Protein 3CKL (pdb70)

Secondary structure (DSSP, 8-state):
--TTPPPEEETTEEE-GGGGSSTHHHHT----TT-EEEEESTTSSHHHHHHHHHHHHTTT-HHHHTSS-HHHHS-BTT-------HHHHHHHSPSSPEEEE---TTTS-HHHHHTT-EEEEEE--HHHHHHHHHHHHHHBTTSPP--SHHHHHHHHHHT-STT--HHHHHHHHHHTTTTS-EEEEEHHHHHH-HHHHHHHHHHHTT----HHHHHHHHHHTSHHHHHT-TTTSSTTSBTTTB-TTT--SS----SSGGGGT--HHHHHHHHHHHHHHHTTSS----S--/-PPP---TTPPPEEETTEEE-GGGSS-HHHHHT----TT-EEEEESTTSSHHHHHHHHHHHHTTT-TTGGGSS-HHHHS-BTT--BTTTB--HHHHHHHSPSSPEEEE---TTTS-HHHHHTT-EEEEEE--HHHHHHHHHHHHHHBTTSPP--SHHHHHHHHHTT-STT--HHHHHHHHHHHTTTS-EEEEEHHHHHH-HHHHHHHHHHHTT----HHHHHHHHHHTSHHHHTT-TTTSSTTSBTTTB-TTT--SS----TTGGGGT--HHHHHHHHHHHHHHHSSS-----S--

CATH classification: 3.40.50.300

Organism: Homo sapiens (NCBI:txid9606)

Radius of gyration: 27.47 Å; Cα contacts (8 Å, |Δi|>4): 963; chains: 2; bounding box: 78×53×56 Å

Nearest PDB structures (foldseek):
  3ckl-assembly2_B  TM=1.003E+00  e=1.929E-60  Homo sapiens
  3ckl-assembly1_A  TM=1.002E+00  e=7.154E-56  Homo sapiens
  2z5f-assembly1_B  TM=9.989E-01  e=1.067E-54  Homo sapiens
  8xjp-assembly1_A  TM=9.940E-01  e=7.725E-43  Bambusicola thoracicus
  2a3r-assembly2_B  TM=9.921E-01  e=4.309E-40  Homo sapiens

Foldseek 3Di:
DQFQDFFDDDPRATALSQLRPPLVCQQPQAAALLAEEEEEAPPFQQLLVLLLVQCLVVQLDVVSSVPFFSCLQENESRADDVPPGSSVSQVVDDPPGYYYYHAAPVSHHCNCVVSLHAYEYEYEDLLVNLVLVLLQLQFFRSFHNCPDSVSNLVCQLQQVGHNGHSLNRVVRVVVCVVPGNYHYYYLQCCVVDVLVVSVVVCVSSPHDHDVVSSVSSNVCSDLVNQCPDRRRQPPVDPCNRGVCVSAGNSHPSFQQVSVVPQDPVNVVVSVVSCCVSPVVPPDDHDSHD/DFDFDDQFQDFFDDDVRATAQSQLRPPLVCQLQQAAALLAEEEEEAPPQQQLLVLLLVQCQVVLLPVVSSVVFFSCLQANESSADGGPADDGSSNSQVVDDPPGYYYYHAAPVSHHVNCVVSLHAYEYEYEDLLVRLVLVLLQLQFFRSFHNCPDSVSNLVCQLQQVGHNGHSLNRLQRVVVCVVPGNYHYYYLQCCVVCVLVVSVVVCVSSVHDHDDVSSVSSNVCSDLVNQCPDPSRQCPVGDSSRGVCVRPTNSHPSFQQPSVVPADPVNVVVSVVSCCVRPVPDPDDHDSHD

B-factor: mean 28.44, std 8.51, range [14.08, 123.85]

InterPro domains:
  IPR000863 Sulfotransferase domain [PF00685] (38-288)
  IPR027417 P-loop containing nucleoside triphosphate hydrolase [G3DSA:3.40.50.300] (1-296)
  IPR027417 P-loop containing nucleoside triphosphate hydrolase [SSF52540] (6-295)

GO terms:
  GO:0008146 sulfotransferase activity (F, IDA)
  GO:0051923 sulfation (P, IDA)
  GO:0042403 thyroid hormone metabolic process (P, IDA)
  GO:0004062 aryl sulfotransferase activity (F, IDA)
  GO:0005737 cytoplasm (C, EXP)
  GO:0004062 aryl sulfotransferase activity (F, EXP)
  GO:0008146 sulfotransferase activity (F, TAS)
  GO:0006576 biogenic amine metabolic process (P, TAS)
  GO:0005829 cytosol (C, TAS)
  GO:0005515 protein binding (F, IPI)
  GO:0009812 flavonoid metabolic process (P, IDA)
  GO:0006805 xenobiotic metabolic process (P, IDA)
  GO:0050427 3'-phosphoadenosine 5'-phosphosulfate metabolic process (P, IDA)
  GO:0006068 ethanol catabolic process (P, IDA)
  GO:0018958 phenol-containing compound metabolic process (P, IDA)
  GO:0030855 epithelial cell differentiation (P, IEP)

Structure (mmCIF, N/CA/C/O backbone):
data_3CKL
#
_entry.id   3CKL
#
_cell.length_a   78.819
_cell.length_b   47.613
_cell.length_c   92.666
_cell.angle_alpha   90.00
_cell.angle_beta   93.95
_cell.angle_gamma   90.00
#
_symmetry.space_group_name_H-M   'P 1 21 1'
#
loop_
_entity.id
_entity.type
_entity.pdbx_description
1 polymer 'Sulfotransferase family cytosolic 1B member 1'
2 non-polymer RESVERATROL
3 non-polymer "ADENOSINE-3'-5'-DIPHOSPHATE"
4 water water
#
loop_
_atom_site.group_PDB
_atom_site.id
_atom_site.type_symbol
_atom_site.label_atom_id
_atom_site.label_alt_id
_atom_site.label_comp_id
_atom_site.label_asym_id
_atom_site.label_entity_id
_atom_site.label_seq_id
_atom_site.pdbx_PDB_ins_code
_atom_site.Cartn_x
_atom_site.Cartn_y
_atom_site.Cartn_z
_atom_site.occupancy
_atom_site.B_iso_or_equiv
_atom_site.auth_seq_id
_atom_site.auth_comp_id
_atom_site.auth_asym_id
_atom_site.auth_atom_id
_atom_site.pdbx_PDB_model_num
ATOM 1 N N . ASP A 1 8 ? -47.865 -7.732 -24.552 1.00 42.62 6 ASP A N 1
ATOM 2 C CA . ASP A 1 8 ? -47.595 -8.022 -25.989 1.00 42.72 6 ASP A CA 1
ATOM 3 C C . ASP A 1 8 ? -46.092 -7.979 -26.295 1.00 42.43 6 ASP A C 1
ATOM 4 O O . ASP A 1 8 ? -45.460 -9.030 -26.422 1.00 42.60 6 ASP A O 1
ATOM 9 N N . ILE A 1 9 ? -45.533 -6.773 -26.435 1.00 41.35 7 ILE A N 1
ATOM 10 C CA . ILE A 1 9 ? -44.083 -6.623 -26.596 1.00 40.05 7 ILE A CA 1
ATOM 11 C C . ILE A 1 9 ? -43.387 -6.179 -25.313 1.00 38.58 7 ILE A C 1
ATOM 12 O O . ILE A 1 9 ? -42.183 -6.427 -25.146 1.00 38.59 7 ILE A O 1
ATOM 17 N N . LEU A 1 10 ? -44.133 -5.541 -24.410 1.00 35.83 8 LEU A N 1
ATOM 18 C CA . LEU A 1 10 ? -43.524 -4.970 -23.220 1.00 34.06 8 LEU A CA 1
ATOM 19 C C . LEU A 1 10 ? -43.020 -6.037 -22.251 1.00 32.83 8 LEU A C 1
ATOM 20 O O . LEU A 1 10 ? -43.670 -7.075 -22.051 1.00 31.53 8 LEU A O 1
ATOM 25 N N . ARG A 1 11 ? -41.842 -5.778 -21.678 1.00 30.70 9 ARG A N 1
ATOM 26 C CA . ARG A 1 11 ? -41.267 -6.597 -20.606 1.00 29.60 9 ARG A CA 1
ATOM 27 C C . ARG A 1 11 ? -41.150 -8.094 -20.969 1.00 29.34 9 ARG A C 1
ATOM 28 O O . ARG A 1 11 ? -41.151 -8.973 -20.102 1.00 29.52 9 ARG A O 1
ATOM 36 N N . LYS A 1 12 ? -40.991 -8.352 -22.265 1.00 28.19 10 LYS A N 1
ATOM 37 C CA . LYS A 1 12 ? -40.822 -9.676 -22.790 1.00 27.60 10 LYS A CA 1
ATOM 38 C C . LYS A 1 12 ? -39.355 -10.071 -22.802 1.00 27.04 10 LYS A C 1
ATOM 39 O O . LYS A 1 12 ? -38.463 -9.223 -22.919 1.00 25.92 10 LYS A O 1
ATOM 45 N N . ASP A 1 13 ? -39.130 -11.373 -22.688 1.00 26.18 11 ASP A N 1
ATOM 46 C CA . ASP A 1 13 ? -37.824 -12.000 -22.800 1.00 26.69 11 ASP A CA 1
ATOM 47 C C . ASP A 1 13 ? -37.149 -11.709 -24.145 1.00 25.92 11 ASP A C 1
ATOM 48 O O . ASP A 1 13 ? -37.828 -11.534 -25.163 1.00 25.81 11 ASP A O 1
ATOM 53 N N . LEU A 1 14 ? -35.817 -11.674 -24.143 1.00 25.36 12 LEU A N 1
ATOM 54 C CA . LEU A 1 14 ? -35.023 -11.453 -25.358 1.00 25.56 12 LEU A CA 1
ATOM 55 C C . LEU A 1 14 ? -35.211 -12.617 -26.329 1.00 26.24 12 LEU A C 1
ATOM 56 O O . LEU A 1 14 ? -35.434 -13.751 -25.901 1.00 26.20 12 LEU A O 1
ATOM 61 N N . LYS A 1 15 ? -35.091 -12.344 -27.630 1.00 26.49 13 LYS A N 1
ATOM 62 C CA . LYS A 1 15 ? -35.207 -13.386 -28.642 1.00 27.38 13 LYS A CA 1
ATOM 63 C C . LYS A 1 15 ? -33.867 -13.444 -29.353 1.00 28.37 13 LYS A C 1
ATOM 64 O O . LYS A 1 15 ? -33.196 -12.413 -29.466 1.00 28.52 13 LYS A O 1
ATOM 70 N N . LEU A 1 16 ? -33.471 -14.623 -29.840 1.00 28.23 14 LEU A N 1
ATOM 71 C CA . LEU A 1 16 ? -32.245 -14.738 -30.638 1.00 28.15 14 LEU A CA 1
ATOM 72 C C . LEU A 1 16 ? -32.447 -14.273 -32.086 1.00 27.33 14 LEU A C 1
ATOM 73 O O . LEU A 1 16 ? -33.487 -14.512 -32.693 1.00 26.52 14 LEU A O 1
ATOM 78 N N . VAL A 1 17 ? -31.453 -13.561 -32.614 1.00 26.26 15 VAL A N 1
ATOM 79 C CA . VAL A 1 17 ? -31.454 -13.149 -34.010 1.00 25.53 15 VAL A CA 1
ATOM 80 C C . VAL A 1 17 ? -30.068 -13.462 -34.464 1.00 25.37 15 VAL A C 1
ATOM 81 O O . VAL A 1 17 ? -29.123 -12.833 -33.982 1.00 23.69 15 VAL A O 1
ATOM 85 N N . HIS A 1 18 ? -29.949 -14.461 -35.350 1.00 25.03 16 HIS A N 1
ATOM 86 C CA . HIS A 1 18 ? -28.655 -14.925 -35.847 1.00 26.20 16 HIS A CA 1
ATOM 87 C C . HIS A 1 18 ? -27.640 -15.061 -34.723 1.00 25.79 16 HIS A C 1
ATOM 88 O O . HIS A 1 18 ? -26.513 -14.603 -34.862 1.00 26.38 16 HIS A O 1
ATOM 95 N N . GLY A 1 19 ? -28.070 -15.679 -33.624 1.00 25.81 17 GLY A N 1
ATOM 96 C CA . GLY A 1 19 ? -27.208 -16.001 -32.486 1.00 26.02 17 GLY A CA 1
ATOM 97 C C . GLY A 1 19 ? -27.102 -14.935 -31.399 1.00 26.38 17 GLY A C 1
ATOM 98 O O . GLY A 1 19 ? -26.525 -15.191 -30.339 1.00 26.21 17 GLY A O 1
ATOM 99 N N . TYR A 1 20 ? -27.650 -13.745 -31.651 1.00 24.98 18 TYR A N 1
ATOM 100 C CA . TYR A 1 20 ? -27.522 -12.642 -30.698 1.00 24.19 18 TYR A CA 1
ATOM 101 C C . TYR A 1 20 ? -28.835 -12.423 -30.004 1.00 23.50 18 TYR A C 1
ATOM 102 O O . TYR A 1 20 ? -29.890 -12.362 -30.665 1.00 23.21 18 TYR A O 1
ATOM 111 N N . PRO A 1 21 ? -28.793 -12.271 -28.668 1.00 22.30 19 PRO A N 1
ATOM 112 C CA . PRO A 1 21 ? -30.001 -11.885 -27.967 1.00 22.17 19 PRO A CA 1
ATOM 113 C C . PRO A 1 21 ? -30.435 -10.496 -28.423 1.00 23.19 19 PRO A C 1
ATOM 114 O O . PRO A 1 21 ? -29.590 -9.630 -28.707 1.00 23.35 19 PRO A O 1
ATOM 118 N N . MET A 1 22 ? -31.742 -10.308 -28.526 1.00 23.21 20 MET A N 1
ATOM 119 C CA . MET A 1 22 ? -32.287 -9.077 -29.035 1.00 23.69 20 MET A CA 1
ATOM 120 C C . MET A 1 22 ? -33.559 -8.707 -28.306 1.00 23.13 20 MET A C 1
ATOM 121 O O . MET A 1 22 ? -34.360 -9.574 -27.971 1.00 24.16 20 MET A O 1
ATOM 126 N N . THR A 1 23 ? -33.730 -7.411 -28.043 1.00 23.40 21 THR A N 1
ATOM 127 C CA . THR A 1 23 ? -34.988 -6.836 -27.585 1.00 22.75 21 THR A CA 1
ATOM 128 C C . THR A 1 23 ? -36.140 -7.476 -28.358 1.00 23.01 21 THR A C 1
ATOM 129 O O . THR A 1 23 ? -36.131 -7.525 -29.585 1.00 21.95 21 THR A O 1
ATOM 133 N N . CYS A 1 24 ? -37.101 -8.010 -27.607 1.00 24.58 22 CYS A N 1
ATOM 134 C CA . CYS A 1 24 ? -38.217 -8.771 -28.173 1.00 23.33 22 CYS A CA 1
ATOM 135 C C . CYS A 1 24 ? -38.875 -8.036 -29.330 1.00 23.25 22 CYS A C 1
ATOM 136 O O . CYS A 1 24 ? -38.961 -8.583 -30.432 1.00 21.84 22 CYS A O 1
ATOM 139 N N . ALA A 1 25 ? -39.297 -6.781 -29.098 1.00 24.07 23 ALA A N 1
ATOM 140 C CA . ALA A 1 25 ? -39.950 -5.966 -30.139 1.00 24.26 23 ALA A CA 1
ATOM 141 C C . ALA A 1 25 ? -39.158 -5.863 -31.444 1.00 25.17 23 ALA A C 1
ATOM 142 O O . ALA A 1 25 ? -39.759 -5.815 -32.539 1.00 25.64 23 ALA A O 1
ATOM 144 N N . PHE A 1 26 ? -37.826 -5.826 -31.355 1.00 24.43 24 PHE A N 1
ATOM 145 C CA . PHE A 1 26 ? -37.012 -5.588 -32.551 1.00 24.54 24 PHE A CA 1
ATOM 146 C C . PHE A 1 26 ? -36.700 -6.860 -33.309 1.00 24.83 24 PHE A C 1
ATOM 147 O O . PHE A 1 26 ? -36.288 -6.797 -34.455 1.00 25.19 24 PHE A O 1
ATOM 155 N N . ALA A 1 27 ? -36.894 -8.014 -32.676 1.00 25.59 25 ALA A N 1
ATOM 156 C CA . ALA A 1 27 ? -36.491 -9.294 -33.263 1.00 26.42 25 ALA A CA 1
ATOM 157 C C . ALA A 1 27 ? -37.426 -9.842 -34.360 1.00 27.80 25 ALA A C 1
ATOM 158 O O . ALA A 1 27 ? -37.113 -10.864 -34.964 1.00 29.58 25 ALA A O 1
ATOM 160 N N . SER A 1 28 ? -38.554 -9.200 -34.628 1.00 27.65 26 SER A N 1
ATOM 161 C CA . SER A 1 28 ? -39.462 -9.742 -35.646 1.00 28.05 26 SER A CA 1
ATOM 162 C C . SER A 1 28 ? -39.285 -9.151 -37.046 1.00 26.47 26 SER A C 1
ATOM 163 O O . SER A 1 28 ? -38.814 -8.044 -37.195 1.00 26.23 26 SER A O 1
ATOM 166 N N . ASN A 1 29 ? -39.619 -9.927 -38.076 1.00 25.89 27 ASN A N 1
ATOM 167 C CA . ASN A 1 29 ? -39.466 -9.469 -39.456 1.00 24.88 27 ASN A CA 1
ATOM 168 C C . ASN A 1 29 ? -38.046 -8.967 -39.712 1.00 23.75 27 ASN A C 1
ATOM 169 O O . ASN A 1 29 ? -37.864 -7.887 -40.256 1.00 24.13 27 ASN A O 1
ATOM 174 N N . TRP A 1 30 ? -37.042 -9.743 -39.298 1.00 22.03 28 TRP A N 1
ATOM 175 C CA . TRP A 1 30 ? -35.667 -9.261 -39.313 1.00 21.44 28 TRP A CA 1
ATOM 176 C C . TRP A 1 30 ? -35.155 -9.077 -40.766 1.00 21.37 28 TRP A C 1
ATOM 177 O O . TRP A 1 30 ? -34.239 -8.296 -41.018 1.00 19.67 28 TRP A O 1
ATOM 188 N N . GLU A 1 31 ? -35.765 -9.809 -41.706 1.00 20.34 29 GLU A N 1
ATOM 189 C CA . GLU A 1 31 ? -35.428 -9.688 -43.130 1.00 20.61 29 GLU A CA 1
ATOM 190 C C . GLU A 1 31 ? -35.528 -8.285 -43.658 1.00 20.12 29 GLU A C 1
ATOM 191 O O . GLU A 1 31 ? -34.823 -7.958 -44.611 1.00 20.84 29 GLU A O 1
ATOM 197 N N . LYS A 1 32 ? -36.395 -7.463 -43.057 1.00 21.24 30 LYS A N 1
ATOM 198 C CA . LYS A 1 32 ? -36.547 -6.060 -43.443 1.00 22.64 30 LYS A CA 1
ATOM 199 C C . LYS A 1 32 ? -35.252 -5.308 -43.181 1.00 22.17 30 LYS A C 1
ATOM 200 O O . LYS A 1 32 ? -34.833 -4.486 -43.993 1.00 22.43 30 LYS A O 1
ATOM 206 N N . ILE A 1 33 ? -34.653 -5.562 -42.015 1.00 22.29 31 ILE A N 1
ATOM 207 C CA . ILE A 1 33 ? -33.345 -4.989 -41.677 1.00 22.01 31 ILE A CA 1
ATOM 208 C C . ILE A 1 33 ? -32.250 -5.495 -42.613 1.00 22.37 31 ILE A C 1
ATOM 209 O O . ILE A 1 33 ? -31.477 -4.699 -43.147 1.00 21.94 31 ILE A O 1
ATOM 214 N N . GLU A 1 34 ? -32.178 -6.815 -42.818 1.00 22.00 32 GLU A N 1
ATOM 215 C CA . GLU A 1 34 ? -31.148 -7.391 -43.686 1.00 23.30 32 GLU A CA 1
ATOM 216 C C . GLU A 1 34 ? -31.147 -6.804 -45.099 1.00 21.95 32 GLU A C 1
ATOM 217 O O . GLU A 1 34 ? -30.083 -6.642 -45.706 1.00 22.02 32 GLU A O 1
ATOM 223 N N . GLN A 1 35 ? -32.330 -6.488 -45.609 1.00 22.03 33 GLN A N 1
ATOM 224 C CA . GLN A 1 35 ? -32.459 -5.981 -46.979 1.00 23.48 33 GLN A CA 1
ATOM 225 C C . GLN A 1 35 ? -32.433 -4.468 -47.062 1.00 23.08 33 GLN A C 1
ATOM 226 O O . GLN A 1 35 ? -32.571 -3.937 -48.155 1.00 23.51 33 GLN A O 1
ATOM 232 N N . PHE A 1 36 ? -32.246 -3.768 -45.933 1.00 22.19 34 PHE A N 1
ATOM 233 C CA . PHE A 1 36 ? -32.207 -2.293 -45.966 1.00 21.99 34 PHE A CA 1
ATOM 234 C C . PHE A 1 36 ? -31.298 -1.729 -47.061 1.00 22.66 34 PHE A C 1
ATOM 235 O O . PHE A 1 36 ? -30.174 -2.215 -47.266 1.00 23.15 34 PHE A O 1
ATOM 243 N N . HIS A 1 37 ? -31.790 -0.708 -47.757 1.00 22.77 35 HIS A N 1
ATOM 244 C CA . HIS A 1 37 ? -30.987 -0.082 -48.805 1.00 24.13 35 HIS A CA 1
ATOM 245 C C . HIS A 1 37 ? -30.374 1.173 -48.279 1.00 23.44 35 HIS A C 1
ATOM 246 O O . HIS A 1 37 ? -31.067 2.144 -48.007 1.00 23.37 35 HIS A O 1
ATOM 253 N N . SER A 1 38 ? -29.060 1.123 -48.091 1.00 22.92 36 SER A N 1
ATOM 254 C CA . SER A 1 38 ? -28.318 2.295 -47.731 1.00 22.77 36 SER A CA 1
ATOM 255 C C . SER A 1 38 ? -28.099 3.166 -48.981 1.00 22.91 36 SER A C 1
ATOM 256 O O . SER A 1 38 ? -28.436 2.744 -50.087 1.00 22.07 36 SER A O 1
ATOM 259 N N . ARG A 1 39 ? -27.529 4.365 -48.772 1.00 21.72 37 ARG A N 1
ATOM 260 C CA . ARG A 1 39 ? -27.056 5.262 -49.837 1.00 22.83 37 ARG A CA 1
ATOM 261 C C . ARG A 1 39 ? -25.585 5.526 -49.530 1.00 22.49 37 ARG A C 1
ATOM 262 O O . ARG A 1 39 ? -25.206 5.476 -48.359 1.00 21.24 37 ARG A O 1
ATOM 270 N N . PRO A 1 40 ? -24.739 5.733 -50.568 1.00 23.07 38 PRO A N 1
ATOM 271 C CA . PRO A 1 40 ? -23.326 5.966 -50.364 1.00 22.84 38 PRO A CA 1
ATOM 272 C C . PRO A 1 40 ? -22.964 7.074 -49.355 1.00 22.60 38 PRO A C 1
ATOM 273 O O . PRO A 1 40 ? -21.977 6.931 -48.637 1.00 23.37 38 PRO A O 1
ATOM 277 N N . ASP A 1 41 ? -23.730 8.159 -49.299 1.00 22.46 39 ASP A N 1
ATOM 278 C CA . ASP A 1 41 ? -23.426 9.236 -48.337 1.00 22.78 39 ASP A CA 1
ATOM 279 C C . ASP A 1 41 ? -24.094 9.109 -46.949 1.00 21.98 39 ASP A C 1
ATOM 280 O O . ASP A 1 41 ? -24.027 10.047 -46.137 1.00 22.20 39 ASP A O 1
ATOM 285 N N . ASP A 1 42 ? -24.738 7.963 -46.681 1.00 21.00 40 ASP A N 1
ATOM 286 C CA . ASP A 1 42 ? -25.240 7.645 -45.341 1.00 20.82 40 ASP A CA 1
ATOM 287 C C . ASP A 1 42 ? -24.071 7.633 -44.374 1.00 20.97 40 ASP A C 1
ATOM 288 O O . ASP A 1 42 ? -23.003 7.079 -44.690 1.00 21.26 40 ASP A O 1
ATOM 293 N N . ILE A 1 43 ? -24.283 8.197 -43.187 1.00 20.95 41 ILE A N 1
ATOM 294 C CA . ILE A 1 43 ? -23.282 8.129 -42.140 1.00 20.92 41 ILE A CA 1
ATOM 295 C C . ILE A 1 43 ? -23.807 7.265 -40.984 1.00 20.85 41 ILE A C 1
ATOM 296 O O . ILE A 1 43 ? -24.785 7.622 -40.310 1.00 19.69 41 ILE A O 1
ATOM 301 N N . VAL A 1 44 ? -23.140 6.132 -40.762 1.00 19.28 42 VAL A N 1
ATOM 302 C CA . VAL A 1 44 ? -23.519 5.230 -39.681 1.00 18.92 42 VAL A CA 1
ATOM 303 C C . VAL A 1 44 ? -22.868 5.642 -38.348 1.00 19.19 42 VAL A C 1
ATOM 304 O O . VAL A 1 44 ? -21.661 5.930 -38.298 1.00 19.40 42 VAL A O 1
ATOM 308 N N . ILE A 1 45 ? -23.671 5.728 -37.290 1.00 19.94 43 ILE A N 1
ATOM 309 C CA . ILE A 1 45 ? -23.145 5.870 -35.912 1.00 19.92 43 ILE A CA 1
ATOM 310 C C . ILE A 1 45 ? -23.440 4.528 -35.276 1.00 20.29 43 ILE A C 1
ATOM 311 O O . ILE A 1 45 ? -24.643 4.171 -35.089 1.00 19.99 43 ILE A O 1
ATOM 316 N N . ALA A 1 46 ? -22.381 3.765 -34.967 1.00 18.87 44 ALA A N 1
ATOM 317 C CA . ALA A 1 46 ? -22.559 2.448 -34.393 1.00 18.77 44 ALA A CA 1
ATOM 318 C C . ALA A 1 46 ? -21.936 2.389 -33.019 1.00 19.17 44 ALA A C 1
ATOM 319 O O . ALA A 1 46 ? -20.793 2.887 -32.795 1.00 18.23 44 ALA A O 1
ATOM 321 N N . THR A 1 47 ? -22.666 1.787 -32.082 1.00 19.36 45 THR A N 1
ATOM 322 C CA . THR A 1 47 ? -22.163 1.666 -30.711 1.00 19.11 45 THR A CA 1
ATOM 323 C C . THR A 1 47 ? -22.785 0.421 -30.073 1.00 18.33 45 THR A C 1
ATOM 324 O O . THR A 1 47 ? -23.916 0.037 -30.387 1.00 18.11 45 THR A O 1
ATOM 328 N N . TYR A 1 48 ? -22.074 -0.172 -29.123 1.00 18.27 46 TYR A N 1
ATOM 329 C CA . TYR A 1 48 ? -22.720 -1.046 -28.173 1.00 18.19 46 TYR A CA 1
ATOM 330 C C . TYR A 1 48 ? -23.746 -0.192 -27.365 1.00 18.36 46 TYR A C 1
ATOM 331 O O . TYR A 1 48 ? -23.515 0.975 -27.141 1.00 18.84 46 TYR A O 1
ATOM 340 N N . PRO A 1 49 ? -24.898 -0.762 -26.962 1.00 18.81 47 PRO A N 1
ATOM 341 C CA . PRO A 1 49 ? -25.807 0.056 -26.152 1.00 19.19 47 PRO A CA 1
ATOM 342 C C . PRO A 1 49 ? -25.152 0.875 -25.044 1.00 18.43 47 PRO A C 1
ATOM 343 O O . PRO A 1 49 ? -24.227 0.395 -24.364 1.00 18.49 47 PRO A O 1
ATOM 347 N N . LYS A 1 50 ? -25.637 2.111 -24.907 1.00 17.55 48 LYS A N 1
ATOM 348 C CA . LYS A 1 50 ? -25.335 3.030 -23.804 1.00 17.80 48 LYS A CA 1
ATOM 349 C C . LYS A 1 50 ? -23.905 3.545 -23.850 1.00 18.58 48 LYS A C 1
ATOM 350 O O . LYS A 1 50 ? -23.328 3.889 -22.809 1.00 19.56 48 LYS A O 1
ATOM 356 N N . SER A 1 51 ? -23.371 3.680 -25.068 1.00 17.77 49 SER A N 1
ATOM 357 C CA . SER A 1 51 ? -22.002 4.110 -25.263 1.00 18.96 49 SER A CA 1
ATOM 358 C C . SER A 1 51 ? -21.865 5.554 -25.736 1.00 19.71 49 SER A C 1
ATOM 359 O O . SER A 1 51 ? -20.758 6.042 -25.903 1.00 20.10 49 SER A O 1
ATOM 362 N N . GLY A 1 52 ? -22.997 6.225 -25.959 1.00 20.79 50 GLY A N 1
ATOM 363 C CA . GLY A 1 52 ? -23.015 7.659 -26.278 1.00 20.36 50 GLY A CA 1
ATOM 364 C C . GLY A 1 52 ? -23.566 7.947 -27.664 1.00 20.66 50 GLY A C 1
ATOM 365 O O . GLY A 1 52 ? -23.238 8.948 -28.287 1.00 19.25 50 GLY A O 1
ATOM 366 N N . THR A 1 53 ? -24.440 7.062 -28.130 1.00 20.73 51 THR A N 1
ATOM 367 C CA . THR A 1 53 ? -25.043 7.177 -29.442 1.00 21.02 51 THR A CA 1
ATOM 368 C C . THR A 1 53 ? -25.792 8.509 -29.627 1.00 20.30 51 THR A C 1
ATOM 369 O O . THR A 1 53 ? -25.585 9.191 -30.623 1.00 19.86 51 THR A O 1
ATOM 373 N N . THR A 1 54 ? -26.672 8.834 -28.680 1.00 20.07 52 THR A N 1
ATOM 374 C CA . THR A 1 54 ? -27.490 10.055 -28.738 1.00 20.47 52 THR A CA 1
ATOM 375 C C . THR A 1 54 ? -26.586 11.304 -28.711 1.00 20.18 52 THR A C 1
ATOM 376 O O . THR A 1 54 ? -26.763 12.237 -29.487 1.00 19.84 52 THR A O 1
ATOM 380 N N . TRP A 1 55 ? -25.589 11.272 -27.838 1.00 19.77 53 TRP A N 1
ATOM 381 C CA . TRP A 1 55 ? -24.578 12.304 -27.748 1.00 19.51 53 TRP A CA 1
ATOM 382 C C . TRP A 1 55 ? -23.917 12.581 -29.099 1.00 20.47 53 TRP A C 1
ATOM 383 O O . TRP A 1 55 ? -23.912 13.715 -29.579 1.00 20.43 53 TRP A O 1
ATOM 394 N N . VAL A 1 56 ? -23.366 11.548 -29.725 1.00 20.45 54 VAL A N 1
ATOM 395 C CA . VAL A 1 56 ? -22.641 11.738 -30.968 1.00 21.38 54 VAL A CA 1
ATOM 396 C C . VAL A 1 56 ? -23.582 11.960 -32.160 1.00 20.20 54 VAL A C 1
ATOM 397 O O . VAL A 1 56 ? -23.199 12.599 -33.118 1.00 20.01 54 VAL A O 1
ATOM 401 N N . SER A 1 57 ? -24.815 11.453 -32.073 1.00 19.67 55 SER A N 1
ATOM 402 C CA . SER A 1 57 ? -25.838 11.736 -33.073 1.00 19.43 55 SER A CA 1
ATOM 403 C C . SER A 1 57 ? -26.033 13.238 -33.202 1.00 20.27 55 SER A C 1
ATOM 404 O O . SER A 1 57 ? -26.092 13.744 -34.323 1.00 20.07 55 SER A O 1
ATOM 407 N N . GLU A 1 58 ? -26.120 13.939 -32.058 1.00 19.86 56 GLU A N 1
ATOM 408 C CA . GLU A 1 58 ? -26.445 15.381 -32.053 1.00 20.05 56 GLU A CA 1
ATOM 409 C C . GLU A 1 58 ? -25.241 16.207 -32.506 1.00 19.99 56 GLU A C 1
ATOM 410 O O . GLU A 1 58 ? -25.402 17.234 -33.231 1.00 20.13 56 GLU A O 1
ATOM 416 N N . ILE A 1 59 ? -24.044 15.748 -32.103 1.00 18.48 57 ILE A N 1
ATOM 417 C CA . ILE A 1 59 ? -22.786 16.288 -32.617 1.00 19.00 57 ILE A CA 1
ATOM 418 C C . ILE A 1 59 ? -22.730 16.270 -34.155 1.00 19.49 57 ILE A C 1
ATOM 419 O O . ILE A 1 59 ? -22.409 17.292 -34.795 1.00 18.64 57 ILE A O 1
ATOM 424 N N . ILE A 1 60 ? -23.029 15.104 -34.744 1.00 19.46 58 ILE A N 1
ATOM 425 C CA . ILE A 1 60 ? -22.905 14.942 -36.195 1.00 19.10 58 ILE A CA 1
ATOM 426 C C . ILE A 1 60 ? -23.970 15.754 -36.904 1.00 19.56 58 ILE A C 1
ATOM 427 O O . ILE A 1 60 ? -23.737 16.282 -37.985 1.00 19.42 58 ILE A O 1
ATOM 432 N N . ASP A 1 61 ? -25.153 15.829 -36.306 1.00 19.78 59 ASP A N 1
ATOM 433 C CA . ASP A 1 61 ? -26.239 16.605 -36.906 1.00 20.21 59 ASP A CA 1
ATOM 434 C C . ASP A 1 61 ? -25.814 18.070 -36.955 1.00 21.29 59 ASP A C 1
ATOM 435 O O . ASP A 1 61 ? -26.057 18.766 -37.966 1.00 21.23 59 ASP A O 1
ATOM 440 N N . MET A 1 62 ? -25.143 18.526 -35.892 1.00 21.88 60 MET A N 1
ATOM 441 C CA . MET A 1 62 ? -24.707 19.928 -35.815 1.00 23.70 60 MET A CA 1
ATOM 442 C C . MET A 1 62 ? -23.682 20.147 -36.902 1.00 23.95 60 MET A C 1
ATOM 443 O O . MET A 1 62 ? -23.727 21.151 -37.602 1.00 24.73 60 MET A O 1
ATOM 448 N N . ILE A 1 63 ? -22.779 19.180 -37.049 1.00 24.79 61 ILE A N 1
ATOM 449 C CA . ILE A 1 63 ? -21.692 19.252 -38.032 1.00 24.54 61 ILE A CA 1
ATOM 450 C C . ILE A 1 63 ? -22.266 19.372 -39.432 1.00 25.66 61 ILE A C 1
ATOM 451 O O . ILE A 1 63 ? -22.035 20.371 -40.114 1.00 25.69 61 ILE A O 1
ATOM 456 N N . LEU A 1 64 ? -23.057 18.382 -39.837 1.00 26.09 62 LEU A N 1
ATOM 457 C CA . LEU A 1 64 ? -23.730 18.412 -41.140 1.00 26.42 62 LEU A CA 1
ATOM 458 C C . LEU A 1 64 ? -24.605 19.661 -41.398 1.00 26.99 62 LEU A C 1
ATOM 459 O O . LEU A 1 64 ? -24.848 20.014 -42.545 1.00 27.60 62 LEU A O 1
ATOM 464 N N . ASN A 1 65 ? -25.088 20.319 -40.350 1.00 27.38 63 ASN A N 1
ATOM 465 C CA . ASN A 1 65 ? -25.868 21.551 -40.503 1.00 27.58 63 ASN A CA 1
ATOM 466 C C . ASN A 1 65 ? -25.041 22.782 -40.143 1.00 27.78 63 ASN A C 1
ATOM 467 O O . ASN A 1 65 ? -25.577 23.819 -39.739 1.00 27.13 63 ASN A O 1
ATOM 472 N N . ASP A 1 66 ? -23.724 22.646 -40.284 1.00 28.42 64 ASP A N 1
ATOM 473 C CA . ASP A 1 66 ? -22.770 23.755 -40.109 1.00 30.35 64 ASP A CA 1
ATOM 474 C C . ASP A 1 66 ? -22.958 24.519 -38.814 1.00 30.60 64 ASP A C 1
ATOM 475 O O . ASP A 1 66 ? -22.751 25.724 -38.767 1.00 31.72 64 ASP A O 1
ATOM 480 N N . GLY A 1 67 ? -23.326 23.801 -37.757 1.00 30.60 65 GLY A N 1
ATOM 481 C CA . GLY A 1 67 ? -23.530 24.396 -36.445 1.00 31.00 65 GLY A CA 1
ATOM 482 C C . GLY A 1 67 ? -24.789 25.227 -36.295 1.00 30.93 65 GLY A C 1
ATOM 483 O O . GLY A 1 67 ? -24.911 25.969 -35.334 1.00 31.86 65 GLY A O 1
ATOM 484 N N . ASP A 1 68 ? -25.723 25.116 -37.237 1.00 30.70 66 ASP A N 1
ATOM 485 C CA . ASP A 1 68 ? -26.976 25.889 -37.185 1.00 30.53 66 ASP A CA 1
ATOM 486 C C . ASP A 1 68 ? -27.955 25.242 -36.200 1.00 30.16 66 ASP A C 1
ATOM 487 O O . ASP A 1 68 ? -28.499 24.172 -36.480 1.00 30.06 66 ASP A O 1
ATOM 492 N N . ILE A 1 69 ? -28.180 25.892 -35.057 1.00 30.10 67 ILE A N 1
ATOM 493 C CA . ILE A 1 69 ? -28.990 25.295 -33.972 1.00 30.57 67 ILE A CA 1
ATOM 494 C C . ILE A 1 69 ? -30.455 25.178 -34.387 1.00 30.01 67 ILE A C 1
ATOM 495 O O . ILE A 1 69 ? -31.111 24.185 -34.083 1.00 29.62 67 ILE A O 1
ATOM 500 N N . GLU A 1 70 ? -30.957 26.180 -35.107 1.00 29.60 68 GLU A N 1
ATOM 501 C CA . GLU A 1 70 ? -32.341 26.177 -35.539 1.00 29.22 68 GLU A CA 1
ATOM 502 C C . GLU A 1 70 ? -32.618 24.975 -36.442 1.00 28.53 68 GLU A C 1
ATOM 503 O O . GLU A 1 70 ? -33.672 24.340 -36.320 1.00 28.21 68 GLU A O 1
ATOM 509 N N . LYS A 1 71 ? -31.667 24.661 -37.331 1.00 27.98 69 LYS A N 1
ATOM 510 C CA . LYS A 1 71 ? -31.734 23.440 -38.151 1.00 28.07 69 LYS A CA 1
ATOM 511 C C . LYS A 1 71 ? -31.819 22.194 -37.293 1.00 27.41 69 LYS A C 1
ATOM 512 O O . LYS A 1 71 ? -32.603 21.296 -37.575 1.00 27.70 69 LYS A O 1
ATOM 518 N N . CYS A 1 72 ? -30.999 22.147 -36.247 1.00 26.70 70 CYS A N 1
ATOM 519 C CA . CYS A 1 72 ? -30.925 20.975 -35.374 1.00 25.95 70 CYS A CA 1
ATOM 520 C C . CYS A 1 72 ? -32.193 20.790 -34.541 1.00 25.75 70 CYS A C 1
ATOM 521 O O . CYS A 1 72 ? -32.452 19.691 -33.994 1.00 25.65 70 CYS A O 1
ATOM 524 N N . LYS A 1 73 ? -33.002 21.845 -34.503 1.00 24.90 71 LYS A N 1
ATOM 525 C CA . LYS A 1 73 ? -34.304 21.832 -33.856 1.00 25.10 71 LYS A CA 1
ATOM 526 C C . LYS A 1 73 ? -35.501 21.444 -34.749 1.00 25.14 71 LYS A C 1
ATOM 527 O O . LYS A 1 73 ? -36.665 21.557 -34.316 1.00 24.29 71 LYS A O 1
ATOM 531 N N . ARG A 1 74 ? -35.218 20.951 -35.967 1.00 24.02 72 ARG A N 1
ATOM 532 C CA . ARG A 1 74 ? -36.256 20.660 -36.951 1.00 23.55 72 ARG A CA 1
ATOM 533 C C . ARG A 1 74 ? -37.143 19.466 -36.601 1.00 23.77 72 ARG A C 1
ATOM 534 O O . ARG A 1 74 ? -38.210 19.280 -37.184 1.00 23.68 72 ARG A O 1
ATOM 542 N N . GLY A 1 75 ? -36.687 18.644 -35.670 1.00 23.81 73 GLY A N 1
ATOM 543 C CA . GLY A 1 75 ? -37.398 17.418 -35.306 1.00 24.06 73 GLY A CA 1
ATOM 544 C C . GLY A 1 75 ? -36.792 16.795 -34.058 1.00 23.05 73 GLY A C 1
ATOM 545 O O . GLY A 1 75 ? -35.676 17.130 -33.673 1.00 21.98 73 GLY A O 1
ATOM 546 N N . PHE A 1 76 ? -37.537 15.894 -33.431 1.00 23.32 74 PHE A N 1
ATOM 547 C CA . PHE A 1 76 ? -37.027 15.065 -32.316 1.00 23.63 74 PHE A CA 1
ATOM 548 C C . PHE A 1 76 ? -35.958 14.088 -32.811 1.00 23.90 74 PHE A C 1
ATOM 549 O O . PHE A 1 76 ? -35.963 13.747 -33.981 1.00 23.21 74 PHE A O 1
ATOM 557 N N . ILE A 1 77 ? -35.055 13.658 -31.921 1.00 24.00 75 ILE A N 1
ATOM 558 C CA . ILE A 1 77 ? -33.883 12.849 -32.305 1.00 24.65 75 ILE A CA 1
ATOM 559 C C . ILE A 1 77 ? -34.221 11.559 -33.076 1.00 24.72 75 ILE A C 1
ATOM 560 O O . ILE A 1 77 ? -33.437 11.112 -33.928 1.00 23.14 75 ILE A O 1
ATOM 565 N N . THR A 1 78 ? -35.397 10.984 -32.783 1.00 25.80 76 THR A N 1
ATOM 566 C CA . THR A 1 78 ? -35.830 9.739 -33.415 1.00 26.13 76 THR A CA 1
ATOM 567 C C . THR A 1 78 ? -36.206 9.944 -34.886 1.00 25.76 76 THR A C 1
ATOM 568 O O . THR A 1 78 ? -36.178 8.999 -35.667 1.00 25.01 76 THR A O 1
ATOM 572 N N . GLU A 1 79 ? -36.600 11.168 -35.254 1.00 25.06 77 GLU A N 1
ATOM 573 C CA . GLU A 1 79 ? -36.790 11.502 -36.673 1.00 24.57 77 GLU A CA 1
ATOM 574 C C . GLU A 1 79 ? -35.462 11.946 -37.372 1.00 23.58 77 GLU A C 1
ATOM 575 O O . GLU A 1 79 ? -35.202 11.587 -38.526 1.00 22.55 77 GLU A O 1
ATOM 581 N N . LYS A 1 80 ? -34.632 12.725 -36.679 1.00 22.37 78 LYS A N 1
ATOM 582 C CA . LYS A 1 80 ? -33.405 13.243 -37.296 1.00 20.51 78 LYS A CA 1
ATOM 583 C C . LYS A 1 80 ? -32.389 12.150 -37.499 1.00 21.08 78 LYS A C 1
ATOM 584 O O . LYS A 1 80 ? -31.745 12.088 -38.542 1.00 20.52 78 LYS A O 1
ATOM 590 N N . VAL A 1 81 ? -32.225 11.306 -36.480 1.00 19.67 79 VAL A N 1
ATOM 591 C CA . VAL A 1 81 ? -31.247 10.211 -36.516 1.00 19.94 79 VAL A CA 1
ATOM 592 C C . VAL A 1 81 ? -31.940 8.927 -36.028 1.00 20.76 79 VAL A C 1
ATOM 593 O O . VAL A 1 81 ? -31.776 8.531 -34.868 1.00 20.29 79 VAL A O 1
ATOM 597 N N . PRO A 1 82 ? -32.710 8.281 -36.920 1.00 20.22 80 PRO A N 1
ATOM 598 C CA . PRO A 1 82 ? -33.440 7.059 -36.553 1.00 20.30 80 PRO A CA 1
ATOM 599 C C . PRO A 1 82 ? -32.520 5.915 -36.188 1.00 19.83 80 PRO A C 1
ATOM 600 O O . PRO A 1 82 ? -31.397 5.803 -36.741 1.00 18.87 80 PRO A O 1
ATOM 604 N N . MET A 1 83 ? -33.018 5.027 -35.318 1.00 19.93 81 MET A N 1
ATOM 605 C CA . MET A 1 83 ? -32.338 3.776 -35.057 1.00 21.67 81 MET A CA 1
ATOM 606 C C . MET A 1 83 ? -32.750 2.717 -36.076 1.00 20.36 81 MET A C 1
ATOM 607 O O . MET A 1 83 ? -33.921 2.292 -36.103 1.00 18.89 81 MET A O 1
ATOM 612 N N . LEU A 1 84 ? -31.761 2.240 -36.835 1.00 19.93 82 LEU A N 1
ATOM 613 C CA . LEU A 1 84 ? -31.979 1.309 -37.953 1.00 20.26 82 LEU A CA 1
ATOM 614 C C . LEU A 1 84 ? -32.895 0.143 -37.575 1.00 20.09 82 LEU A C 1
ATOM 615 O O . LEU A 1 84 ? -33.874 -0.147 -38.284 1.00 20.61 82 LEU A O 1
ATOM 620 N N . GLU A 1 85 ? -32.599 -0.519 -36.448 1.00 20.00 83 GLU A N 1
ATOM 621 C CA . GLU A 1 85 ? -33.278 -1.771 -36.112 1.00 19.80 83 GLU A CA 1
ATOM 622 C C . GLU A 1 85 ? -34.595 -1.613 -35.307 1.00 21.02 83 GLU A C 1
ATOM 623 O O . GLU A 1 85 ? -35.260 -2.587 -34.980 1.00 21.43 83 GLU A O 1
ATOM 629 N N . MET A 1 86 ? -34.954 -0.383 -34.984 1.00 21.80 84 MET A N 1
ATOM 630 C CA . MET A 1 86 ? -36.126 -0.110 -34.170 1.00 23.63 84 MET A CA 1
ATOM 631 C C . MET A 1 86 ? -37.423 -0.390 -34.928 1.00 24.10 84 MET A C 1
ATOM 632 O O . MET A 1 86 ? -37.589 0.036 -36.066 1.00 23.66 84 MET A O 1
ATOM 637 N N A THR A 1 87 ? -38.316 -1.126 -34.276 0.50 24.86 85 THR A N 1
ATOM 638 N N B THR A 1 87 ? -38.312 -1.142 -34.284 0.50 24.97 85 THR A N 1
ATOM 639 C CA A THR A 1 87 ? -39.686 -1.349 -34.735 0.50 25.89 85 THR A CA 1
ATOM 640 C CA B THR A 1 87 ? -39.686 -1.357 -34.739 0.50 26.13 85 THR A CA 1
ATOM 641 C C A THR A 1 87 ? -40.560 -1.409 -33.502 0.50 26.74 85 THR A C 1
ATOM 642 C C B THR A 1 87 ? -40.554 -1.394 -33.497 0.50 26.86 85 THR A C 1
ATOM 643 O O A THR A 1 87 ? -40.133 -1.929 -32.464 0.50 26.84 85 THR A O 1
ATOM 644 O O B THR A 1 87 ? -40.116 -1.886 -32.449 0.50 26.95 85 THR A O 1
ATOM 651 N N . LEU A 1 88 ? -41.773 -0.866 -33.612 1.00 27.65 86 LEU A N 1
ATOM 652 C CA . LEU A 1 88 ? -42.778 -0.973 -32.551 1.00 29.08 86 LEU A CA 1
ATOM 653 C C . LEU A 1 88 ? -44.156 -1.274 -33.147 1.00 29.72 86 LEU A C 1
ATOM 654 O O . LEU A 1 88 ? -44.455 -2.441 -33.395 1.00 31.15 86 LEU A O 1
ATOM 659 N N . GLY A 1 90 ? -47.857 -0.827 -34.166 1.00 61.85 88 GLY A N 1
ATOM 660 C CA . GLY A 1 90 ? -48.005 0.619 -34.025 1.00 62.03 88 GLY A CA 1
ATOM 661 C C . GLY A 1 90 ? -46.899 1.276 -33.216 1.00 61.97 88 GLY A C 1
ATOM 662 O O . GLY A 1 90 ? -47.162 1.957 -32.217 1.00 61.96 88 GLY A O 1
ATOM 663 N N . ARG A 1 92 ? -45.120 4.337 -32.889 1.00 39.12 90 ARG A N 1
ATOM 664 C CA . ARG A 1 92 ? -43.939 4.916 -33.514 1.00 38.72 90 ARG A CA 1
ATOM 665 C C . ARG A 1 92 ? -43.703 4.269 -34.880 1.00 38.17 90 ARG A C 1
ATOM 666 O O . ARG A 1 92 ? -43.808 3.043 -35.003 1.00 39.12 90 ARG A O 1
ATOM 668 N N . THR A 1 93 ? -43.423 5.092 -35.898 1.00 36.54 91 THR A N 1
ATOM 669 C CA . THR A 1 93 ? -42.962 4.632 -37.233 1.00 34.70 91 THR A CA 1
ATOM 670 C C . THR A 1 93 ? -41.649 3.869 -36.993 1.00 32.18 91 THR A C 1
ATOM 671 O O . THR A 1 93 ? -40.889 4.245 -36.114 1.00 33.44 91 THR A O 1
ATOM 675 N N . SER A 1 94 ? -41.379 2.800 -37.740 1.00 28.81 92 SER A N 1
ATOM 676 C CA . SER A 1 94 ? -40.111 2.074 -37.550 1.00 25.28 92 SER A CA 1
ATOM 677 C C . SER A 1 94 ? -38.920 2.939 -37.977 1.00 22.92 92 SER A C 1
ATOM 678 O O . SER A 1 94 ? -39.095 3.922 -38.706 1.00 21.54 92 SER A O 1
ATOM 681 N N . GLY A 1 95 ? -37.718 2.551 -37.539 1.00 20.98 93 GLY A N 1
ATOM 682 C CA . GLY A 1 95 ? -36.488 3.259 -37.886 1.00 19.87 93 GLY A CA 1
ATOM 683 C C . GLY A 1 95 ? -36.287 3.276 -39.386 1.00 19.86 93 GLY A C 1
ATOM 684 O O . GLY A 1 95 ? -35.911 4.310 -39.961 1.00 19.15 93 GLY A O 1
ATOM 685 N N . ILE A 1 96 ? -36.561 2.142 -40.026 1.00 18.91 94 ILE A N 1
ATOM 686 C CA . ILE A 1 96 ? -36.387 2.023 -41.473 1.00 20.73 94 ILE A CA 1
ATOM 687 C C . ILE A 1 96 ? -37.381 2.904 -42.217 1.00 20.99 94 ILE A C 1
ATOM 688 O O . ILE A 1 96 ? -37.006 3.617 -43.138 1.00 22.00 94 ILE A O 1
ATOM 693 N N . GLU A 1 97 ? -38.635 2.916 -41.786 1.00 22.65 95 GLU A N 1
ATOM 694 C CA . GLU A 1 97 ? -39.619 3.787 -42.439 1.00 24.20 95 GLU A CA 1
ATOM 695 C C . GLU A 1 97 ? -39.231 5.263 -42.337 1.00 23.30 95 GLU A C 1
ATOM 696 O O . GLU A 1 97 ? -39.404 6.024 -43.294 1.00 23.39 95 GLU A O 1
ATOM 702 N N . GLN A 1 98 ? -38.704 5.668 -41.185 1.00 22.45 96 GLN A N 1
ATOM 703 C CA . GLN A 1 98 ? -38.256 7.034 -41.011 1.00 21.88 96 GLN A CA 1
ATOM 704 C C . GLN A 1 98 ? -37.024 7.327 -41.865 1.00 22.02 96 GLN A C 1
ATOM 705 O O . GLN A 1 98 ? -36.947 8.395 -42.478 1.00 22.13 96 GLN A O 1
ATOM 711 N N . LEU A 1 99 ? -36.060 6.404 -41.884 1.00 20.59 97 LEU A N 1
ATOM 712 C CA . LEU A 1 99 ? -34.897 6.567 -42.745 1.00 21.90 97 LEU A CA 1
ATOM 713 C C . LEU A 1 99 ? -35.280 6.741 -44.228 1.00 23.23 97 LEU A C 1
ATOM 714 O O . LEU A 1 99 ? -34.693 7.540 -44.936 1.00 22.64 97 LEU A O 1
ATOM 719 N N . GLU A 1 100 ? -36.270 5.985 -44.688 1.00 25.13 98 GLU A N 1
ATOM 720 C CA . GLU A 1 100 ? -36.739 6.125 -46.067 1.00 27.42 98 GLU A CA 1
ATOM 721 C C . GLU A 1 100 ? -37.311 7.517 -46.366 1.00 27.25 98 GLU A C 1
ATOM 722 O O . GLU A 1 100 ? -37.369 7.913 -47.521 1.00 28.05 98 GLU A O 1
ATOM 728 N N . LYS A 1 101 ? -37.695 8.258 -45.328 1.00 27.07 99 LYS A N 1
ATOM 729 C CA . LYS A 1 101 ? -38.285 9.603 -45.457 1.00 27.79 99 LYS A CA 1
ATOM 730 C C . LYS A 1 101 ? -37.248 10.725 -45.343 1.00 26.86 99 LYS A C 1
ATOM 731 O O . LYS A 1 101 ? -37.549 11.889 -45.608 1.00 26.72 99 LYS A O 1
ATOM 737 N N . ASN A 1 102 ? -36.028 10.375 -44.945 1.00 26.09 100 ASN A N 1
ATOM 738 C CA . ASN A 1 102 ? -35.004 11.365 -44.636 1.00 25.08 100 ASN A CA 1
ATOM 739 C C . ASN A 1 102 ? -34.172 11.780 -45.852 1.00 24.66 100 ASN A C 1
ATOM 740 O O . ASN A 1 102 ? -33.860 10.949 -46.706 1.00 25.58 100 ASN A O 1
ATOM 745 N N . PRO A 1 103 ? -33.823 13.075 -45.949 1.00 24.79 101 PRO A N 1
ATOM 746 C CA . PRO A 1 103 ? -32.917 13.508 -47.007 1.00 24.16 101 PRO A CA 1
ATOM 747 C C . PRO A 1 103 ? -31.464 13.082 -46.729 1.00 23.98 101 PRO A C 1
ATOM 748 O O . PRO A 1 103 ? -31.069 12.880 -45.561 1.00 22.85 101 PRO A O 1
ATOM 752 N N . SER A 1 104 ? -30.706 12.916 -47.808 1.00 23.56 102 SER A N 1
ATOM 753 C CA . SER A 1 104 ? -29.256 12.700 -47.771 1.00 23.53 102 SER A CA 1
ATOM 754 C C . SER A 1 104 ? -28.481 14.004 -47.511 1.00 23.32 102 SER A C 1
ATOM 755 O O . SER A 1 104 ? -28.895 15.075 -48.005 1.00 22.23 102 SER A O 1
ATOM 758 N N . PRO A 1 105 ? -27.351 13.926 -46.760 1.00 22.52 103 PRO A N 1
ATOM 759 C CA . PRO A 1 105 ? -26.764 12.708 -46.188 1.00 22.21 103 PRO A CA 1
ATOM 760 C C . PRO A 1 105 ? -27.563 12.287 -44.959 1.00 21.22 103 PRO A C 1
ATOM 761 O O . PRO A 1 105 ? -27.902 13.125 -44.115 1.00 20.91 103 PRO A O 1
ATOM 765 N N . ARG A 1 106 ? -27.928 11.016 -44.889 1.00 20.69 104 ARG A N 1
ATOM 766 C CA . ARG A 1 106 ? -28.709 10.530 -43.746 1.00 20.87 104 ARG A CA 1
ATOM 767 C C . ARG A 1 106 ? -27.756 10.107 -42.645 1.00 20.80 104 ARG A C 1
ATOM 768 O O . ARG A 1 106 ? -26.720 9.504 -42.939 1.00 21.09 104 ARG A O 1
ATOM 776 N N . ILE A 1 107 ? -28.120 10.372 -41.387 1.00 20.19 105 ILE A N 1
ATOM 777 C CA . ILE A 1 107 ? -27.377 9.810 -40.265 1.00 20.39 105 ILE A CA 1
ATOM 778 C C . ILE A 1 107 ? -28.184 8.598 -39.797 1.00 20.71 105 ILE A C 1
ATOM 779 O O . ILE A 1 107 ? -29.385 8.701 -39.641 1.00 21.31 105 ILE A O 1
ATOM 784 N N . VAL A 1 108 ? -27.516 7.461 -39.613 1.00 20.47 106 VAL A N 1
ATOM 785 C CA . VAL A 1 108 ? -28.172 6.209 -39.174 1.00 19.53 106 VAL A CA 1
ATOM 786 C C . VAL A 1 108 ? -27.505 5.754 -37.888 1.00 19.14 106 VAL A C 1
ATOM 787 O O . VAL A 1 108 ? -26.269 5.570 -37.830 1.00 18.90 106 VAL A O 1
ATOM 791 N N . LYS A 1 109 ? -28.318 5.569 -36.863 1.00 18.34 107 LYS A N 1
ATOM 792 C CA . LYS A 1 109 ? -27.842 5.023 -35.612 1.00 19.34 107 LYS A CA 1
ATOM 793 C C . LYS A 1 109 ? -28.109 3.525 -35.594 1.00 19.82 107 LYS A C 1
ATOM 794 O O . LYS A 1 109 ? -29.147 3.068 -36.072 1.00 19.51 107 LYS A O 1
ATOM 800 N N . THR A 1 110 ? -27.191 2.763 -34.998 1.00 20.08 108 THR A N 1
ATOM 801 C CA . THR A 1 110 ? -27.409 1.326 -34.802 1.00 19.36 108 THR A CA 1
ATOM 802 C C . THR A 1 110 ? -26.575 0.811 -33.655 1.00 19.89 108 THR A C 1
ATOM 803 O O . THR A 1 110 ? -25.519 1.384 -33.361 1.00 20.42 108 THR A O 1
ATOM 807 N N . HIS A 1 111 ? -27.051 -0.272 -33.021 1.00 18.78 109 HIS A N 1
ATOM 808 C CA . HIS A 1 111 ? -26.268 -0.995 -32.000 1.00 18.36 109 HIS A CA 1
ATOM 809 C C . HIS A 1 111 ? -25.793 -2.368 -32.482 1.00 18.31 109 HIS A C 1
ATOM 810 O O . HIS A 1 111 ? -25.205 -3.141 -31.724 1.00 17.21 109 HIS A O 1
ATOM 817 N N . LEU A 1 112 ? -26.046 -2.659 -33.752 1.00 18.38 110 LEU A N 1
ATOM 818 C CA . LEU A 1 112 ? -25.859 -3.984 -34.289 1.00 18.55 110 LEU A CA 1
ATOM 819 C C . LEU A 1 112 ? -24.383 -4.461 -34.299 1.00 18.84 110 LEU A C 1
ATOM 820 O O . LEU A 1 112 ? -23.488 -3.692 -34.596 1.00 18.07 110 LEU A O 1
ATOM 825 N N . PRO A 1 113 ? -24.147 -5.750 -33.983 1.00 19.65 111 PRO A N 1
ATOM 826 C CA . PRO A 1 113 ? -22.813 -6.328 -34.170 1.00 20.51 111 PRO A CA 1
ATOM 827 C C . PRO A 1 113 ? -22.437 -6.197 -35.652 1.00 20.92 111 PRO A C 1
ATOM 828 O O . PRO A 1 113 ? -23.339 -6.142 -36.503 1.00 19.20 111 PRO A O 1
ATOM 832 N N . THR A 1 114 ? -21.141 -6.163 -35.974 1.00 21.37 112 THR A N 1
ATOM 833 C CA . THR A 1 114 ? -20.740 -5.962 -37.388 1.00 22.55 112 THR A CA 1
ATOM 834 C C . THR A 1 114 ? -21.330 -7.029 -38.289 1.00 23.18 112 THR A C 1
ATOM 835 O O . THR A 1 114 ? -21.614 -6.760 -39.457 1.00 23.54 112 THR A O 1
ATOM 839 N N . ASP A 1 115 ? -21.486 -8.239 -37.752 1.00 24.60 113 ASP A N 1
ATOM 840 C CA . ASP A 1 115 ? -22.034 -9.355 -38.533 1.00 26.00 113 ASP A CA 1
ATOM 841 C C . ASP A 1 115 ? -23.537 -9.239 -38.835 1.00 25.38 113 ASP A C 1
ATOM 842 O O . ASP A 1 115 ? -24.028 -9.894 -39.757 1.00 25.88 113 ASP A O 1
ATOM 847 N N . LEU A 1 116 ? -24.254 -8.387 -38.095 1.00 23.73 114 LEU A N 1
ATOM 848 C CA . LEU A 1 116 ? -25.697 -8.165 -38.322 1.00 22.95 114 LEU A CA 1
ATOM 849 C C . LEU A 1 116 ? -26.032 -6.878 -39.080 1.00 22.42 114 LEU A C 1
ATOM 850 O O . LEU A 1 116 ? -27.195 -6.653 -39.471 1.00 21.50 114 LEU A O 1
ATOM 855 N N . LEU A 1 117 ? -25.029 -6.034 -39.305 1.00 21.11 115 LEU A N 1
ATOM 856 C CA . LEU A 1 117 ? -25.240 -4.824 -40.069 1.00 20.05 115 LEU A CA 1
ATOM 857 C C . LEU A 1 117 ? -25.630 -5.218 -41.507 1.00 19.32 115 LEU A C 1
ATOM 858 O O . LEU A 1 117 ? -25.011 -6.113 -42.077 1.00 19.46 115 LEU A O 1
ATOM 863 N N . PRO A 1 118 ? -26.671 -4.572 -42.066 1.00 19.90 116 PRO A N 1
ATOM 864 C CA . PRO A 1 118 ? -27.063 -4.802 -43.465 1.00 20.73 116 PRO A CA 1
ATOM 865 C C . PRO A 1 118 ? -25.852 -4.671 -44.401 1.00 21.38 116 PRO A C 1
ATOM 866 O O . PRO A 1 118 ? -25.059 -3.713 -44.316 1.00 21.65 116 PRO A O 1
ATOM 870 N N . LYS A 1 119 ? -25.721 -5.638 -45.290 1.00 21.55 117 LYS A N 1
ATOM 871 C CA . LYS A 1 119 ? -24.559 -5.732 -46.144 1.00 21.86 117 LYS A CA 1
ATOM 872 C C . LYS A 1 119 ? -24.415 -4.555 -47.109 1.00 20.69 117 LYS A C 1
ATOM 873 O O . LYS A 1 119 ? -23.312 -4.238 -47.532 1.00 21.04 117 LYS A O 1
ATOM 879 N N A SER A 1 120 ? -25.538 -3.933 -47.452 0.50 20.17 118 SER A N 1
ATOM 880 N N B SER A 1 120 ? -25.529 -3.903 -47.436 0.50 20.06 118 SER A N 1
ATOM 881 C CA A SER A 1 120 ? -25.541 -2.751 -48.292 0.50 19.19 118 SER A CA 1
ATOM 882 C CA B SER A 1 120 ? -25.525 -2.743 -48.322 0.50 18.89 118 SER A CA 1
ATOM 883 C C A SER A 1 120 ? -24.550 -1.697 -47.791 0.50 18.97 118 SER A C 1
ATOM 884 C C B SER A 1 120 ? -24.705 -1.558 -47.785 0.50 18.90 118 SER A C 1
ATOM 885 O O A SER A 1 120 ? -23.841 -1.094 -48.598 0.50 18.62 118 SER A O 1
ATOM 886 O O B SER A 1 120 ? -24.303 -0.697 -48.560 0.50 18.60 118 SER A O 1
ATOM 891 N N . PHE A 1 121 ? -24.489 -1.492 -46.470 1.00 18.49 119 PHE A N 1
ATOM 892 C CA . PHE A 1 121 ? -23.615 -0.459 -45.894 1.00 18.71 119 PHE A CA 1
ATOM 893 C C . PHE A 1 121 ? -22.152 -0.670 -46.269 1.00 19.70 119 PHE A C 1
ATOM 894 O O . PHE A 1 121 ? -21.419 0.312 -46.498 1.00 19.53 119 PHE A O 1
ATOM 902 N N . TRP A 1 122 ? -21.724 -1.930 -46.298 1.00 20.21 120 TRP A N 1
ATOM 903 C CA . TRP A 1 122 ? -20.354 -2.255 -46.714 1.00 22.05 120 TRP A CA 1
ATOM 904 C C . TRP A 1 122 ? -20.246 -2.058 -48.225 1.00 23.03 120 TRP A C 1
ATOM 905 O O . TRP A 1 122 ? -19.284 -1.462 -48.706 1.00 23.86 120 TRP A O 1
ATOM 916 N N . GLU A 1 123 ? -21.238 -2.546 -48.968 1.00 23.46 121 GLU A N 1
ATOM 917 C CA . GLU A 1 123 ? -21.222 -2.471 -50.434 1.00 23.81 121 GLU A CA 1
ATOM 918 C C . GLU A 1 123 ? -21.208 -1.035 -50.945 1.00 23.37 121 GLU A C 1
ATOM 919 O O . GLU A 1 123 ? -20.589 -0.743 -51.973 1.00 23.10 121 GLU A O 1
ATOM 925 N N . ASN A 1 124 ? -21.911 -0.144 -50.242 1.00 23.80 122 ASN A N 1
ATOM 926 C CA . ASN A 1 124 ? -21.935 1.269 -50.608 1.00 23.31 122 ASN A CA 1
ATOM 927 C C . ASN A 1 124 ? -20.736 2.071 -50.075 1.00 22.78 122 ASN A C 1
ATOM 928 O O . ASN A 1 124 ? -20.650 3.283 -50.315 1.00 22.13 122 ASN A O 1
ATOM 933 N N . ASN A 1 125 ? -19.838 1.411 -49.340 1.00 21.99 123 ASN A N 1
ATOM 934 C CA . ASN A 1 125 ? -18.658 2.089 -48.744 1.00 22.39 123 ASN A CA 1
ATOM 935 C C . ASN A 1 125 ? -19.046 3.233 -47.781 1.00 21.97 123 ASN A C 1
ATOM 936 O O . ASN A 1 125 ? -18.336 4.223 -47.680 1.00 21.93 123 ASN A O 1
ATOM 941 N N . CYS A 1 126 ? -20.198 3.136 -47.113 1.00 21.19 124 CYS A N 1
ATOM 942 C CA . CYS A 1 126 ? -20.609 4.224 -46.202 1.00 20.33 124 CYS A CA 1
ATOM 943 C C . CYS A 1 126 ? -19.569 4.454 -45.102 1.00 19.89 124 CYS A C 1
ATOM 944 O O . CYS A 1 126 ? -18.981 3.486 -44.554 1.00 18.74 124 CYS A O 1
ATOM 947 N N . LYS A 1 127 ? -19.395 5.725 -44.759 1.00 18.76 125 LYS A N 1
ATOM 948 C CA . LYS A 1 127 ? -18.550 6.116 -43.635 1.00 18.95 125 LYS A CA 1
ATOM 949 C C . LYS A 1 127 ? -19.256 5.743 -42.352 1.00 18.95 125 LYS A C 1
ATOM 950 O O . LYS A 1 127 ? -20.498 5.808 -42.270 1.00 17.91 125 LYS A O 1
ATOM 956 N N . MET A 1 128 ? -18.463 5.352 -41.352 1.00 18.70 126 MET A N 1
ATOM 957 C CA . MET A 1 128 ? -19.020 4.939 -40.078 1.00 19.17 126 MET A CA 1
ATOM 958 C C . MET A 1 128 ? -18.195 5.470 -38.929 1.00 18.61 126 MET A C 1
ATOM 959 O O . MET A 1 128 ? -16.964 5.560 -39.010 1.00 19.53 126 MET A O 1
ATOM 964 N N . ILE A 1 129 ? -18.899 5.834 -37.867 1.00 17.85 127 ILE A N 1
ATOM 965 C CA . ILE A 1 129 ? -18.273 6.238 -36.619 1.00 17.71 127 ILE A CA 1
ATOM 966 C C . ILE A 1 129 ? -18.694 5.209 -35.593 1.00 18.18 127 ILE A C 1
ATOM 967 O O . ILE A 1 129 ? -19.901 5.050 -35.296 1.00 18.62 127 ILE A O 1
ATOM 972 N N . TYR A 1 130 ? -17.707 4.439 -35.137 1.00 18.22 128 TYR A N 1
ATOM 973 C CA . TYR A 1 130 ? -17.919 3.508 -34.068 1.00 18.21 128 TYR A CA 1
ATOM 974 C C . TYR A 1 130 ? -17.443 4.137 -32.759 1.00 18.89 128 TYR A C 1
ATOM 975 O O . TYR A 1 130 ? -16.248 4.422 -32.590 1.00 18.90 128 TYR A O 1
ATOM 984 N N . LEU A 1 131 ? -18.379 4.370 -31.849 1.00 18.28 129 LEU A N 1
ATOM 985 C CA . LEU A 1 131 ? -18.054 4.914 -30.522 1.00 19.26 129 LEU A CA 1
ATOM 986 C C . LEU A 1 131 ? -18.081 3.821 -29.451 1.00 19.74 129 LEU A C 1
ATOM 987 O O . LEU A 1 131 ? -19.025 3.029 -29.361 1.00 19.05 129 LEU A O 1
ATOM 992 N N . ALA A 1 132 ? -17.038 3.760 -28.641 1.00 18.65 130 ALA A N 1
ATOM 993 C CA . ALA A 1 132 ? -16.967 2.739 -27.601 1.00 18.19 130 ALA A CA 1
ATOM 994 C C . ALA A 1 132 ? -16.793 3.408 -26.252 1.00 17.32 130 ALA A C 1
ATOM 995 O O . ALA A 1 132 ? -16.232 4.485 -26.174 1.00 17.17 130 ALA A O 1
ATOM 997 N N . ARG A 1 133 ? -17.258 2.745 -25.196 1.00 16.81 131 ARG A N 1
ATOM 998 C CA . ARG A 1 133 ? -17.261 3.303 -23.847 1.00 16.61 131 ARG A CA 1
ATOM 999 C C . ARG A 1 133 ? -16.790 2.191 -22.904 1.00 17.22 131 ARG A C 1
ATOM 1000 O O . ARG A 1 133 ? -16.987 1.012 -23.187 1.00 16.80 131 ARG A O 1
ATOM 1008 N N . ASN A 1 134 ? -16.151 2.543 -21.789 1.00 18.23 132 ASN A N 1
ATOM 1009 C CA . ASN A 1 134 ? -15.590 1.480 -20.952 1.00 18.30 132 ASN A CA 1
ATOM 1010 C C . ASN A 1 134 ? -16.709 0.581 -20.431 1.00 18.16 132 ASN A C 1
ATOM 1011 O O . ASN A 1 134 ? -17.797 1.056 -20.102 1.00 17.82 132 ASN A O 1
ATOM 1016 N N . ALA A 1 135 ? -16.422 -0.717 -20.340 1.00 17.62 133 ALA A N 1
ATOM 1017 C CA . ALA A 1 135 ? -17.446 -1.726 -20.04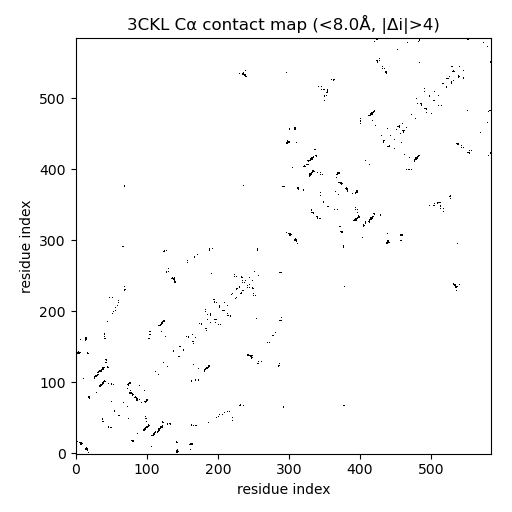6 1.00 17.64 133 ALA A CA 1
ATOM 1018 C C . ALA A 1 135 ? -18.104 -1.610 -18.672 1.00 17.97 133 ALA A C 1
ATOM 1019 O O . ALA A 1 135 ? -19.221 -2.102 -18.474 1.00 18.68 133 ALA A O 1
ATOM 1021 N N . LYS A 1 136 ? -17.418 -0.983 -17.722 1.00 17.54 134 LYS A N 1
ATOM 1022 C CA . LYS A 1 136 ? -17.982 -0.790 -16.375 1.00 17.24 134 LYS A CA 1
ATOM 1023 C C . LYS A 1 136 ? -19.089 0.260 -16.359 1.00 17.43 134 LYS A C 1
ATOM 1024 O O . LYS A 1 136 ? -20.197 -0.004 -15.867 1.00 17.90 134 LYS A O 1
ATOM 1030 N N . ASP A 1 137 ? -18.803 1.440 -16.884 1.00 17.11 135 ASP A N 1
ATOM 1031 C CA . ASP A 1 137 ? -19.861 2.455 -17.046 1.00 18.75 135 ASP A CA 1
ATOM 1032 C C . ASP A 1 137 ? -21.009 2.014 -17.974 1.00 19.12 135 ASP A C 1
ATOM 1033 O O . ASP A 1 137 ? -22.167 2.355 -17.734 1.00 19.72 135 ASP A O 1
ATOM 1038 N N . VAL A 1 138 ? -20.680 1.302 -19.051 1.00 19.32 136 VAL A N 1
ATOM 1039 C CA . VAL A 1 138 ? -21.702 0.698 -19.909 1.00 19.23 136 VAL A CA 1
ATOM 1040 C C . VAL A 1 138 ? -22.633 -0.241 -19.130 1.00 19.55 136 VAL A C 1
ATOM 1041 O O . VAL A 1 138 ? -23.847 -0.111 -19.262 1.00 19.15 136 VAL A O 1
ATOM 1045 N N . SER A 1 139 ? -22.080 -1.192 -18.346 1.00 19.77 137 SER A N 1
ATOM 1046 C CA . SER A 1 139 ? -22.914 -2.095 -17.517 1.00 19.39 137 SER A CA 1
ATOM 1047 C C . SER A 1 139 ? -23.895 -1.319 -16.657 1.00 19.32 137 SER A C 1
ATOM 1048 O O . SER A 1 139 ? -25.083 -1.668 -16.607 1.00 18.01 137 SER A O 1
ATOM 1051 N N . VAL A 1 140 ? -23.411 -0.255 -16.006 1.00 18.95 138 VAL A N 1
ATOM 1052 C CA . VAL A 1 140 ? -24.259 0.532 -15.074 1.00 18.99 138 VAL A CA 1
ATOM 1053 C C . VAL A 1 140 ? -25.303 1.365 -15.830 1.00 18.72 138 VAL A C 1
ATOM 1054 O O . VAL A 1 140 ? -26.463 1.488 -15.428 1.00 18.40 138 VAL A O 1
ATOM 1058 N N . SER A 1 141 ? -24.884 1.935 -16.944 1.00 18.78 139 SER A N 1
ATOM 1059 C CA . SER A 1 141 ? -25.808 2.703 -17.778 1.00 18.65 139 SER A CA 1
ATOM 1060 C C . SER A 1 141 ? -26.932 1.815 -18.325 1.00 17.90 139 SER A C 1
ATOM 1061 O O . SER A 1 141 ? -28.100 2.217 -18.338 1.00 16.52 139 SER A O 1
ATOM 1064 N N . TYR A 1 142 ? -26.563 0.600 -18.729 1.00 17.59 140 TYR A N 1
ATOM 1065 C CA . TYR A 1 142 ? -27.474 -0.350 -19.372 1.00 18.26 140 TYR A CA 1
ATOM 1066 C C . TYR A 1 142 ? -28.438 -0.959 -18.346 1.00 18.66 140 TYR A C 1
ATOM 1067 O O . TYR A 1 142 ? -29.639 -1.018 -18.589 1.00 17.89 140 TYR A O 1
ATOM 1076 N N . TYR A 1 143 ? -27.920 -1.366 -17.182 1.00 18.92 141 TYR A N 1
ATOM 1077 C CA . TYR A 1 143 ? -28.782 -1.721 -16.044 1.00 19.75 141 TYR A CA 1
ATOM 1078 C C . TYR A 1 143 ? -29.880 -0.666 -15.804 1.00 19.13 141 TYR A C 1
ATOM 1079 O O . TYR A 1 143 ? -31.071 -0.990 -15.775 1.00 19.15 141 TYR A O 1
ATOM 1088 N N . HIS A 1 144 ? -29.498 0.593 -15.616 1.00 19.53 142 HIS A N 1
ATOM 1089 C CA . HIS A 1 144 ? -30.488 1.651 -15.309 1.00 19.54 142 HIS A CA 1
ATOM 1090 C C . HIS A 1 144 ? -31.455 1.873 -16.498 1.00 19.57 142 HIS A C 1
ATOM 1091 O O . HIS A 1 144 ? -32.634 2.224 -16.334 1.00 20.73 142 HIS A O 1
ATOM 1098 N N . PHE A 1 145 ? -30.946 1.670 -17.696 1.00 19.07 143 PHE A N 1
ATOM 1099 C CA . PHE A 1 145 ? -31.746 1.821 -18.906 1.00 19.86 143 PHE A CA 1
ATOM 1100 C C . PHE A 1 145 ? -32.872 0.806 -18.933 1.00 19.39 143 PHE A C 1
ATOM 1101 O O . PHE A 1 145 ? -33.994 1.123 -19.268 1.00 19.28 143 PHE A O 1
ATOM 1109 N N . ASP A 1 146 ? -32.558 -0.430 -18.584 1.00 20.90 144 ASP A N 1
ATOM 1110 C CA . ASP A 1 146 ? -33.563 -1.494 -18.505 1.00 21.84 144 ASP A CA 1
ATOM 1111 C C . ASP A 1 146 ? -34.659 -1.261 -17.447 1.00 22.45 144 ASP A C 1
ATOM 1112 O O . ASP A 1 146 ? -35.752 -1.827 -17.572 1.00 22.89 144 ASP A O 1
ATOM 1117 N N . LEU A 1 147 ? -34.355 -0.493 -16.390 1.00 22.35 145 LEU A N 1
ATOM 1118 C CA . LEU A 1 147 ? -35.352 -0.093 -15.363 1.00 22.83 145 LEU A CA 1
ATOM 1119 C C . LEU A 1 147 ? -36.416 0.805 -15.984 1.00 22.49 145 LEU A C 1
ATOM 1120 O O . LEU A 1 147 ? -37.602 0.725 -15.640 1.00 22.34 145 LEU A O 1
ATOM 1125 N N . MET A 1 148 ? -35.994 1.645 -16.926 1.00 21.75 146 MET A N 1
ATOM 1126 C CA . MET A 1 148 ? -36.882 2.650 -17.493 1.00 21.58 146 MET A CA 1
ATOM 1127 C C . MET A 1 148 ? -37.504 2.262 -18.837 1.00 21.54 146 MET A C 1
ATOM 1128 O O . MET A 1 148 ? -38.600 2.732 -19.152 1.00 21.51 146 MET A O 1
ATOM 1133 N N . ASN A 1 149 ? -36.811 1.393 -19.597 1.00 20.39 147 ASN A N 1
ATOM 1134 C CA . ASN A 1 149 ? -37.189 1.062 -20.965 1.00 20.57 147 ASN A CA 1
ATOM 1135 C C . ASN A 1 149 ? -37.965 -0.235 -20.911 1.00 20.53 147 ASN A C 1
ATOM 1136 O O . ASN A 1 149 ? -37.406 -1.322 -20.658 1.00 19.83 147 ASN A O 1
ATOM 1141 N N . ASN A 1 150 ? -39.275 -0.082 -21.069 1.00 20.69 148 ASN A N 1
ATOM 1142 C CA . ASN A 1 150 ? -40.244 -1.166 -20.854 1.00 20.65 148 ASN A CA 1
ATOM 1143 C C . ASN A 1 150 ? -40.275 -2.197 -21.975 1.00 21.54 148 ASN A C 1
ATOM 1144 O O . ASN A 1 150 ? -41.001 -3.197 -21.896 1.00 22.83 148 ASN A O 1
ATOM 1149 N N . LEU A 1 151 ? -39.519 -1.952 -23.038 1.00 21.66 149 LEU A N 1
ATOM 1150 C CA . LEU A 1 151 ? -39.326 -2.936 -24.080 1.00 22.47 149 LEU A CA 1
ATOM 1151 C C . LEU A 1 151 ? -38.338 -4.012 -23.653 1.00 22.63 149 LEU A C 1
ATOM 1152 O O . LEU A 1 151 ? -38.232 -5.050 -24.303 1.00 24.54 149 LEU A O 1
ATOM 1157 N N . GLN A 1 152 ? -37.591 -3.755 -22.583 1.00 22.48 150 GLN A N 1
ATOM 1158 C CA . GLN A 1 152 ? -36.519 -4.641 -22.160 1.00 22.51 150 GLN A CA 1
ATOM 1159 C C . GLN A 1 152 ? -36.995 -5.628 -21.122 1.00 23.03 150 GLN A C 1
ATOM 1160 O O . GLN A 1 152 ? -37.964 -5.348 -20.416 1.00 21.74 150 GLN A O 1
ATOM 1166 N N . PRO A 1 153 ? -36.280 -6.764 -20.972 1.00 23.28 151 PRO A N 1
ATOM 1167 C CA . PRO A 1 153 ? -36.623 -7.580 -19.793 1.00 24.02 151 PRO A CA 1
ATOM 1168 C C . PRO A 1 153 ? -36.327 -6.792 -18.514 1.00 25.00 151 PRO A C 1
ATOM 1169 O O . PRO A 1 153 ? -35.415 -5.936 -18.509 1.00 23.32 151 PRO A O 1
ATOM 1173 N N . PHE A 1 154 ? -37.105 -7.068 -17.457 1.00 25.84 152 PHE A N 1
ATOM 1174 C CA . PHE A 1 154 ? -36.818 -6.569 -16.109 1.00 27.65 152 PHE A CA 1
ATOM 1175 C C . PHE A 1 154 ? -35.398 -7.043 -15.780 1.00 27.73 152 PHE A C 1
ATOM 1176 O O . PHE A 1 154 ? -35.097 -8.232 -15.912 1.00 28.55 152 PHE A O 1
ATOM 1184 N N . PRO A 1 155 ? -34.505 -6.113 -15.414 1.00 28.07 153 PRO A N 1
ATOM 1185 C CA . PRO A 1 155 ? -33.098 -6.489 -15.208 1.00 28.67 153 PRO A CA 1
ATOM 1186 C C . PRO A 1 155 ? -32.828 -7.293 -13.934 1.00 29.87 153 PRO A C 1
ATOM 1187 O O . PRO A 1 155 ? -31.794 -7.965 -13.857 1.00 31.22 153 PRO A O 1
ATOM 1191 N N . GLY A 1 156 ? -33.728 -7.200 -12.960 1.00 30.14 154 GLY A N 1
ATOM 1192 C CA . GLY A 1 156 ? -33.499 -7.787 -11.643 1.00 30.96 154 GLY A CA 1
ATOM 1193 C C . GLY A 1 156 ? -32.682 -6.853 -10.764 1.00 30.07 154 GLY A C 1
ATOM 1194 O O . GLY A 1 156 ? -32.707 -5.642 -10.928 1.00 30.57 154 GLY A O 1
ATOM 1195 N N . THR A 1 157 ? -31.977 -7.415 -9.800 1.00 29.94 155 THR A N 1
ATOM 1196 C CA . THR A 1 157 ? -31.139 -6.601 -8.920 1.00 29.28 155 THR A CA 1
ATOM 1197 C C . THR A 1 157 ? -29.856 -6.308 -9.689 1.00 27.78 155 THR A C 1
ATOM 1198 O O . THR A 1 157 ? -29.552 -6.977 -10.664 1.00 27.41 155 THR A O 1
ATOM 1202 N N . TRP A 1 158 ? -29.105 -5.317 -9.239 1.00 27.27 156 TRP A N 1
ATOM 1203 C CA . TRP A 1 158 ? -27.850 -4.963 -9.869 1.00 25.91 156 TRP A CA 1
ATOM 1204 C C . TRP A 1 158 ? -26.906 -6.158 -9.921 1.00 26.18 156 TRP A C 1
ATOM 1205 O O . TRP A 1 158 ? -26.262 -6.380 -10.943 1.00 24.30 156 TRP A O 1
ATOM 1216 N N . GLU A 1 159 ? -26.831 -6.940 -8.833 1.00 25.30 157 GLU A N 1
ATOM 1217 C CA . GLU A 1 159 ? -25.918 -8.085 -8.818 1.00 26.46 157 GLU A CA 1
ATOM 1218 C C . GLU A 1 159 ? -26.293 -9.177 -9.847 1.00 26.70 157 GLU A C 1
ATOM 1219 O O . GLU A 1 159 ? -25.411 -9.748 -10.476 1.00 28.09 157 GLU A O 1
ATOM 1221 N N . GLU A 1 160 ? -27.583 -9.449 -10.035 1.00 25.67 158 GLU A N 1
ATOM 1222 C CA . GLU A 1 160 ? -28.000 -10.427 -11.033 1.00 26.55 158 GLU A CA 1
ATOM 1223 C C . GLU A 1 160 ? -27.707 -9.880 -12.444 1.00 24.88 158 GLU A C 1
ATOM 1224 O O . GLU A 1 160 ? -27.229 -10.607 -13.302 1.00 24.86 158 GLU A O 1
ATOM 1230 N N . TYR A 1 161 ? -28.006 -8.600 -12.652 1.00 23.79 159 TYR A N 1
ATOM 1231 C CA . TYR A 1 161 ? -27.785 -7.969 -13.946 1.00 23.26 159 TYR A CA 1
ATOM 1232 C C . TYR A 1 161 ? -26.306 -8.005 -14.371 1.00 23.35 159 TYR A C 1
ATOM 1233 O O . TYR A 1 161 ? -25.991 -8.428 -15.493 1.00 21.76 159 TYR A O 1
ATOM 1242 N N . LEU A 1 162 ? -25.403 -7.556 -13.489 1.00 23.01 160 LEU A N 1
ATOM 1243 C CA . LEU A 1 162 ? -23.957 -7.613 -13.814 1.00 23.68 160 LEU A CA 1
ATOM 1244 C C . LEU A 1 162 ? -23.519 -8.990 -14.320 1.00 24.03 160 LEU A C 1
ATOM 1245 O O . LEU A 1 162 ? -22.797 -9.086 -15.311 1.00 23.65 160 LEU A O 1
ATOM 1250 N N . GLU A 1 163 ? -23.978 -10.065 -13.677 1.00 24.76 161 GLU A N 1
ATOM 1251 C CA . GLU A 1 163 ? -23.620 -11.414 -14.147 1.00 24.26 161 GLU A CA 1
ATOM 1252 C C . GLU A 1 163 ? -24.112 -11.671 -15.585 1.00 23.01 161 GLU A C 1
ATOM 1253 O O . GLU A 1 163 ? -23.411 -12.284 -16.375 1.00 22.93 161 GLU A O 1
ATOM 1259 N N . LYS A 1 164 ? -25.319 -11.221 -15.906 1.00 22.03 162 LYS A N 1
ATOM 1260 C CA . LYS A 1 164 ? -25.851 -11.354 -17.250 1.00 22.06 162 LYS A CA 1
ATOM 1261 C C . LYS A 1 164 ? -25.065 -10.498 -18.235 1.00 21.13 162 LYS A C 1
ATOM 1262 O O . LYS A 1 164 ? -24.753 -10.932 -19.328 1.00 21.59 162 LYS A O 1
ATOM 1266 N N . PHE A 1 165 ? -24.720 -9.287 -17.827 1.00 21.64 163 PHE A N 1
ATOM 1267 C CA . PHE A 1 165 ? -23.901 -8.434 -18.676 1.00 21.92 163 PHE A CA 1
ATOM 1268 C C . PHE A 1 165 ? -22.559 -9.110 -18.997 1.00 23.00 163 PHE A C 1
ATOM 1269 O O . PHE A 1 165 ? -22.105 -9.118 -20.154 1.00 23.08 163 PHE A O 1
ATOM 1277 N N . LEU A 1 166 ? -21.921 -9.679 -17.972 1.00 23.11 164 LEU A N 1
ATOM 1278 C CA . LEU A 1 166 ? -20.605 -10.308 -18.144 1.00 24.18 164 LEU A CA 1
ATOM 1279 C C . LEU A 1 166 ? -20.580 -11.574 -19.034 1.00 23.90 164 LEU A C 1
ATOM 1280 O O . LEU A 1 166 ? -19.574 -11.866 -19.690 1.00 23.40 164 LEU A O 1
ATOM 1285 N N . THR A 1 167 ? -21.694 -12.288 -19.083 1.00 23.95 165 THR A N 1
ATOM 1286 C CA . THR A 1 167 ? -21.830 -13.462 -19.947 1.00 25.18 165 THR A CA 1
ATOM 1287 C C . THR A 1 167 ? -22.424 -13.144 -21.321 1.00 24.92 165 THR A C 1
ATOM 1288 O O . THR A 1 167 ? -22.597 -14.038 -22.147 1.00 25.72 165 THR A O 1
ATOM 1292 N N . GLY A 1 168 ? -22.762 -11.879 -21.566 1.00 23.90 166 GLY A N 1
ATOM 1293 C CA . GLY A 1 168 ? -23.352 -11.489 -22.839 1.00 22.92 166 GLY A CA 1
ATOM 1294 C C . GLY A 1 168 ? -24.811 -11.843 -23.044 1.00 22.47 166 GLY A C 1
ATOM 1295 O O . GLY A 1 168 ? -25.250 -11.922 -24.176 1.00 22.31 166 GLY A O 1
ATOM 1296 N N . LYS A 1 169 ? -25.550 -12.060 -21.954 1.00 22.66 167 LYS A N 1
ATOM 1297 C CA . LYS A 1 169 ? -26.973 -12.459 -21.994 1.00 23.06 167 LYS A CA 1
ATOM 1298 C C . LYS A 1 169 ? -27.845 -11.221 -21.815 1.00 21.97 167 LYS A C 1
ATOM 1299 O O . LYS A 1 169 ? -28.692 -11.178 -20.907 1.00 21.55 167 LYS A O 1
ATOM 1303 N N . VAL A 1 170 ? -27.578 -10.209 -22.652 1.00 20.69 168 VAL A N 1
ATOM 1304 C CA . VAL A 1 170 ? -28.320 -8.945 -22.682 1.00 19.66 168 VAL A CA 1
ATOM 1305 C C . VAL A 1 170 ? -28.556 -8.635 -24.179 1.00 19.15 168 VAL A C 1
ATOM 1306 O O . VAL A 1 170 ? -27.901 -9.232 -25.018 1.00 19.27 168 VAL A O 1
ATOM 1310 N N . ALA A 1 171 ? -29.484 -7.737 -24.513 1.00 19.19 169 ALA A N 1
ATOM 1311 C CA . ALA A 1 171 ? -29.697 -7.345 -25.913 1.00 18.84 169 ALA A CA 1
ATOM 1312 C C . ALA A 1 171 ? -28.418 -6.889 -26.607 1.00 19.04 169 ALA A C 1
ATOM 1313 O O . ALA A 1 171 ? -27.703 -6.013 -26.073 1.00 19.16 169 ALA A O 1
ATOM 1315 N N . TYR A 1 172 ? -28.182 -7.440 -27.807 1.00 18.60 170 TYR A N 1
ATOM 1316 C CA . TYR A 1 172 ? -27.001 -7.153 -28.683 1.00 19.39 170 TYR A CA 1
ATOM 1317 C C . TYR A 1 172 ? -25.765 -7.935 -28.274 1.00 19.49 170 TYR A C 1
ATOM 1318 O O . TYR A 1 172 ? -24.707 -7.812 -28.890 1.00 20.56 170 TYR A O 1
ATOM 1327 N N . GLY A 1 173 ? -25.908 -8.729 -27.220 1.00 19.80 171 GLY A N 1
ATOM 1328 C CA . GLY A 1 173 ? -24.890 -9.699 -26.852 1.00 19.91 171 GLY A CA 1
ATOM 1329 C C . GLY A 1 173 ? -23.745 -9.119 -26.041 1.00 19.32 171 GLY A C 1
ATOM 1330 O O . GLY A 1 173 ? -23.892 -8.093 -25.357 1.00 19.74 171 GLY A O 1
ATOM 1331 N N . SER A 1 174 ? -22.591 -9.786 -26.127 1.00 18.35 172 SER A N 1
ATOM 1332 C CA . SER A 1 174 ? -21.420 -9.414 -25.356 1.00 17.86 172 SER A CA 1
ATOM 1333 C C . SER A 1 174 ? -20.807 -8.119 -25.790 1.00 17.41 172 SER A C 1
ATOM 1334 O O . SER A 1 174 ? -20.474 -7.965 -26.983 1.00 17.20 172 SER A O 1
ATOM 1337 N N . TRP A 1 175 ? -20.619 -7.205 -24.825 1.00 15.88 173 TRP A N 1
ATOM 1338 C CA . TRP A 1 175 ? -19.798 -5.987 -25.031 1.00 16.69 173 TRP A CA 1
ATOM 1339 C C . TRP A 1 175 ? -18.407 -6.323 -25.599 1.00 17.52 173 TRP A C 1
ATOM 1340 O O . TRP A 1 175 ? -17.915 -5.668 -26.547 1.00 17.34 173 TRP A O 1
ATOM 1351 N N . PHE A 1 176 ? -17.792 -7.376 -25.042 1.00 18.18 174 PHE A N 1
ATOM 1352 C CA . PHE A 1 176 ? -16.452 -7.809 -25.466 1.00 19.01 174 PHE A CA 1
ATOM 1353 C C . PHE A 1 176 ? -16.357 -8.090 -26.971 1.00 19.38 174 PHE A C 1
ATOM 1354 O O . PHE A 1 176 ? -15.503 -7.539 -27.677 1.00 19.63 174 PHE A O 1
ATOM 1362 N N . THR A 1 177 ? -17.236 -8.967 -27.432 1.00 19.49 175 THR A N 1
ATOM 1363 C CA . THR A 1 177 ? -17.322 -9.393 -28.820 1.00 20.32 175 THR A CA 1
ATOM 1364 C C . THR A 1 177 ? -17.676 -8.199 -29.739 1.00 19.62 175 THR A C 1
ATOM 1365 O O . THR A 1 177 ? -17.102 -8.046 -30.839 1.00 20.21 175 THR A O 1
ATOM 1369 N N . HIS A 1 178 ? -18.616 -7.352 -29.290 1.00 17.80 176 HIS A N 1
ATOM 1370 C CA . HIS A 1 178 ? -19.108 -6.199 -30.087 1.00 17.33 176 HIS A CA 1
ATOM 1371 C C . HIS A 1 178 ? -17.913 -5.297 -30.376 1.00 16.60 176 HIS A C 1
ATOM 1372 O O . HIS A 1 178 ? -17.580 -5.038 -31.530 1.00 15.91 176 HIS A O 1
ATOM 1379 N N . VAL A 1 179 ? -17.230 -4.881 -29.313 1.00 17.74 177 VAL A N 1
ATOM 1380 C CA . VAL A 1 179 ? -16.091 -3.983 -29.399 1.00 18.61 177 VAL A CA 1
ATOM 1381 C C . VAL A 1 179 ? -14.961 -4.599 -30.224 1.00 19.35 177 VAL A C 1
ATOM 1382 O O . VAL A 1 179 ? -14.474 -3.962 -31.146 1.00 19.56 177 VAL A O 1
ATOM 1386 N N . LYS A 1 180 ? -14.559 -5.841 -29.910 1.00 20.27 178 LYS A N 1
ATOM 1387 C CA . LYS A 1 180 ? -13.463 -6.499 -30.638 1.00 21.51 178 LYS A CA 1
ATOM 1388 C C . LYS A 1 180 ? -13.763 -6.718 -32.135 1.00 21.75 178 LYS A C 1
ATOM 1389 O O . LYS A 1 180 ? -12.898 -6.495 -32.986 1.00 21.35 178 LYS A O 1
ATOM 1395 N N . ASN A 1 181 ? -14.991 -7.144 -32.466 1.00 22.80 179 ASN A N 1
ATOM 1396 C CA . ASN A 1 181 ? -15.345 -7.343 -33.893 1.00 22.30 179 ASN A CA 1
ATOM 1397 C C . ASN A 1 181 ? -15.411 -6.088 -34.706 1.00 21.76 179 ASN A C 1
ATOM 1398 O O . ASN A 1 181 ? -14.959 -6.066 -35.860 1.00 21.43 179 ASN A O 1
ATOM 1403 N N . TRP A 1 182 ? -15.983 -5.034 -34.132 1.00 21.83 180 TRP A N 1
ATOM 1404 C CA . TRP A 1 182 ? -15.919 -3.741 -34.778 1.00 22.14 180 TRP A CA 1
ATOM 1405 C C . TRP A 1 182 ? -14.466 -3.250 -34.981 1.00 24.34 180 TRP A C 1
ATOM 1406 O O . TRP A 1 182 ? -14.127 -2.725 -36.048 1.00 25.15 180 TRP A O 1
ATOM 1417 N N . TRP A 1 183 ? -13.628 -3.411 -33.969 1.00 25.47 181 TRP A N 1
ATOM 1418 C CA . TRP A 1 183 ? -12.210 -3.035 -34.070 1.00 27.82 181 TRP A CA 1
ATOM 1419 C C . TRP A 1 183 ? -11.482 -3.740 -35.230 1.00 28.47 181 TRP A C 1
ATOM 1420 O O . TRP A 1 183 ? -10.709 -3.099 -35.932 1.00 29.03 181 TRP A O 1
ATOM 1431 N N . LYS A 1 184 ? -11.744 -5.027 -35.444 1.00 29.91 182 LYS A N 1
ATOM 1432 C CA . LYS A 1 184 ? -11.216 -5.777 -36.600 1.00 32.03 182 LYS A CA 1
ATOM 1433 C C . LYS A 1 184 ? -11.603 -5.201 -37.987 1.00 32.56 182 LYS A C 1
ATOM 1434 O O . LYS A 1 184 ? -10.908 -5.435 -38.976 1.00 32.86 182 LYS A O 1
ATOM 1440 N N . LYS A 1 185 ? -12.701 -4.459 -38.044 1.00 33.20 183 LYS A N 1
ATOM 1441 C CA . LYS A 1 185 ? -13.231 -3.932 -39.303 1.00 34.57 183 LYS A CA 1
ATOM 1442 C C . LYS A 1 185 ? -12.583 -2.600 -39.701 1.00 35.26 183 LYS A C 1
ATOM 1443 O O . LYS A 1 185 ? -12.754 -2.135 -40.828 1.00 34.64 183 LYS A O 1
ATOM 1449 N N . LYS A 1 186 ? -11.835 -2.011 -38.765 1.00 37.01 184 LYS A N 1
ATOM 1450 C CA . LYS A 1 186 ? -11.079 -0.745 -38.951 1.00 37.66 184 LYS A CA 1
ATOM 1451 C C . LYS A 1 186 ? -10.145 -0.692 -40.172 1.00 37.61 184 LYS A C 1
ATOM 1452 O O . LYS A 1 186 ? -10.184 0.283 -40.940 1.00 37.08 184 LYS A O 1
ATOM 1456 N N . GLU A 1 187 ? -9.305 -1.714 -40.339 1.00 37.61 185 GLU A N 1
ATOM 1457 C CA . GLU A 1 187 ? -8.306 -1.712 -41.422 1.00 37.68 185 GLU A CA 1
ATOM 1458 C C . GLU A 1 187 ? -8.927 -1.802 -42.807 1.00 37.26 185 GLU A C 1
ATOM 1459 O O . GLU A 1 187 ? -8.372 -1.308 -43.781 1.00 38.20 185 GLU A O 1
ATOM 1461 N N . GLU A 1 188 ? -10.094 -2.414 -42.877 1.00 36.87 186 GLU A N 1
ATOM 1462 C CA . GLU A 1 188 ? -10.699 -2.777 -44.143 1.00 36.26 186 GLU A CA 1
ATOM 1463 C C . GLU A 1 188 ? -11.807 -1.830 -44.650 1.00 35.01 186 GLU A C 1
ATOM 1464 O O . GLU A 1 188 ? -12.247 -1.967 -45.801 1.00 34.23 186 GLU A O 1
ATOM 1470 N N . HIS A 1 189 ? -12.254 -0.875 -43.815 1.00 32.96 187 HIS A N 1
ATOM 1471 C CA . HIS A 1 189 ? -13.416 -0.036 -44.140 1.00 31.18 187 HIS A CA 1
ATOM 1472 C C . HIS A 1 189 ? -13.264 1.397 -43.599 1.00 29.33 187 HIS A C 1
ATOM 1473 O O . HIS A 1 189 ? -12.477 1.614 -42.666 1.00 29.37 187 HIS A O 1
ATOM 1480 N N . PRO A 1 190 ? -13.986 2.390 -44.186 1.00 27.16 188 PRO A N 1
ATOM 1481 C CA . PRO A 1 190 ? -13.838 3.759 -43.647 1.00 25.94 188 PRO A CA 1
ATOM 1482 C C . PRO A 1 190 ? -14.597 3.947 -42.328 1.00 24.80 188 PRO A C 1
ATOM 1483 O O . PRO A 1 190 ? -15.771 4.352 -42.320 1.00 25.06 188 PRO A O 1
ATOM 1487 N N . ILE A 1 191 ? -13.924 3.646 -41.228 1.00 23.04 189 ILE A N 1
ATOM 1488 C CA . ILE A 1 191 ? -14.538 3.700 -39.887 1.00 22.85 189 ILE A CA 1
ATOM 1489 C C . ILE A 1 191 ? -13.707 4.568 -38.963 1.00 22.30 189 ILE A C 1
ATOM 1490 O O . ILE A 1 191 ? -12.514 4.345 -38.820 1.00 22.51 189 ILE A O 1
ATOM 1495 N N . LEU A 1 192 ? -14.339 5.556 -38.337 1.00 22.10 190 LEU A N 1
ATOM 1496 C CA . LEU A 1 192 ? -13.677 6.341 -37.290 1.00 21.67 190 LEU A CA 1
ATOM 1497 C C . LEU A 1 192 ? -13.970 5.714 -35.926 1.00 22.22 190 LEU A C 1
ATOM 1498 O O . LEU A 1 192 ? -15.130 5.524 -35.554 1.00 22.65 190 LEU A O 1
ATOM 1503 N N . PHE A 1 193 ? -12.910 5.381 -35.198 1.00 22.21 191 PHE A N 1
ATOM 1504 C CA . PHE A 1 193 ? -13.046 4.789 -33.875 1.00 23.47 191 PHE A CA 1
ATOM 1505 C C . PHE A 1 193 ? -12.824 5.799 -32.810 1.00 23.04 191 PHE A C 1
ATOM 1506 O O . PHE A 1 193 ? -11.749 6.418 -32.759 1.00 23.43 191 PHE A O 1
ATOM 1514 N N . LEU A 1 194 ? -13.830 5.965 -31.963 1.00 21.58 192 LEU A N 1
ATOM 1515 C CA . LEU A 1 194 ? -13.818 7.022 -30.966 1.00 22.13 192 LEU A CA 1
ATOM 1516 C C . LEU A 1 194 ? -14.170 6.418 -29.605 1.00 22.40 192 LEU A C 1
ATOM 1517 O O . LEU A 1 194 ? -14.820 5.381 -29.525 1.00 21.41 192 LEU A O 1
ATOM 1522 N N . TYR A 1 195 ? -13.794 7.109 -28.541 1.00 22.59 193 TYR A N 1
ATOM 1523 C CA . TYR A 1 195 ? -14.089 6.634 -27.197 1.00 23.59 193 TYR A CA 1
ATOM 1524 C C . TYR A 1 195 ? -14.815 7.677 -26.410 1.00 22.83 193 TYR A C 1
ATOM 1525 O O . TYR A 1 195 ? -14.390 8.845 -26.390 1.00 23.10 193 TYR A O 1
ATOM 1534 N N . TYR A 1 196 ? -15.884 7.247 -25.735 1.00 21.89 194 TYR A N 1
ATOM 1535 C CA . TYR A 1 196 ? -16.712 8.114 -24.929 1.00 21.47 194 TYR A CA 1
ATOM 1536 C C . TYR A 1 196 ? -15.864 8.927 -23.936 1.00 21.09 194 TYR A C 1
ATOM 1537 O O . TYR A 1 196 ? -16.099 10.111 -23.761 1.00 21.37 194 TYR A O 1
ATOM 1546 N N . GLU A 1 197 ? -14.883 8.281 -23.302 1.00 21.54 195 GLU A N 1
ATOM 1547 C CA . GLU A 1 197 ? -14.007 8.931 -22.295 1.00 21.31 195 GLU A CA 1
ATOM 1548 C C . GLU A 1 197 ? -13.190 10.085 -22.921 1.00 22.13 195 GLU A C 1
ATOM 1549 O O . GLU A 1 197 ? -13.052 11.158 -22.337 1.00 22.31 195 GLU A O 1
ATOM 1555 N N . ASP A 1 198 ? -12.686 9.884 -24.130 1.00 22.06 196 ASP A N 1
ATOM 1556 C CA . ASP A 1 198 ? -11.950 10.978 -24.832 1.00 22.67 196 ASP A CA 1
ATOM 1557 C C . ASP A 1 198 ? -12.852 12.182 -25.158 1.00 23.39 196 ASP A C 1
ATOM 1558 O O . ASP A 1 198 ? -12.449 13.366 -25.000 1.00 22.90 196 ASP A O 1
ATOM 1563 N N . MET A 1 199 ? -14.079 11.887 -25.617 1.00 22.92 197 MET A N 1
ATOM 1564 C CA . MET A 1 199 ? -15.091 12.918 -25.855 1.00 22.58 197 MET A CA 1
ATOM 1565 C C . MET A 1 199 ? -15.473 13.674 -24.567 1.00 23.23 197 MET A C 1
ATOM 1566 O O . MET A 1 199 ? -15.643 14.889 -24.588 1.00 22.13 197 MET A O 1
ATOM 1571 N N . LYS A 1 200 ? -15.594 12.973 -23.443 1.00 22.43 198 LYS A N 1
ATOM 1572 C CA . LYS A 1 200 ? -15.875 13.662 -22.186 1.00 24.23 198 LYS A CA 1
ATOM 1573 C C . LYS A 1 200 ? -14.700 14.570 -21.773 1.00 24.94 198 LYS A C 1
ATOM 1574 O O . LYS A 1 200 ? -14.889 15.697 -21.297 1.00 25.20 198 LYS A O 1
ATOM 1580 N N . GLU A 1 201 ? -13.488 14.061 -21.955 1.00 25.82 199 GLU A N 1
ATOM 1581 C CA . GLU A 1 201 ? -12.288 14.768 -21.508 1.00 26.81 199 GLU A CA 1
ATOM 1582 C C . GLU A 1 201 ? -11.898 15.947 -22.407 1.00 26.72 199 GLU A C 1
ATOM 1583 O O . GLU A 1 201 ? -11.548 17.024 -21.911 1.00 26.80 199 GLU A O 1
ATOM 1589 N N . ASN A 1 202 ? -11.927 15.740 -23.719 1.00 26.22 200 ASN A N 1
ATOM 1590 C CA . ASN A 1 202 ? -11.657 16.821 -24.657 1.00 27.14 200 ASN A CA 1
ATOM 1591 C C . ASN A 1 202 ? -12.615 16.829 -25.853 1.00 26.62 200 ASN A C 1
ATOM 1592 O O . ASN A 1 202 ? -12.258 16.338 -26.921 1.00 25.41 200 ASN A O 1
ATOM 1597 N N . PRO A 1 203 ? -13.836 17.372 -25.668 1.00 26.45 201 PRO A N 1
ATOM 1598 C CA . PRO A 1 203 ? -14.790 17.360 -26.763 1.00 26.26 201 PRO A CA 1
ATOM 1599 C C . PRO A 1 203 ? -14.297 18.138 -27.981 1.00 26.13 201 PRO A C 1
ATOM 1600 O O . PRO A 1 203 ? -14.554 17.739 -29.102 1.00 26.40 201 PRO A O 1
ATOM 1604 N N . LYS A 1 204 ? -13.557 19.224 -27.771 1.00 26.42 202 LYS A N 1
ATOM 1605 C CA . LYS A 1 204 ? -13.061 20.007 -28.895 1.00 26.56 202 LYS A CA 1
ATOM 1606 C C . LYS A 1 204 ? -12.226 19.160 -29.854 1.00 25.13 202 LYS A C 1
ATOM 1607 O O . LYS A 1 204 ? -12.447 19.183 -31.059 1.00 25.00 202 LYS A O 1
ATOM 1613 N N . GLU A 1 205 ? -11.253 18.428 -29.326 1.00 24.37 203 GLU A N 1
ATOM 1614 C CA . GLU A 1 205 ? -10.390 17.612 -30.179 1.00 24.75 203 GLU A CA 1
ATOM 1615 C C . GLU A 1 205 ? -11.098 16.418 -30.811 1.00 24.18 203 GLU A C 1
ATOM 1616 O O . GLU A 1 205 ? -10.824 16.051 -31.975 1.00 23.83 203 GLU A O 1
ATOM 1622 N N . GLU A 1 206 ? -11.962 15.781 -30.034 1.00 23.66 204 GLU A N 1
ATOM 1623 C CA . GLU A 1 206 ? -12.765 14.669 -30.577 1.00 24.72 204 GLU A CA 1
ATOM 1624 C C . GLU A 1 206 ? -13.719 15.085 -31.691 1.00 24.12 204 GLU A C 1
ATOM 1625 O O . GLU A 1 206 ? -13.757 14.434 -32.747 1.00 25.18 204 GLU A O 1
ATOM 1631 N N . ILE A 1 207 ? -14.442 16.180 -31.471 1.00 24.48 205 ILE A N 1
ATOM 1632 C CA . ILE A 1 207 ? -15.349 16.785 -32.473 1.00 24.36 205 ILE A CA 1
ATOM 1633 C C . ILE A 1 207 ? -14.555 17.173 -33.744 1.00 24.15 205 ILE A C 1
ATOM 1634 O O . ILE A 1 207 ? -14.995 16.904 -34.870 1.00 21.84 205 ILE A O 1
ATOM 1639 N N . LYS A 1 208 ? -13.357 17.759 -33.550 1.00 24.30 206 LYS A N 1
ATOM 1640 C CA . LYS A 1 208 ? -12.447 18.047 -34.668 1.00 25.75 206 LYS A CA 1
ATOM 1641 C C . LYS A 1 208 ? -12.118 16.810 -35.477 1.00 24.92 206 LYS A C 1
ATOM 1642 O O . LYS A 1 208 ? -12.088 16.882 -36.705 1.00 26.03 206 LYS A O 1
ATOM 1648 N N . LYS A 1 209 ? -11.859 15.687 -34.805 1.00 23.98 207 LYS A N 1
ATOM 1649 C CA . LYS A 1 209 ? -11.622 14.405 -35.493 1.00 24.35 207 LYS A CA 1
ATOM 1650 C C . LYS A 1 209 ? -12.829 14.012 -36.374 1.00 23.00 207 LYS A C 1
ATOM 1651 O O . LYS A 1 209 ? -12.672 13.524 -37.495 1.00 22.89 207 LYS A O 1
ATOM 1657 N N . ILE A 1 210 ? -14.033 14.219 -35.858 1.00 22.40 208 ILE A N 1
ATOM 1658 C CA . ILE A 1 210 ? -15.261 13.912 -36.629 1.00 21.97 208 ILE A CA 1
ATOM 1659 C C . ILE A 1 210 ? -15.381 14.836 -37.832 1.00 22.70 208 ILE A C 1
ATOM 1660 O O . ILE A 1 210 ? -15.727 14.389 -38.920 1.00 23.34 208 ILE A O 1
ATOM 1665 N N . ILE A 1 211 ? -15.086 16.120 -37.643 1.00 23.84 209 ILE A N 1
ATOM 1666 C CA . ILE A 1 211 ? -15.220 17.113 -38.730 1.00 24.21 209 ILE A CA 1
ATOM 1667 C C . ILE A 1 211 ? -14.276 16.760 -39.886 1.00 23.73 209 ILE A C 1
ATOM 1668 O O . ILE A 1 211 ? -14.677 16.788 -41.030 1.00 24.62 209 ILE A O 1
ATOM 1673 N N . ARG A 1 212 ? -13.032 16.423 -39.589 1.00 24.70 210 ARG A N 1
ATOM 1674 C CA . ARG A 1 212 ? -12.095 16.014 -40.641 1.00 26.06 210 ARG A CA 1
ATOM 1675 C C . ARG A 1 212 ? -12.520 14.699 -41.322 1.00 25.26 210 ARG A C 1
ATOM 1676 O O . ARG A 1 212 ? -12.471 14.573 -42.553 1.00 24.92 210 ARG A O 1
ATOM 1684 N N . PHE A 1 213 ? -12.943 13.721 -40.526 1.00 24.55 211 PHE A N 1
ATOM 1685 C CA . PHE A 1 213 ? -13.463 12.460 -41.093 1.00 24.37 211 PHE A CA 1
ATOM 1686 C C . PHE A 1 213 ? -14.618 12.688 -42.078 1.00 24.63 211 PHE A C 1
ATOM 1687 O O . PHE A 1 213 ? -14.714 12.019 -43.104 1.00 25.23 211 PHE A O 1
ATOM 1695 N N . LEU A 1 214 ? -15.497 13.632 -41.772 1.00 25.86 212 LEU A N 1
ATOM 1696 C CA . LEU A 1 214 ? -16.610 13.939 -42.673 1.00 26.58 212 LEU A CA 1
ATOM 1697 C C . LEU A 1 214 ? -16.235 14.965 -43.752 1.00 27.84 212 LEU A C 1
ATOM 1698 O O . LEU A 1 214 ? -17.098 15.359 -44.543 1.00 27.84 212 LEU A O 1
ATOM 1703 N N . GLU A 1 215 ? -14.966 15.388 -43.764 1.00 28.98 213 GLU A N 1
ATOM 1704 C CA . GLU A 1 215 ? -14.413 16.300 -44.786 1.00 30.76 213 GLU A CA 1
ATOM 1705 C C . GLU A 1 215 ? -15.164 17.622 -44.808 1.00 32.01 213 GLU A C 1
ATOM 1706 O O . GLU A 1 215 ? -15.642 18.104 -45.852 1.00 31.40 213 GLU A O 1
ATOM 1712 N N . LYS A 1 216 ? -15.274 18.185 -43.610 1.00 33.21 214 LYS A N 1
ATOM 1713 C CA . LYS A 1 216 ? -15.969 19.431 -43.391 1.00 34.33 214 LYS A CA 1
ATOM 1714 C C . LYS A 1 216 ? -14.981 20.448 -42.853 1.00 34.94 214 LYS A C 1
ATOM 1715 O O . LYS A 1 216 ? -13.881 20.099 -42.424 1.00 34.58 214 LYS A O 1
ATOM 1721 N N . ASN A 1 217 ? -15.390 21.707 -42.879 1.00 36.05 215 ASN A N 1
ATOM 1722 C CA . ASN A 1 217 ? -14.525 22.805 -42.504 1.00 37.39 215 ASN A CA 1
ATOM 1723 C C . ASN A 1 217 ? -15.354 23.775 -41.686 1.00 36.91 215 ASN A C 1
ATOM 1724 O O . ASN A 1 217 ? -16.208 24.478 -42.229 1.00 37.88 215 ASN A O 1
ATOM 1729 N N . LEU A 1 218 ? -15.145 23.780 -40.373 1.00 36.66 216 LEU A N 1
ATOM 1730 C CA . LEU A 1 218 ? -15.922 24.649 -39.483 1.00 36.45 216 LEU A CA 1
ATOM 1731 C C . LEU A 1 218 ? -15.042 25.497 -38.554 1.00 37.32 216 LEU A C 1
ATOM 1732 O O . LEU A 1 218 ? -14.126 24.988 -37.906 1.00 37.46 216 LEU A O 1
ATOM 1737 N N . ASN A 1 219 ? -15.353 26.786 -38.471 1.00 38.13 217 ASN A N 1
ATOM 1738 C CA . ASN A 1 219 ? -14.522 27.705 -37.708 1.00 39.30 217 ASN A CA 1
ATOM 1739 C C . ASN A 1 219 ? -14.646 27.469 -36.204 1.00 39.82 217 ASN A C 1
ATOM 1740 O O . ASN A 1 219 ? -15.471 26.652 -35.759 1.00 39.67 217 ASN A O 1
ATOM 1745 N N . ASP A 1 220 ? -13.823 28.173 -35.428 1.00 39.78 218 ASP A N 1
ATOM 1746 C CA . ASP A 1 220 ? -13.761 27.941 -33.987 1.00 39.84 218 ASP A CA 1
ATOM 1747 C C . ASP A 1 220 ? -14.974 28.483 -33.224 1.00 38.88 218 ASP A C 1
ATOM 1748 O O . ASP A 1 220 ? -15.276 27.972 -32.149 1.00 39.14 218 ASP A O 1
ATOM 1753 N N . GLU A 1 221 ? -15.663 29.493 -33.771 1.00 37.73 219 GLU A N 1
ATOM 1754 C CA . GLU A 1 221 ? -16.931 29.991 -33.173 1.00 36.39 219 GLU A CA 1
ATOM 1755 C C . GLU A 1 221 ? -18.009 28.894 -33.211 1.00 34.30 219 GLU A C 1
ATOM 1756 O O . GLU A 1 221 ? -18.634 28.610 -32.199 1.00 32.18 219 GLU A O 1
ATOM 1762 N N . ILE A 1 222 ? -18.225 28.323 -34.398 1.00 33.23 220 ILE A N 1
ATOM 1763 C CA . ILE A 1 222 ? -19.094 27.159 -34.605 1.00 32.50 220 ILE A CA 1
ATOM 1764 C C . ILE A 1 222 ? -18.692 25.951 -33.713 1.00 32.76 220 ILE A C 1
ATOM 1765 O O . ILE A 1 222 ? -19.553 25.358 -33.049 1.00 32.22 220 ILE A O 1
ATOM 1770 N N . LEU A 1 223 ? -17.397 25.616 -33.689 1.00 32.21 221 LEU A N 1
ATOM 1771 C CA . LEU A 1 223 ? -16.888 24.542 -32.844 1.00 32.35 221 LEU A CA 1
ATOM 1772 C C . LEU A 1 223 ? -17.281 24.725 -31.372 1.00 32.49 221 LEU A C 1
ATOM 1773 O O . LEU A 1 223 ? -17.754 23.789 -30.737 1.00 32.27 221 LEU A O 1
ATOM 1778 N N . ASP A 1 224 ? -17.133 25.940 -30.837 1.00 32.31 222 ASP A N 1
ATOM 1779 C CA . ASP A 1 224 ? -17.542 26.207 -29.453 1.00 31.52 222 ASP A CA 1
ATOM 1780 C C . ASP A 1 224 ? -19.034 26.090 -29.244 1.00 30.60 222 ASP A C 1
ATOM 1781 O O . ASP A 1 224 ? -19.475 25.691 -28.178 1.00 30.17 222 ASP A O 1
ATOM 1786 N N . ARG A 1 225 ? -19.817 26.467 -30.247 1.00 29.64 223 ARG A N 1
ATOM 1787 C CA . ARG A 1 225 ? -21.255 26.385 -30.140 1.00 29.66 223 ARG A CA 1
ATOM 1788 C C . ARG A 1 225 ? -21.710 24.916 -30.144 1.00 28.67 223 ARG A C 1
ATOM 1789 O O . ARG A 1 225 ? -22.608 24.523 -29.369 1.00 28.27 223 ARG A O 1
ATOM 1797 N N . ILE A 1 226 ? -21.096 24.117 -31.010 1.00 27.24 224 ILE A N 1
ATOM 1798 C CA . ILE A 1 226 ? -21.326 22.672 -30.992 1.00 26.77 224 ILE A CA 1
ATOM 1799 C C . ILE A 1 226 ? -20.965 22.054 -29.627 1.00 26.83 224 ILE A C 1
ATOM 1800 O O . ILE A 1 226 ? -21.727 21.264 -29.106 1.00 26.04 224 ILE A O 1
ATOM 1805 N N . ILE A 1 227 ? -19.794 22.397 -29.080 1.00 27.12 225 ILE A N 1
ATOM 1806 C CA . ILE A 1 227 ? -19.372 21.880 -27.783 1.00 26.78 225 ILE A CA 1
ATOM 1807 C C . ILE A 1 227 ? -20.418 22.246 -26.724 1.00 27.47 225 ILE A C 1
ATOM 1808 O O . ILE A 1 227 ? -20.869 21.375 -25.967 1.00 27.28 225 ILE A O 1
ATOM 1813 N N . HIS A 1 228 ? -20.834 23.519 -26.703 1.00 27.38 226 HIS A N 1
ATOM 1814 C CA . HIS A 1 228 ? -21.818 23.980 -25.732 1.00 28.81 226 HIS A CA 1
ATOM 1815 C C . HIS A 1 228 ? -23.171 23.255 -25.885 1.00 28.33 226 HIS A C 1
ATOM 1816 O O . HIS A 1 228 ? -23.763 22.797 -24.899 1.00 27.41 226 HIS A O 1
ATOM 1823 N N . HIS A 1 229 ? -23.648 23.150 -27.123 1.00 27.52 227 HIS A N 1
ATOM 1824 C CA . HIS A 1 229 ? -24.977 22.614 -27.418 1.00 26.97 227 HIS A CA 1
ATOM 1825 C C . HIS A 1 229 ? -25.051 21.106 -27.162 1.00 26.42 227 HIS A C 1
ATOM 1826 O O . HIS A 1 229 ? -26.135 20.573 -26.879 1.00 25.86 227 HIS A O 1
ATOM 1833 N N . THR A 1 230 ? -23.905 20.426 -27.284 1.00 25.57 228 THR A N 1
ATOM 1834 C CA . THR A 1 230 ? -23.838 18.976 -27.061 1.00 25.71 228 THR A CA 1
ATOM 1835 C C . THR A 1 230 ? -23.315 18.538 -25.668 1.00 25.52 228 THR A C 1
ATOM 1836 O O . THR A 1 230 ? -23.155 17.353 -25.402 1.00 26.15 228 THR A O 1
ATOM 1840 N N . SER A 1 231 ? -23.087 19.486 -24.765 1.00 26.07 229 SER A N 1
ATOM 1841 C CA . SER A 1 231 ? -22.655 19.139 -23.394 1.00 25.69 229 SER A CA 1
ATOM 1842 C C . SER A 1 231 ? -23.804 18.445 -22.649 1.00 25.53 229 SER A C 1
ATOM 1843 O O . SER A 1 231 ? -24.973 18.707 -22.933 1.00 25.69 229 SER A O 1
ATOM 1846 N N . PHE A 1 232 ? -23.485 17.583 -21.689 1.00 26.12 230 PHE A N 1
ATOM 1847 C CA . PHE A 1 232 ? -24.533 16.852 -20.967 1.00 25.90 230 PHE A CA 1
ATOM 1848 C C . PHE A 1 232 ? -25.542 17.805 -20.338 1.00 26.80 230 PHE A C 1
ATOM 1849 O O . PHE A 1 232 ? -26.749 17.557 -20.358 1.00 26.06 230 PHE A O 1
ATOM 1857 N N . GLU A 1 233 ? -25.048 18.910 -19.798 1.00 27.55 231 GLU A N 1
ATOM 1858 C CA . GLU A 1 233 ? -25.901 19.850 -19.051 1.00 28.89 231 GLU A CA 1
ATOM 1859 C C . GLU A 1 233 ? -26.992 20.464 -19.921 1.00 28.38 231 GLU A C 1
ATOM 1860 O O . GLU A 1 233 ? -28.120 20.693 -19.468 1.00 29.25 231 GLU A O 1
ATOM 1866 N N . VAL A 1 234 ? -26.670 20.692 -21.185 1.00 27.66 232 VAL A N 1
ATOM 1867 C CA . VAL A 1 234 ? -27.618 21.274 -22.110 1.00 26.56 232 VAL A CA 1
ATOM 1868 C C . VAL A 1 234 ? -28.521 20.206 -22.720 1.00 25.73 232 VAL A C 1
ATOM 1869 O O . VAL A 1 234 ? -29.731 20.362 -22.781 1.00 25.45 232 VAL A O 1
ATOM 1873 N N . MET A 1 235 ? -27.921 19.109 -23.174 1.00 25.68 233 MET A N 1
ATOM 1874 C CA . MET A 1 235 ? -28.697 18.035 -23.773 1.00 24.54 233 MET A CA 1
ATOM 1875 C C . MET A 1 235 ? -29.690 17.417 -22.797 1.00 25.69 233 MET A C 1
ATOM 1876 O O . MET A 1 235 ? -30.797 17.061 -23.196 1.00 24.70 233 MET A O 1
ATOM 1881 N N . LYS A 1 236 ? -29.337 17.319 -21.511 1.00 26.27 234 LYS A N 1
ATOM 1882 C CA . LYS A 1 236 ? -30.255 16.698 -20.578 1.00 28.48 234 LYS A CA 1
ATOM 1883 C C . LYS A 1 236 ? -31.597 17.430 -20.550 1.00 28.61 234 LYS A C 1
ATOM 1884 O O . LYS A 1 236 ? -32.640 16.798 -20.401 1.00 29.27 234 LYS A O 1
ATOM 1890 N N . ASP A 1 237 ? -31.572 18.752 -20.713 1.00 28.55 235 ASP A N 1
ATOM 1891 C CA . ASP A 1 237 ? -32.797 19.556 -20.659 1.00 29.29 235 ASP A CA 1
ATOM 1892 C C . ASP A 1 237 ? -33.392 19.892 -22.045 1.00 28.42 235 ASP A C 1
ATOM 1893 O O . ASP A 1 237 ? -34.376 20.645 -22.163 1.00 28.68 235 ASP A O 1
ATOM 1898 N N . ASN A 1 238 ? -32.803 19.327 -23.095 1.00 27.74 236 ASN A N 1
ATOM 1899 C CA . ASN A 1 238 ? -33.312 19.537 -24.451 1.00 26.32 236 ASN A CA 1
ATOM 1900 C C . ASN A 1 238 ? -34.347 18.441 -24.757 1.00 26.17 236 ASN A C 1
ATOM 1901 O O . ASN A 1 238 ? -34.001 17.256 -24.908 1.00 25.38 236 ASN A O 1
ATOM 1906 N N . PRO A 1 239 ? -35.640 18.814 -24.778 1.00 25.38 237 PRO A N 1
ATOM 1907 C CA . PRO A 1 239 ? -36.655 17.796 -25.015 1.00 24.79 237 PRO A CA 1
ATOM 1908 C C . PRO A 1 239 ? -36.616 17.149 -26.414 1.00 24.30 237 PRO A C 1
ATOM 1909 O O . PRO A 1 239 ? -37.247 16.097 -26.627 1.00 23.96 237 PRO A O 1
ATOM 1913 N N . LEU A 1 240 ? -35.885 17.738 -27.362 1.00 23.48 238 LEU A N 1
ATOM 1914 C CA . LEU A 1 240 ? -35.752 17.097 -28.677 1.00 23.38 238 LEU A CA 1
ATOM 1915 C C . LEU A 1 240 ? -34.795 15.902 -28.705 1.00 23.34 238 LEU A C 1
ATOM 1916 O O . LEU A 1 240 ? -34.839 15.117 -29.643 1.00 24.24 238 LEU A O 1
ATOM 1921 N N . VAL A 1 241 ? -33.916 15.791 -27.711 1.00 22.56 239 VAL A N 1
ATOM 1922 C CA . VAL A 1 241 ? -32.896 14.735 -27.703 1.00 22.29 239 VAL A CA 1
ATOM 1923 C C . VAL A 1 241 ? -32.850 13.879 -26.442 1.00 22.27 239 VAL A C 1
ATOM 1924 O O . VAL A 1 241 ? -32.147 12.855 -26.419 1.00 22.44 239 VAL A O 1
ATOM 1928 N N . ASN A 1 242 ? -33.557 14.281 -25.391 1.00 21.53 240 ASN A N 1
ATOM 1929 C CA . ASN A 1 242 ? -33.454 13.563 -24.110 1.00 22.00 240 ASN A CA 1
ATOM 1930 C C . ASN A 1 242 ? -34.416 12.366 -23.899 1.00 21.87 240 ASN A C 1
ATOM 1931 O O . ASN A 1 242 ? -34.521 11.839 -22.773 1.00 21.78 240 ASN A O 1
ATOM 1936 N N . TYR A 1 243 ? -35.117 11.979 -24.971 1.00 20.92 241 TYR A N 1
ATOM 1937 C CA . TYR A 1 243 ? -36.053 10.833 -24.977 1.00 20.42 241 TYR A CA 1
ATOM 1938 C C . TYR A 1 243 ? -37.312 10.956 -24.087 1.00 20.76 241 TYR A C 1
ATOM 1939 O O . TYR A 1 243 ? -38.026 9.981 -23.908 1.00 20.84 241 TYR A O 1
ATOM 1948 N N . THR A 1 244 ? -37.592 12.145 -23.554 1.00 21.14 242 THR A N 1
ATOM 1949 C CA . THR A 1 244 ? -38.882 12.395 -22.900 1.00 21.29 242 THR A CA 1
ATOM 1950 C C . THR A 1 244 ? -40.053 12.445 -23.894 1.00 21.51 242 THR A C 1
ATOM 1951 O O . THR A 1 244 ? -41.238 12.461 -23.501 1.00 21.68 242 THR A O 1
ATOM 1955 N N . HIS A 1 245 ? -39.741 12.434 -25.190 1.00 21.67 243 HIS A N 1
ATOM 1956 C CA . HIS A 1 245 ? -40.794 12.536 -26.210 1.00 20.53 243 HIS A CA 1
ATOM 1957 C C . HIS A 1 245 ? -41.470 11.201 -26.504 1.00 20.76 243 HIS A C 1
ATOM 1958 O O . HIS A 1 245 ? -42.520 11.152 -27.160 1.00 20.23 243 HIS A O 1
ATOM 1965 N N . LEU A 1 246 ? -40.870 10.119 -26.022 1.00 19.72 244 LEU A N 1
ATOM 1966 C CA . LEU A 1 246 ? -41.437 8.771 -26.198 1.00 20.34 244 LEU A CA 1
ATOM 1967 C C . LEU A 1 246 ? -42.623 8.516 -25.256 1.00 20.71 244 LEU A C 1
ATOM 1968 O O . LEU A 1 246 ? -42.697 9.095 -24.152 1.00 20.54 244 LEU A O 1
ATOM 1973 N N . PRO A 1 247 ? -43.564 7.653 -25.689 1.00 22.06 245 PRO A N 1
ATOM 1974 C CA . PRO A 1 247 ? -44.660 7.340 -24.809 1.00 22.22 245 PRO A CA 1
ATOM 1975 C C . PRO A 1 247 ? -44.157 6.880 -23.443 1.00 23.48 245 PRO A C 1
ATOM 1976 O O . PRO A 1 247 ? -43.159 6.142 -23.357 1.00 23.42 245 PRO A O 1
ATOM 1980 N N . THR A 1 248 ? -44.829 7.369 -22.400 1.00 24.50 246 THR A N 1
ATOM 1981 C CA . THR A 1 248 ? -44.626 6.967 -21.013 1.00 26.05 246 THR A CA 1
ATOM 1982 C C . THR A 1 248 ? -44.595 5.428 -20.919 1.00 26.68 246 THR A C 1
ATOM 1983 O O . THR A 1 248 ? -43.805 4.862 -20.157 1.00 27.98 246 THR A O 1
ATOM 1987 N N . THR A 1 249 ? -45.448 4.768 -21.702 1.00 26.88 247 THR A N 1
ATOM 1988 C CA . THR A 1 249 ? -45.503 3.303 -21.722 1.00 27.41 247 THR A CA 1
ATOM 1989 C C . THR A 1 249 ? -44.228 2.643 -22.225 1.00 26.37 247 THR A C 1
ATOM 1990 O O . THR A 1 249 ? -43.906 1.529 -21.797 1.00 26.25 247 THR A O 1
ATOM 1994 N N . VAL A 1 250 ? -43.510 3.338 -23.116 1.00 25.41 248 VAL A N 1
ATOM 1995 C CA . VAL A 1 250 ? -42.289 2.811 -23.725 1.00 25.17 248 VAL A CA 1
ATOM 1996 C C . VAL A 1 250 ? -41.058 3.071 -22.857 1.00 24.85 248 VAL A C 1
ATOM 1997 O O . VAL A 1 250 ? -40.248 2.159 -22.618 1.00 23.49 248 VAL A O 1
ATOM 2001 N N . MET A 1 251 ? -40.923 4.321 -22.408 1.00 24.39 249 MET A N 1
ATOM 2002 C CA . MET A 1 251 ? -39.875 4.703 -21.491 1.00 24.83 249 MET A CA 1
ATOM 2003 C C . MET A 1 251 ? -40.493 5.510 -20.350 1.00 25.03 249 MET A C 1
ATOM 2004 O O . MET A 1 251 ? -41.017 6.613 -20.540 1.00 25.21 249 MET A O 1
ATOM 2009 N N . ASP A 1 252 ? -40.397 4.960 -19.158 1.00 24.90 250 ASP A N 1
ATOM 2010 C CA . ASP A 1 252 ? -40.851 5.670 -17.973 1.00 25.50 250 ASP A CA 1
ATOM 2011 C C . ASP A 1 252 ? -39.634 6.302 -17.258 1.00 24.92 250 ASP A C 1
ATOM 2012 O O . ASP A 1 252 ? -38.910 5.624 -16.533 1.00 24.44 250 ASP A O 1
ATOM 2017 N N . HIS A 1 253 ? -39.433 7.601 -17.469 1.00 23.88 251 HIS A N 1
ATOM 2018 C CA . HIS A 1 253 ? -38.268 8.318 -16.928 1.00 23.54 251 HIS A CA 1
ATOM 2019 C C . HIS A 1 253 ? -38.278 8.463 -15.391 1.00 24.67 251 HIS A C 1
ATOM 2020 O O . HIS A 1 253 ? -37.254 8.810 -14.798 1.00 23.95 251 HIS A O 1
ATOM 2027 N N . SER A 1 254 ? -39.424 8.188 -14.759 1.00 25.74 252 SER A N 1
ATOM 2028 C CA . SER A 1 254 ? -39.521 8.184 -13.281 1.00 26.75 252 SER A CA 1
ATOM 2029 C C . SER A 1 254 ? -38.725 7.051 -12.643 1.00 27.06 252 SER A C 1
ATOM 2030 O O . SER A 1 254 ? -38.300 7.198 -11.503 1.00 27.91 252 SER A O 1
ATOM 2033 N N . LYS A 1 255 ? -38.539 5.932 -13.364 1.00 26.49 253 LYS A N 1
ATOM 2034 C CA . LYS A 1 255 ? -37.638 4.833 -12.937 1.00 26.21 253 LYS A CA 1
ATOM 2035 C C . LYS A 1 255 ? -36.127 5.136 -13.097 1.00 26.34 253 LYS A C 1
ATOM 2036 O O . LYS A 1 255 ? -35.304 4.657 -12.290 1.00 26.72 253 LYS A O 1
ATOM 2042 N N . SER A 1 256 ? -35.775 5.885 -14.153 1.00 25.44 254 SER A N 1
ATOM 2043 C CA . SER A 1 256 ? -34.391 6.331 -14.457 1.00 25.38 254 SER A CA 1
ATOM 2044 C C . SER A 1 256 ? -34.473 7.304 -15.644 1.00 25.47 254 SER A C 1
ATOM 2045 O O . SER A 1 256 ? -35.152 7.015 -16.624 1.00 25.76 254 SER A O 1
ATOM 2048 N N . PRO A 1 257 ? -33.864 8.495 -15.537 1.00 25.51 255 PRO A N 1
ATOM 2049 C CA . PRO A 1 257 ? -33.930 9.291 -16.757 1.00 25.39 255 PRO A CA 1
ATOM 2050 C C . PRO A 1 257 ? -33.003 8.738 -17.825 1.00 24.29 255 PRO A C 1
ATOM 2051 O O . PRO A 1 257 ? -32.001 8.073 -17.506 1.00 24.83 255 PRO A O 1
ATOM 2055 N N . PHE A 1 258 ? -33.323 9.007 -19.089 1.00 23.63 256 PHE A N 1
ATOM 2056 C CA . PHE A 1 258 ? -32.444 8.579 -20.176 1.00 22.20 256 PHE A CA 1
ATOM 2057 C C . PHE A 1 258 ? -31.112 9.347 -20.080 1.00 22.11 256 PHE A C 1
ATOM 2058 O O . PHE A 1 258 ? -30.044 8.742 -20.087 1.00 21.26 256 PHE A O 1
ATOM 2066 N N . MET A 1 259 ? -31.186 10.676 -19.953 1.00 21.43 257 MET A N 1
ATOM 2067 C CA . MET A 1 259 ? -29.990 11.470 -19.609 1.00 21.89 257 MET A CA 1
ATOM 2068 C C . MET A 1 259 ? -29.719 11.322 -18.108 1.00 21.51 257 MET A C 1
ATOM 2069 O O . MET A 1 259 ? -30.110 12.171 -17.321 1.00 20.87 257 MET A O 1
ATOM 2074 N N . ARG A 1 260 ? -29.044 10.230 -17.729 1.00 21.55 258 ARG A N 1
ATOM 2075 C CA . ARG A 1 260 ? -28.960 9.801 -16.327 1.00 21.93 258 ARG A CA 1
ATOM 2076 C C . ARG A 1 260 ? -27.841 10.542 -15.565 1.00 22.34 258 ARG A C 1
ATOM 2077 O O . ARG A 1 260 ? -28.132 11.369 -14.710 1.00 21.99 258 ARG A O 1
ATOM 2085 N N . LYS A 1 261 ? -26.579 10.284 -15.910 1.00 23.42 259 LYS A N 1
ATOM 2086 C CA . LYS A 1 261 ? -25.443 10.933 -15.228 1.00 24.27 259 LYS A CA 1
ATOM 2087 C C . LYS A 1 261 ? -24.480 11.596 -16.227 1.00 25.13 259 LYS A C 1
ATOM 2088 O O . LYS A 1 261 ? -23.953 12.696 -15.957 1.00 24.90 259 LYS A O 1
ATOM 2094 N N . GLY A 1 262 ? -24.243 10.949 -17.372 1.00 24.23 260 GLY A N 1
ATOM 2095 C CA . GLY A 1 262 ? -23.308 11.507 -18.364 1.00 25.35 260 GLY A CA 1
ATOM 2096 C C . GLY A 1 262 ? -21.862 11.660 -17.902 1.00 25.30 260 GLY A C 1
ATOM 2097 O O . GLY A 1 262 ? -21.138 12.545 -18.368 1.00 26.28 260 GLY A O 1
ATOM 2098 N N . THR A 1 263 ? -21.431 10.771 -17.022 1.00 26.02 261 THR A N 1
ATOM 2099 C CA . THR A 1 263 ? -20.094 10.826 -16.401 1.00 27.43 261 THR A CA 1
ATOM 2100 C C . THR A 1 263 ? -19.253 9.582 -16.730 1.00 25.76 261 THR A C 1
ATOM 2101 O O . THR A 1 263 ? -19.790 8.489 -16.914 1.00 25.90 261 THR A O 1
ATOM 2105 N N . ALA A 1 264 ? -17.936 9.755 -16.808 1.00 24.31 262 ALA A N 1
ATOM 2106 C CA . ALA A 1 264 ? -17.027 8.630 -16.853 1.00 23.70 262 ALA A CA 1
ATOM 2107 C C . ALA A 1 264 ? -16.648 8.371 -15.405 1.00 23.34 262 ALA A C 1
ATOM 2108 O O . ALA A 1 264 ? -16.298 9.298 -14.710 1.00 24.12 262 ALA A O 1
ATOM 2110 N N . GLY A 1 265 ? -16.724 7.136 -14.938 1.00 22.73 263 GLY A N 1
ATOM 2111 C CA . GLY A 1 265 ? -16.397 6.872 -13.530 1.00 22.23 263 GLY A CA 1
ATOM 2112 C C . GLY A 1 265 ? -17.611 6.661 -12.641 1.00 21.98 263 GLY A C 1
ATOM 2113 O O . GLY A 1 265 ? -17.478 6.282 -11.472 1.00 21.96 263 GLY A O 1
ATOM 2114 N N . ASP A 1 266 ? -18.804 6.907 -13.185 1.00 21.89 264 ASP A N 1
ATOM 2115 C CA . ASP A 1 266 ? -20.033 6.747 -12.413 1.00 21.74 264 ASP A CA 1
ATOM 2116 C C . ASP A 1 266 ? -20.184 5.320 -11.900 1.00 21.55 264 ASP A C 1
ATOM 2117 O O . ASP A 1 266 ? -20.821 5.101 -10.843 1.00 22.48 264 ASP A O 1
ATOM 2122 N N . TRP A 1 267 ? -19.601 4.366 -12.636 1.00 21.24 265 TRP A N 1
ATOM 2123 C CA . TRP A 1 267 ? -19.635 2.949 -12.242 1.00 21.00 265 TRP A CA 1
ATOM 2124 C C . TRP A 1 267 ? -19.169 2.708 -10.803 1.00 21.44 265 TRP A C 1
ATOM 2125 O O . TRP A 1 267 ? -19.567 1.727 -10.186 1.00 20.46 265 TRP A O 1
ATOM 2136 N N . LYS A 1 268 ? -18.279 3.567 -10.310 1.00 21.19 266 LYS A N 1
ATOM 2137 C CA . LYS A 1 268 ? -17.682 3.359 -8.981 1.00 21.58 266 LYS A CA 1
ATOM 2138 C C . LYS A 1 268 ? -18.748 3.405 -7.886 1.00 22.45 266 LYS A C 1
ATOM 2139 O O . LYS A 1 268 ? -18.590 2.826 -6.821 1.00 22.28 266 LYS A O 1
ATOM 2145 N N . ASN A 1 269 ? -19.842 4.097 -8.181 1.00 23.28 267 ASN A N 1
ATOM 2146 C CA . ASN A 1 269 ? -20.925 4.284 -7.241 1.00 23.57 267 ASN A CA 1
ATOM 2147 C C . ASN A 1 269 ? -21.784 3.052 -7.052 1.00 23.59 267 ASN A C 1
ATOM 2148 O O . ASN A 1 269 ? -22.619 3.033 -6.150 1.00 23.77 267 ASN A O 1
ATOM 2153 N N . TYR A 1 270 ? -21.592 2.034 -7.890 1.00 23.20 268 TYR A N 1
ATOM 2154 C CA . TYR A 1 270 ? -22.473 0.846 -7.882 1.00 23.24 268 TYR A CA 1
ATOM 2155 C C . TYR A 1 270 ? -21.699 -0.458 -7.755 1.00 22.90 268 TYR A C 1
ATOM 2156 O O . TYR A 1 270 ? -22.178 -1.413 -7.153 1.00 23.08 268 TYR A O 1
ATOM 2165 N N . PHE A 1 271 ? -20.515 -0.518 -8.341 1.00 23.19 269 PHE A N 1
ATOM 2166 C CA . PHE A 1 271 ? -19.690 -1.733 -8.220 1.00 23.91 269 PHE A CA 1
ATOM 2167 C C . PHE A 1 271 ? -19.188 -1.861 -6.784 1.00 24.30 269 PHE A C 1
ATOM 2168 O O . PHE A 1 271 ? -18.577 -0.937 -6.281 1.00 23.56 269 PHE A O 1
ATOM 2176 N N . THR A 1 272 ? -19.427 -3.011 -6.153 1.00 24.64 270 THR A N 1
ATOM 2177 C CA . THR A 1 272 ? -18.720 -3.338 -4.906 1.00 24.47 270 THR A CA 1
ATOM 2178 C C . THR A 1 272 ? -17.292 -3.752 -5.260 1.00 24.07 270 THR A C 1
ATOM 2179 O O . THR A 1 272 ? -17.011 -4.111 -6.397 1.00 23.24 270 THR A O 1
ATOM 2183 N N . VAL A 1 273 ? -16.388 -3.678 -4.287 1.00 23.98 271 VAL A N 1
ATOM 2184 C CA . VAL A 1 273 ? -14.997 -4.086 -4.503 1.00 23.55 271 VAL A CA 1
ATOM 2185 C C . VAL A 1 273 ? -14.890 -5.541 -4.983 1.00 23.51 271 VAL A C 1
ATOM 2186 O O . VAL A 1 273 ? -14.111 -5.848 -5.887 1.00 23.44 271 VAL A O 1
ATOM 2190 N N . ALA A 1 274 ? -15.685 -6.425 -4.391 1.00 23.82 272 ALA A N 1
ATOM 2191 C CA . ALA A 1 274 ? -15.762 -7.823 -4.820 1.00 23.87 272 ALA A CA 1
ATOM 2192 C C . ALA A 1 274 ? -16.243 -7.971 -6.275 1.00 24.12 272 ALA A C 1
ATOM 2193 O O . ALA A 1 274 ? -15.688 -8.757 -7.029 1.00 24.98 272 ALA A O 1
ATOM 2195 N N . GLN A 1 275 ? -17.302 -7.251 -6.642 1.00 24.25 273 GLN A N 1
ATOM 2196 C CA . GLN A 1 275 ? -17.773 -7.225 -8.042 1.00 24.21 273 GLN A CA 1
ATOM 2197 C C . GLN A 1 275 ? -16.682 -6.716 -8.987 1.00 24.68 273 GLN A C 1
ATOM 2198 O O . GLN A 1 275 ? -16.513 -7.237 -10.099 1.00 25.07 273 GLN A O 1
ATOM 2204 N N . ASN A 1 276 ? -15.947 -5.701 -8.524 1.00 24.33 274 ASN A N 1
ATOM 2205 C CA . ASN A 1 276 ? -14.884 -5.082 -9.293 1.00 24.42 274 ASN A CA 1
ATOM 2206 C C . ASN A 1 276 ? -13.749 -6.049 -9.590 1.00 24.91 274 ASN A C 1
ATOM 2207 O O . ASN A 1 276 ? -13.297 -6.152 -10.745 1.00 23.43 274 ASN A O 1
ATOM 2212 N N . GLU A 1 277 ? -13.290 -6.760 -8.555 1.00 25.26 275 GLU A N 1
ATOM 2213 C CA . GLU A 1 277 ? -12.240 -7.752 -8.732 1.00 27.02 275 GLU A CA 1
ATOM 2214 C C . GLU A 1 277 ? -12.641 -8.895 -9.677 1.00 27.29 275 GLU A C 1
ATOM 2215 O O . GLU A 1 277 ? -11.818 -9.371 -10.466 1.00 27.98 275 GLU A O 1
ATOM 2221 N N . LYS A 1 278 ? -13.883 -9.356 -9.583 1.00 27.72 276 LYS A N 1
ATOM 2222 C CA . LYS A 1 278 ? -14.381 -10.396 -10.485 1.00 28.28 276 LYS A CA 1
ATOM 2223 C C . LYS A 1 278 ? -14.487 -9.869 -11.930 1.00 27.69 276 LYS A C 1
ATOM 2224 O O . LYS A 1 278 ? -14.059 -10.529 -12.861 1.00 28.59 276 LYS A O 1
ATOM 2230 N N . PHE A 1 279 ? -15.054 -8.681 -12.100 1.00 26.94 277 PHE A N 1
ATOM 2231 C CA . PHE A 1 279 ? -15.139 -8.037 -13.411 1.00 26.25 277 PHE A CA 1
ATOM 2232 C C . PHE A 1 279 ? -13.757 -7.959 -14.025 1.00 26.03 277 PHE A C 1
ATOM 2233 O O . PHE A 1 279 ? -13.536 -8.464 -15.129 1.00 25.72 277 PHE A O 1
ATOM 2241 N N . ASP A 1 280 ? -12.818 -7.350 -13.298 1.00 25.54 278 ASP A N 1
ATOM 2242 C CA . ASP A 1 280 ? -11.442 -7.183 -13.791 1.00 25.45 278 ASP A CA 1
ATOM 2243 C C . ASP A 1 280 ? -10.808 -8.487 -14.299 1.00 25.34 278 ASP A C 1
ATOM 2244 O O . ASP A 1 280 ? -10.140 -8.486 -15.329 1.00 25.44 278 ASP A O 1
ATOM 2249 N N . ALA A 1 281 ? -11.038 -9.592 -13.594 1.00 25.75 279 ALA A N 1
ATOM 2250 C CA . ALA A 1 281 ? -10.488 -10.889 -14.004 1.00 26.19 279 ALA A CA 1
ATOM 2251 C C . ALA A 1 281 ? -11.059 -11.367 -15.353 1.00 25.99 279 ALA A C 1
ATOM 2252 O O . ALA A 1 281 ? -10.297 -11.809 -16.223 1.00 25.86 279 ALA A O 1
ATOM 2254 N N . ILE A 1 282 ? -12.380 -11.261 -15.518 1.00 26.02 280 ILE A N 1
ATOM 2255 C CA . ILE A 1 282 ? -13.049 -11.575 -16.787 1.00 25.66 280 ILE A CA 1
ATOM 2256 C C . ILE A 1 282 ? -12.586 -10.638 -17.885 1.00 25.62 280 ILE A C 1
ATOM 2257 O O . ILE A 1 282 ? -12.224 -11.087 -18.980 1.00 24.74 280 ILE A O 1
ATOM 2262 N N . TYR A 1 283 ? -12.611 -9.331 -17.596 1.00 25.80 281 TYR A N 1
ATOM 2263 C CA . TYR A 1 283 ? -12.126 -8.328 -18.529 1.00 25.71 281 TYR A CA 1
ATOM 2264 C C . TYR A 1 283 ? -10.715 -8.676 -19.045 1.00 26.16 281 TYR A C 1
ATOM 2265 O O . TYR A 1 283 ? -10.468 -8.690 -20.261 1.00 24.96 281 TYR A O 1
ATOM 2274 N N . GLU A 1 284 ? -9.795 -8.971 -18.128 1.00 26.62 282 GLU A N 1
ATOM 2275 C CA . GLU A 1 284 ? -8.423 -9.324 -18.537 1.00 28.21 282 GLU A CA 1
ATOM 2276 C C . GLU A 1 284 ? -8.364 -10.509 -19.527 1.00 27.82 282 GLU A C 1
ATOM 2277 O O . GLU A 1 284 ? -7.692 -10.437 -20.581 1.00 27.61 282 GLU A O 1
ATOM 2283 N N . THR A 1 285 ? -9.101 -11.565 -19.203 1.00 27.50 283 THR A N 1
ATOM 2284 C CA . THR A 1 285 ? -9.205 -12.746 -20.051 1.00 27.99 283 THR A CA 1
ATOM 2285 C C . THR A 1 285 ? -9.730 -12.427 -21.443 1.00 27.54 283 THR A C 1
ATOM 2286 O O . THR A 1 285 ? -9.225 -12.953 -22.429 1.00 27.46 283 THR A O 1
ATOM 2290 N N . GLU A 1 286 ? -10.739 -11.561 -21.525 1.00 27.81 284 GLU A N 1
ATOM 2291 C CA . GLU A 1 286 ? -11.334 -11.190 -22.806 1.00 27.74 284 GLU A CA 1
ATOM 2292 C C . GLU A 1 286 ? -10.470 -10.252 -23.623 1.00 27.43 284 GLU A C 1
ATOM 2293 O O . GLU A 1 286 ? -10.398 -10.380 -24.846 1.00 26.98 284 GLU A O 1
ATOM 2299 N N . MET A 1 287 ? -9.805 -9.316 -22.948 1.00 28.29 285 MET A N 1
ATOM 2300 C CA . MET A 1 287 ? -9.288 -8.102 -23.589 1.00 28.84 285 MET A CA 1
ATOM 2301 C C . MET A 1 287 ? -7.767 -7.948 -23.631 1.00 30.25 285 MET A C 1
ATOM 2302 O O . MET A 1 287 ? -7.265 -7.048 -24.298 1.00 29.51 285 MET A O 1
ATOM 2307 N N . SER A 1 288 ? -7.029 -8.799 -22.915 1.00 31.87 286 SER A N 1
ATOM 2308 C CA . SER A 1 288 ? -5.575 -8.588 -22.801 1.00 33.75 286 SER A CA 1
ATOM 2309 C C . SER A 1 288 ? -4.861 -8.659 -24.146 1.00 34.17 286 SER A C 1
ATOM 2310 O O . SER A 1 288 ? -3.863 -7.962 -24.358 1.00 35.27 286 SER A O 1
ATOM 2313 N N . LYS A 1 289 ? -5.373 -9.474 -25.062 1.00 34.25 287 LYS A N 1
ATOM 2314 C CA . LYS A 1 289 ? -4.675 -9.649 -26.338 1.00 34.82 287 LYS A CA 1
ATOM 2315 C C . LYS A 1 289 ? -4.951 -8.519 -27.322 1.00 34.69 287 LYS A C 1
ATOM 2316 O O . LYS A 1 289 ? -4.204 -8.334 -28.286 1.00 35.07 287 LYS A O 1
ATOM 2319 N N . THR A 1 290 ? -6.029 -7.778 -27.088 1.00 34.04 288 THR A N 1
ATOM 2320 C CA . THR A 1 290 ? -6.380 -6.691 -27.979 1.00 34.31 288 THR A CA 1
ATOM 2321 C C . THR A 1 290 ? -5.573 -5.457 -27.582 1.00 33.83 288 THR A C 1
ATOM 2322 O O . THR A 1 290 ? -5.201 -5.263 -26.407 1.00 33.75 288 THR A O 1
ATOM 2326 N N . ALA A 1 291 ? -5.345 -4.614 -28.572 1.00 33.33 289 ALA A N 1
ATOM 2327 C CA . ALA A 1 291 ? -4.613 -3.372 -28.381 1.00 33.36 289 ALA A CA 1
ATOM 2328 C C . ALA A 1 291 ? -5.569 -2.193 -28.058 1.00 32.58 289 ALA A C 1
ATOM 2329 O O . ALA A 1 291 ? -5.290 -1.067 -28.408 1.00 32.55 289 ALA A O 1
ATOM 2331 N N . LEU A 1 292 ? -6.711 -2.458 -27.429 1.00 32.26 290 LEU A N 1
ATOM 2332 C CA . LEU A 1 292 ? -7.597 -1.381 -26.966 1.00 32.22 290 LEU A CA 1
ATOM 2333 C C . LEU A 1 292 ? -7.298 -1.200 -25.504 1.00 32.48 290 LEU A C 1
ATOM 2334 O O . LEU A 1 292 ? -7.174 -2.192 -24.773 1.00 33.79 290 LEU A O 1
ATOM 2339 N N . GLN A 1 293 ? -7.134 0.052 -25.090 1.00 32.30 291 GLN A N 1
ATOM 2340 C CA . GLN A 1 293 ? -6.912 0.402 -23.692 1.00 32.51 291 GLN A CA 1
ATOM 2341 C C . GLN A 1 293 ? -7.994 1.415 -23.347 1.00 31.45 291 GLN A C 1
ATOM 2342 O O . GLN A 1 293 ? -7.913 2.590 -23.745 1.00 33.36 291 GLN A O 1
ATOM 2348 N N . PHE A 1 294 ? -9.034 0.948 -22.670 1.00 28.60 292 PHE A N 1
ATOM 2349 C CA . PHE A 1 294 ? -10.126 1.819 -22.270 1.00 25.91 292 PHE A CA 1
ATOM 2350 C C . PHE A 1 294 ? -9.733 2.483 -20.971 1.00 25.45 292 PHE A C 1
ATOM 2351 O O . PHE A 1 294 ? -8.987 1.903 -20.190 1.00 25.32 292 PHE A O 1
ATOM 2359 N N . ARG A 1 295 ? -10.234 3.688 -20.752 1.00 24.64 293 ARG A N 1
ATOM 2360 C CA . ARG A 1 295 ? -10.148 4.316 -19.440 1.00 24.95 293 ARG A CA 1
ATOM 2361 C C . ARG A 1 295 ? -11.480 4.163 -18.691 1.00 25.26 293 ARG A C 1
ATOM 2362 O O . ARG A 1 295 ? -12.540 4.293 -19.279 1.00 24.40 293 ARG A O 1
ATOM 2370 N N . THR A 1 296 ? -11.412 3.916 -17.386 1.00 26.35 294 THR A N 1
ATOM 2371 C CA . THR A 1 296 ? -12.612 3.728 -16.571 1.00 26.60 294 THR A CA 1
ATOM 2372 C C . THR A 1 296 ? -12.872 4.986 -15.753 1.00 27.73 294 THR A C 1
ATOM 2373 O O . THR A 1 296 ? -13.899 5.126 -15.066 1.00 27.63 294 THR A O 1
ATOM 2377 N N . GLU A 1 297 ? -11.924 5.907 -15.841 1.00 28.43 295 GLU A N 1
ATOM 2378 C CA . GLU A 1 297 ? -12.062 7.233 -15.260 1.00 30.86 295 GLU A CA 1
ATOM 2379 C C . GLU A 1 297 ? -11.180 8.224 -16.022 1.00 31.20 295 GLU A C 1
ATOM 2380 O O . GLU A 1 297 ? -10.221 7.826 -16.685 1.00 30.63 295 GLU A O 1
ATOM 2386 N N . ILE A 1 298 ? -11.536 9.504 -15.919 1.00 32.22 296 ILE A N 1
ATOM 2387 C CA . ILE A 1 298 ? -10.763 10.608 -16.489 1.00 33.58 296 ILE A CA 1
ATOM 2388 C C . ILE A 1 298 ? -10.044 11.411 -15.394 1.00 33.64 296 ILE A C 1
ATOM 2389 O O . ILE A 1 298 ? -10.546 11.518 -14.275 1.00 34.26 296 ILE A O 1
ATOM 2394 N N . MET B 1 3 ? -45.616 17.300 -39.650 1.00 28.91 1 MET B N 1
ATOM 2395 C CA . MET B 1 3 ? -44.634 17.923 -40.606 1.00 30.28 1 MET B CA 1
ATOM 2396 C C . MET B 1 3 ? -44.225 19.347 -40.223 1.00 31.02 1 MET B C 1
ATOM 2397 O O . MET B 1 3 ? -43.457 20.002 -40.965 1.00 31.49 1 MET B O 1
ATOM 2402 N N . LEU B 1 4 ? -44.726 19.828 -39.082 1.00 30.93 2 LEU B N 1
ATOM 2403 C CA . LEU B 1 4 ? -44.299 21.119 -38.550 1.00 30.94 2 LEU B CA 1
ATOM 2404 C C . LEU B 1 4 ? -43.044 20.908 -37.701 1.00 31.10 2 LEU B C 1
ATOM 2405 O O . LEU B 1 4 ? -42.838 19.834 -37.161 1.00 30.75 2 LEU B O 1
ATOM 2410 N N . SER B 1 5 ? -42.193 21.916 -37.591 1.00 30.82 3 SER B N 1
ATOM 2411 C CA . SER B 1 5 ? -41.043 21.763 -36.709 1.00 31.78 3 SER B CA 1
ATOM 2412 C C . SER B 1 5 ? -41.540 21.941 -35.265 1.00 31.30 3 SER B C 1
ATOM 2413 O O . SER B 1 5 ? -42.533 22.632 -35.035 1.00 31.49 3 SER B O 1
ATOM 2416 N N . PRO B 1 6 ? -40.913 21.261 -34.302 1.00 31.72 4 PRO B N 1
ATOM 2417 C CA . PRO B 1 6 ? -41.316 21.416 -32.889 1.00 31.78 4 PRO B CA 1
ATOM 2418 C C . PRO B 1 6 ? -41.261 22.877 -32.416 1.00 32.00 4 PRO B C 1
ATOM 2419 O O . PRO B 1 6 ? -40.354 23.607 -32.784 1.00 32.29 4 PRO B O 1
ATOM 2423 N N . LYS B 1 7 ? -42.226 23.303 -31.609 1.00 32.05 5 LYS B N 1
ATOM 2424 C CA . LYS B 1 7 ? -42.219 24.674 -31.123 1.00 32.35 5 LYS B CA 1
ATOM 2425 C C . LYS B 1 7 ? -42.080 24.708 -29.615 1.00 31.95 5 LYS B C 1
ATOM 2426 O O . LYS B 1 7 ? -42.323 23.708 -28.947 1.00 30.66 5 LYS B O 1
ATOM 2432 N N . ASP B 1 8 ? -41.645 25.851 -29.096 1.00 31.91 6 ASP B N 1
ATOM 2433 C CA . ASP B 1 8 ? -41.427 26.019 -27.671 1.00 33.06 6 ASP B CA 1
ATOM 2434 C C . ASP B 1 8 ? -42.758 26.294 -26.953 1.00 32.45 6 ASP B C 1
ATOM 2435 O O . ASP B 1 8 ? -43.203 27.443 -26.815 1.00 32.77 6 ASP B O 1
ATOM 2440 N N . ILE B 1 9 ? -43.391 25.214 -26.509 1.00 32.20 7 ILE B N 1
ATOM 2441 C CA . ILE B 1 9 ? -44.739 25.285 -25.953 1.00 31.60 7 ILE B CA 1
ATOM 2442 C C . ILE B 1 9 ? -44.812 24.749 -24.524 1.00 30.92 7 ILE B C 1
ATOM 2443 O O . ILE B 1 9 ? -45.861 24.802 -23.883 1.00 31.58 7 ILE B O 1
ATOM 2448 N N . LEU B 1 10 ? -43.713 24.211 -24.025 1.00 29.66 8 LEU B N 1
ATOM 2449 C CA . LEU B 1 10 ? -43.760 23.596 -22.714 1.00 28.65 8 LEU B CA 1
ATOM 2450 C C . LEU B 1 10 ? -43.821 24.630 -21.592 1.00 28.55 8 LEU B C 1
ATOM 2451 O O . LEU B 1 10 ? -43.000 25.552 -21.535 1.00 28.71 8 LEU B O 1
ATOM 2456 N N . ARG B 1 11 ? -44.812 24.484 -20.717 1.00 27.53 9 ARG B N 1
ATOM 2457 C CA . ARG B 1 11 ? -44.960 25.342 -19.523 1.00 27.99 9 ARG B CA 1
ATOM 2458 C C . ARG B 1 11 ? -45.057 26.832 -19.805 1.00 27.94 9 ARG B C 1
ATOM 2459 O O . ARG B 1 11 ? -44.580 27.637 -19.007 1.00 28.81 9 ARG B O 1
ATOM 2467 N N . LYS B 1 12 ? -45.679 27.201 -20.922 1.00 28.10 10 LYS B N 1
ATOM 2468 C CA . LYS B 1 12 ? -45.803 28.590 -21.294 1.00 28.02 10 LYS B CA 1
ATOM 2469 C C . LYS B 1 12 ? -47.101 29.135 -20.768 1.00 28.96 10 LYS B C 1
ATOM 2470 O O . LYS B 1 12 ? -48.084 28.402 -20.595 1.00 28.27 10 LYS B O 1
ATOM 2476 N N . ASP B 1 13 ? -47.086 30.439 -20.527 1.00 29.62 11 ASP B N 1
ATOM 2477 C CA . ASP B 1 13 ? -48.289 31.208 -20.280 1.00 30.73 11 ASP B CA 1
ATOM 2478 C C . ASP B 1 13 ? -49.372 30.962 -21.311 1.00 30.37 11 ASP B C 1
ATOM 2479 O O . ASP B 1 13 ? -49.095 30.731 -22.499 1.00 30.26 11 ASP B O 1
ATOM 2484 N N . LEU B 1 14 ? -50.606 31.037 -20.821 1.00 29.96 12 LEU B N 1
ATOM 2485 C CA . LEU B 1 14 ? -51.808 31.082 -21.631 1.00 29.73 12 LEU B CA 1
ATOM 2486 C C . LEU B 1 14 ? -51.795 32.256 -22.585 1.00 30.42 12 LEU B C 1
ATOM 2487 O O . LEU B 1 14 ? -51.317 33.356 -22.252 1.00 30.47 12 LEU B O 1
ATOM 2492 N N . LYS B 1 15 ? -52.316 32.006 -23.779 1.00 30.83 13 LYS B N 1
ATOM 2493 C CA . LYS B 1 15 ? -52.541 33.024 -24.794 1.00 32.61 13 LYS B CA 1
ATOM 2494 C C . LYS B 1 15 ? -54.046 33.179 -24.955 1.00 32.50 13 LYS B C 1
ATOM 2495 O O . LYS B 1 15 ? -54.783 32.192 -24.861 1.00 32.98 13 LYS B O 1
ATOM 2501 N N . LEU B 1 16 ? -54.506 34.402 -25.209 1.00 33.00 14 LEU B N 1
ATOM 2502 C CA . LEU B 1 16 ? -55.941 34.639 -25.446 1.00 33.23 14 LEU B CA 1
ATOM 2503 C C . LEU B 1 16 ? -56.289 34.323 -26.878 1.00 32.88 14 LEU B C 1
ATOM 2504 O O . LEU B 1 16 ? -55.542 34.693 -27.802 1.00 32.58 14 LEU B O 1
ATOM 2509 N N . VAL B 1 17 ? -57.424 33.638 -27.031 1.00 31.59 15 VAL B N 1
ATOM 2510 C CA . VAL B 1 17 ? -58.087 33.438 -28.294 1.00 31.36 15 VAL B CA 1
ATOM 2511 C C . VAL B 1 17 ? -59.475 34.074 -28.167 1.00 31.16 15 VAL B C 1
ATOM 2512 O O . VAL B 1 17 ? -60.271 33.694 -27.319 1.00 30.02 15 VAL B O 1
ATOM 2516 N N . HIS B 1 18 ? -59.734 35.084 -28.988 1.00 31.18 16 HIS B N 1
ATOM 2517 C CA . HIS B 1 18 ? -60.983 35.835 -28.912 1.00 31.35 16 HIS B CA 1
ATOM 2518 C C . HIS B 1 18 ? -61.427 36.053 -27.462 1.00 31.09 16 HIS B C 1
ATOM 2519 O O . HIS B 1 18 ? -62.563 35.762 -27.109 1.00 31.06 16 HIS B O 1
ATOM 2526 N N . GLY B 1 19 ? -60.506 36.520 -26.624 1.00 30.65 17 GLY B N 1
ATOM 2527 C CA . GLY B 1 19 ? -60.809 36.845 -25.238 1.00 30.09 17 GLY B CA 1
ATOM 2528 C C . GLY B 1 19 ? -60.735 35.687 -24.245 1.00 29.69 17 GLY B C 1
ATOM 2529 O O . GLY B 1 19 ? -60.785 35.899 -23.042 1.00 29.39 17 GLY B O 1
ATOM 2530 N N . TYR B 1 20 ? -60.643 34.451 -24.741 1.00 29.19 18 TYR B N 1
ATOM 2531 C CA . TYR B 1 20 ? -60.528 33.287 -23.854 1.00 26.41 18 TYR B CA 1
ATOM 2532 C C . TYR B 1 20 ? -59.094 32.879 -23.666 1.00 25.82 18 TYR B C 1
ATOM 2533 O O . TYR B 1 20 ? -58.399 32.667 -24.666 1.00 24.08 18 TYR B O 1
ATOM 2542 N N . PRO B 1 21 ? -58.649 32.725 -22.388 1.00 24.56 19 PRO B N 1
ATOM 2543 C CA . PRO B 1 21 ? -57.324 32.135 -22.176 1.00 24.66 19 PRO B CA 1
ATOM 2544 C C . PRO B 1 21 ? -57.294 30.721 -22.750 1.00 23.43 19 PRO B C 1
ATOM 2545 O O . PRO B 1 21 ? -58.289 29.987 -22.667 1.00 24.55 19 PRO B O 1
ATOM 2549 N N . MET B 1 22 ? -56.174 30.363 -23.350 1.00 23.53 20 MET B N 1
ATOM 2550 C CA . MET B 1 22 ? -56.023 29.063 -24.024 1.00 23.05 20 MET B CA 1
ATOM 2551 C C . MET B 1 22 ? -54.615 28.526 -23.845 1.00 23.11 20 MET B C 1
ATOM 2552 O O . MET B 1 22 ? -53.655 29.269 -23.807 1.00 21.73 20 MET B O 1
ATOM 2557 N N . THR B 1 23 ? -54.512 27.214 -23.716 1.00 23.94 21 THR B N 1
ATOM 2558 C CA . THR B 1 23 ? -53.221 26.537 -23.670 1.00 25.02 21 THR B CA 1
ATOM 2559 C C . THR B 1 23 ? -52.358 27.047 -24.818 1.00 25.17 21 THR B C 1
ATOM 2560 O O . THR B 1 23 ? -52.832 27.154 -25.951 1.00 25.58 21 THR B O 1
ATOM 2564 N N . CYS B 1 24 ? -51.105 27.359 -24.514 1.00 26.79 22 CYS B N 1
ATOM 2565 C CA . CYS B 1 24 ? -50.209 27.973 -25.484 1.00 26.81 22 CYS B CA 1
ATOM 2566 C C . CYS B 1 24 ? -50.104 27.137 -26.749 1.00 26.29 22 CYS B C 1
ATOM 2567 O O . CYS B 1 24 ? -50.267 27.663 -27.852 1.00 24.44 22 CYS B O 1
ATOM 2570 N N . ALA B 1 25 ? -49.838 25.842 -26.572 1.00 26.18 23 ALA B N 1
ATOM 2571 C CA . ALA B 1 25 ? -49.756 24.897 -27.684 1.00 26.21 23 ALA B CA 1
ATOM 2572 C C . ALA 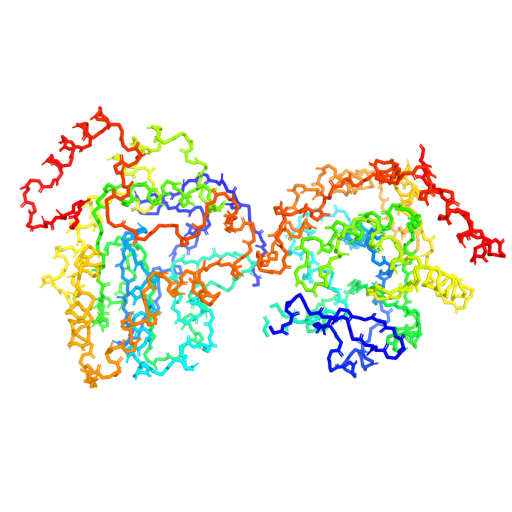B 1 25 ? -50.936 25.047 -28.663 1.00 26.69 23 ALA B C 1
ATOM 2573 O O . ALA B 1 25 ? -50.752 24.915 -29.879 1.00 26.84 23 ALA B O 1
ATOM 2575 N N . PHE B 1 26 ? -52.138 25.304 -28.141 1.00 26.57 24 PHE B N 1
ATOM 2576 C CA . PHE B 1 26 ? -53.356 25.335 -28.985 1.00 27.79 24 PHE B CA 1
ATOM 2577 C C . PHE B 1 26 ? -53.792 26.725 -29.485 1.00 28.92 24 PHE B C 1
ATOM 2578 O O . PHE B 1 26 ? -54.829 26.829 -30.131 1.00 29.68 24 PHE B O 1
ATOM 2586 N N . ALA B 1 27 ? -53.042 27.780 -29.178 1.00 29.71 25 ALA B N 1
ATOM 2587 C CA . ALA B 1 27 ? -53.525 29.119 -29.516 1.00 31.33 25 ALA B CA 1
ATOM 2588 C C . ALA B 1 27 ? -53.044 29.705 -30.860 1.00 32.43 25 ALA B C 1
ATOM 2589 O O . ALA B 1 27 ? -53.560 30.726 -31.288 1.00 33.58 25 ALA B O 1
ATOM 2591 N N . SER B 1 28 ? -52.102 29.047 -31.538 1.00 32.86 26 SER B N 1
ATOM 2592 C CA . SER B 1 28 ? -51.606 29.529 -32.837 1.00 32.98 26 SER B CA 1
ATOM 2593 C C . SER B 1 28 ? -52.482 29.083 -34.017 1.00 31.85 26 SER B C 1
ATOM 2594 O O . SER B 1 28 ? -53.140 28.048 -33.948 1.00 31.32 26 SER B O 1
ATOM 2597 N N . ASN B 1 29 ? -52.475 29.886 -35.087 1.00 31.06 27 ASN B N 1
ATOM 2598 C CA . ASN B 1 29 ? -53.208 29.604 -36.327 1.00 30.16 27 ASN B CA 1
ATOM 2599 C C . ASN B 1 29 ? -54.670 29.240 -36.042 1.00 29.97 27 ASN B C 1
ATOM 2600 O O . ASN B 1 29 ? -55.179 28.189 -36.496 1.00 29.04 27 ASN B O 1
ATOM 2605 N N . TRP B 1 30 ? -55.336 30.110 -35.268 1.00 29.03 28 TRP B N 1
ATOM 2606 C CA . TRP B 1 30 ? -56.736 29.887 -34.909 1.00 28.58 28 TRP B CA 1
ATOM 2607 C C . TRP B 1 30 ? -57.667 29.832 -36.117 1.00 27.94 28 TRP B C 1
ATOM 2608 O O . TRP B 1 30 ? -58.702 29.173 -36.042 1.00 27.74 28 TRP B O 1
ATOM 2619 N N . GLU B 1 31 ? -57.320 30.513 -37.219 1.00 27.29 29 GLU B N 1
ATOM 2620 C CA . GLU B 1 31 ? -58.169 30.466 -38.422 1.00 27.02 29 GLU B CA 1
ATOM 2621 C C . GLU B 1 31 ? -58.433 29.054 -38.895 1.00 26.91 29 GLU B C 1
ATOM 2622 O O . GLU B 1 31 ? -59.534 28.750 -39.353 1.00 27.49 29 GLU B O 1
ATOM 2624 N N . LYS B 1 32 ? -57.430 28.194 -38.796 1.00 26.43 30 LYS B N 1
ATOM 2625 C CA . LYS B 1 32 ? -57.588 26.799 -39.181 1.00 26.77 30 LYS B CA 1
ATOM 2626 C C . LYS B 1 32 ? -58.730 26.128 -38.411 1.00 26.58 30 LYS B C 1
ATOM 2627 O O . LYS B 1 32 ? -59.513 25.385 -38.982 1.00 25.32 30 LYS B O 1
ATOM 2633 N N . ILE B 1 33 ? -58.788 26.371 -37.096 1.00 26.98 31 ILE B N 1
ATOM 2634 C CA . ILE B 1 33 ? -59.875 25.857 -36.266 1.00 27.59 31 ILE B CA 1
ATOM 2635 C C . ILE B 1 33 ? -61.235 26.453 -36.675 1.00 27.93 31 ILE B C 1
ATOM 2636 O O . ILE B 1 33 ? -62.185 25.712 -36.967 1.00 27.55 31 ILE B O 1
ATOM 2641 N N . GLU B 1 34 ? -61.309 27.786 -36.720 1.00 28.64 32 GLU B N 1
ATOM 2642 C CA . GLU B 1 34 ? -62.519 28.498 -37.178 1.00 30.56 32 GL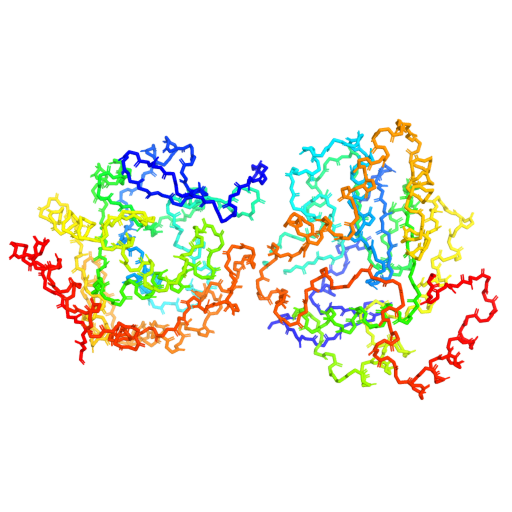U B CA 1
ATOM 2643 C C . GLU B 1 34 ? -63.099 27.963 -38.486 1.00 30.25 32 GLU B C 1
ATOM 2644 O O . GLU B 1 34 ? -64.325 27.895 -38.656 1.00 31.19 32 GLU B O 1
ATOM 2650 N N . GLN B 1 35 ? -62.215 27.608 -39.418 1.00 30.29 33 GLN B N 1
ATOM 2651 C CA . GLN B 1 35 ? -62.626 27.174 -40.752 1.00 30.31 33 GLN B CA 1
ATOM 2652 C C . GLN B 1 35 ? -62.941 25.677 -40.831 1.00 30.45 33 GLN B C 1
ATOM 2653 O O . GLN B 1 35 ? -63.183 25.173 -41.940 1.00 30.43 33 GLN B O 1
ATOM 2659 N N . PHE B 1 36 ? -62.933 24.962 -39.687 1.00 29.24 34 PHE B N 1
ATOM 2660 C CA . PHE B 1 36 ? -63.073 23.499 -39.710 1.00 28.47 34 PHE B CA 1
ATOM 2661 C C . PHE B 1 36 ? -64.322 23.080 -40.469 1.00 28.98 34 PHE B C 1
ATOM 2662 O O . PHE B 1 36 ? -65.398 23.628 -40.241 1.00 28.23 34 PHE B O 1
ATOM 2670 N N . HIS B 1 37 ? -64.159 22.097 -41.351 1.00 29.70 35 HIS B N 1
ATOM 2671 C CA . HIS B 1 37 ? -65.266 21.558 -42.135 1.00 30.66 35 HIS B CA 1
ATOM 2672 C C . HIS B 1 37 ? -65.912 20.411 -41.395 1.00 30.56 35 HIS B C 1
ATOM 2673 O O . HIS B 1 37 ? -65.366 19.306 -41.352 1.00 30.67 35 HIS B O 1
ATOM 2680 N N . SER B 1 38 ? -67.081 20.648 -40.822 1.00 30.56 36 SER B N 1
ATOM 2681 C CA . SER B 1 38 ? -67.797 19.538 -40.166 1.00 30.93 36 SER B CA 1
ATOM 2682 C C . SER B 1 38 ? -68.542 18.717 -41.203 1.00 30.62 36 SER B C 1
ATOM 2683 O O . SER B 1 38 ? -68.594 19.099 -42.365 1.00 31.01 36 SER B O 1
ATOM 2686 N N . ARG B 1 39 ? -69.096 17.578 -40.784 1.00 30.28 37 ARG B N 1
ATOM 2687 C CA . ARG B 1 39 ? -69.960 16.748 -41.632 1.00 29.77 37 ARG B CA 1
ATOM 2688 C C . ARG B 1 39 ? -71.268 16.657 -40.872 1.00 29.41 37 ARG B C 1
ATOM 2689 O O . ARG B 1 39 ? -71.262 16.661 -39.635 1.00 29.20 37 ARG B O 1
ATOM 2697 N N . PRO B 1 40 ? -72.402 16.600 -41.589 1.00 29.27 38 PRO B N 1
ATOM 2698 C CA . PRO B 1 40 ? -73.657 16.658 -40.841 1.00 28.96 38 PRO B CA 1
ATOM 2699 C C . PRO B 1 40 ? -73.850 15.533 -39.804 1.00 28.09 38 PRO B C 1
ATOM 2700 O O . PRO B 1 40 ? -74.606 15.733 -38.860 1.00 28.54 38 PRO B O 1
ATOM 2704 N N . ASP B 1 41 ? -73.162 14.397 -39.958 1.00 27.86 39 ASP B N 1
ATOM 2705 C CA . ASP B 1 41 ? -73.252 13.275 -39.001 1.00 27.89 39 ASP B CA 1
ATOM 2706 C C . ASP B 1 41 ? -72.093 13.172 -37.960 1.00 26.78 39 ASP B C 1
ATOM 2707 O O . ASP B 1 41 ? -71.985 12.195 -37.218 1.00 25.26 39 ASP B O 1
ATOM 2712 N N . ASP B 1 42 ? -71.252 14.195 -37.913 1.00 26.02 40 ASP B N 1
ATOM 2713 C CA . ASP B 1 42 ? -70.357 14.401 -36.761 1.00 25.23 40 ASP B CA 1
ATOM 2714 C C . ASP B 1 42 ? -71.162 14.518 -35.474 1.00 24.90 40 ASP B C 1
ATOM 2715 O O . ASP B 1 42 ? -72.196 15.191 -35.420 1.00 24.14 40 ASP B O 1
ATOM 2720 N N . ILE B 1 43 ? -70.677 13.831 -34.448 1.00 24.79 41 ILE B N 1
ATOM 2721 C CA . ILE B 1 43 ? -71.244 13.907 -33.108 1.00 24.26 41 ILE B CA 1
ATOM 2722 C C . ILE B 1 43 ? -70.232 14.675 -32.251 1.00 23.50 41 ILE B C 1
ATOM 2723 O O . ILE B 1 43 ? -69.080 14.266 -32.129 1.00 22.72 41 ILE B O 1
ATOM 2728 N N . VAL B 1 44 ? -70.652 15.791 -31.679 1.00 22.97 42 VAL B N 1
ATOM 2729 C CA . VAL B 1 44 ? -69.728 16.585 -30.866 1.00 23.19 42 VAL B CA 1
ATOM 2730 C C . VAL B 1 44 ? -69.865 16.266 -29.375 1.00 23.10 42 VAL B C 1
ATOM 2731 O O . VAL B 1 44 ? -70.958 16.351 -28.814 1.00 23.68 42 VAL B O 1
ATOM 2735 N N . ILE B 1 45 ? -68.760 15.886 -28.733 1.00 22.47 43 ILE B N 1
ATOM 2736 C CA . ILE B 1 45 ? -68.727 15.821 -27.263 1.00 22.68 43 ILE B CA 1
ATOM 2737 C C . ILE B 1 45 ? -68.038 17.073 -26.733 1.00 22.30 43 ILE B C 1
ATOM 2738 O O . ILE B 1 45 ? -66.807 17.267 -26.938 1.00 21.79 43 ILE B O 1
ATOM 2743 N N . ALA B 1 46 ? -68.790 17.907 -26.039 1.00 21.03 44 ALA B N 1
ATOM 2744 C CA . ALA B 1 46 ? -68.215 19.149 -25.516 1.00 19.67 44 ALA B CA 1
ATOM 2745 C C . ALA B 1 46 ? -68.274 19.172 -23.987 1.00 20.06 44 ALA B C 1
ATOM 2746 O O . ALA B 1 46 ? -69.265 18.728 -23.388 1.00 18.32 44 ALA B O 1
ATOM 2748 N N . THR B 1 47 ? -67.208 19.689 -23.356 1.00 19.65 45 THR B N 1
ATOM 2749 C CA . THR B 1 47 ? -67.105 19.722 -21.888 1.00 20.28 45 THR B CA 1
ATOM 2750 C C . THR B 1 47 ? -66.178 20.871 -21.497 1.00 19.68 45 THR B C 1
ATOM 2751 O O . THR B 1 47 ? -65.260 21.209 -22.231 1.00 19.90 45 THR B O 1
ATOM 2755 N N . TYR B 1 48 ? -66.385 21.429 -20.322 1.00 18.84 46 TYR B N 1
ATOM 2756 C CA . TYR B 1 48 ? -65.294 22.145 -19.678 1.00 18.65 46 TYR B CA 1
ATOM 2757 C C . TYR B 1 48 ? -64.224 21.093 -19.311 1.00 17.99 46 TYR B C 1
ATOM 2758 O O . TYR B 1 48 ? -64.588 19.973 -18.984 1.00 18.23 46 TYR B O 1
ATOM 2767 N N . PRO B 1 49 ? -62.916 21.435 -19.363 1.00 18.05 47 PRO B N 1
ATOM 2768 C CA . PRO B 1 49 ? -61.912 20.459 -18.922 1.00 18.43 47 PRO B CA 1
ATOM 2769 C C . PRO B 1 49 ? -62.254 19.709 -17.672 1.00 18.97 47 PRO B C 1
ATOM 2770 O O . PRO B 1 49 ? -62.743 20.309 -16.725 1.00 19.29 47 PRO B O 1
ATOM 2774 N N . LYS B 1 50 ? -62.000 18.391 -17.696 1.00 20.07 48 LYS B N 1
ATOM 2775 C CA . LYS B 1 50 ? -61.976 17.544 -16.516 1.00 20.23 48 LYS B CA 1
ATOM 2776 C C . LYS B 1 50 ? -63.362 17.155 -16.030 1.00 20.59 48 LYS B C 1
ATOM 2777 O O . LYS B 1 50 ? -63.546 16.785 -14.859 1.00 20.04 48 LYS B O 1
ATOM 2783 N N . SER B 1 51 ? -64.325 17.233 -16.941 1.00 20.25 49 SER B N 1
ATOM 2784 C CA . SER B 1 51 ? -65.707 17.004 -16.625 1.00 21.12 49 SER B CA 1
ATOM 2785 C C . SER B 1 51 ? -66.189 15.645 -17.082 1.00 22.13 49 SER B C 1
ATOM 2786 O O . SER B 1 51 ? -67.370 15.385 -16.983 1.00 22.51 49 SER B O 1
ATOM 2789 N N . GLY B 1 52 ? -65.260 14.792 -17.548 1.00 22.99 50 GLY B N 1
ATOM 2790 C CA . GLY B 1 52 ? -65.560 13.421 -17.995 1.00 23.12 50 GLY B CA 1
ATOM 2791 C C . GLY B 1 52 ? -65.591 13.181 -19.505 1.00 23.01 50 GLY B C 1
ATOM 2792 O O . GLY B 1 52 ? -66.363 12.340 -19.967 1.00 22.85 50 GLY B O 1
ATOM 2793 N N . THR B 1 53 ? -64.779 13.928 -20.264 1.00 21.89 51 THR B N 1
ATOM 2794 C CA . THR B 1 53 ? -64.735 13.845 -21.722 1.00 21.96 51 THR B CA 1
ATOM 2795 C C . THR B 1 53 ? -64.304 12.439 -22.216 1.00 22.22 51 THR B C 1
ATOM 2796 O O . THR B 1 53 ? -64.930 11.835 -23.117 1.00 21.52 51 THR B O 1
ATOM 2800 N N . THR B 1 54 ? -63.198 11.962 -21.653 1.00 21.64 52 THR B N 1
ATOM 2801 C CA . THR B 1 54 ? -62.676 10.627 -21.983 1.00 22.00 52 THR B CA 1
ATOM 2802 C C . THR B 1 54 ? -63.698 9.556 -21.663 1.00 21.69 52 THR B C 1
ATOM 2803 O O . THR B 1 54 ? -63.955 8.657 -22.471 1.00 21.93 52 THR B O 1
ATOM 2807 N N . TRP B 1 55 ? -64.289 9.651 -20.489 1.00 22.02 53 TRP B N 1
ATOM 2808 C CA . TRP B 1 55 ? -65.340 8.722 -20.081 1.00 22.87 53 TRP B CA 1
ATOM 2809 C C . TRP B 1 55 ? -66.460 8.597 -21.126 1.00 21.70 53 TRP B C 1
ATOM 2810 O O . TRP B 1 55 ? -66.786 7.512 -21.611 1.00 21.60 53 TRP B O 1
ATOM 2821 N N . VAL B 1 56 ? -67.073 9.711 -21.445 1.00 21.07 54 VAL B N 1
ATOM 2822 C CA . VAL B 1 56 ? -68.246 9.682 -22.310 1.00 21.54 54 VAL B CA 1
ATOM 2823 C C . VAL B 1 56 ? -67.837 9.422 -23.781 1.00 21.40 54 VAL B C 1
ATOM 2824 O O . VAL B 1 56 ? -68.605 8.851 -24.542 1.00 21.14 54 VAL B O 1
ATOM 2828 N N . SER B 1 57 ? -66.607 9.792 -24.143 1.00 20.83 55 SER B N 1
ATOM 2829 C CA . SER B 1 57 ? -66.037 9.481 -25.465 1.00 20.89 55 SER B CA 1
ATOM 2830 C C . SER B 1 57 ? -66.012 7.970 -25.705 1.00 21.71 55 SER B C 1
ATOM 2831 O O . SER B 1 57 ? -66.417 7.494 -26.758 1.00 21.02 55 SER B O 1
ATOM 2834 N N . GLU B 1 58 ? -65.487 7.229 -24.731 1.00 21.89 56 GLU B N 1
ATOM 2835 C CA . GLU B 1 58 ? -65.491 5.787 -24.805 1.00 23.49 56 GLU B CA 1
ATOM 2836 C C . GLU B 1 58 ? -66.935 5.225 -24.789 1.00 23.47 56 GLU B C 1
ATOM 2837 O O . GLU B 1 58 ? -67.214 4.259 -25.503 1.00 23.53 56 GLU B O 1
ATOM 2843 N N . ILE B 1 59 ? -67.845 5.851 -24.029 1.00 23.10 57 ILE B N 1
ATOM 2844 C CA . ILE B 1 59 ? -69.262 5.411 -24.029 1.00 23.91 57 ILE B CA 1
ATOM 2845 C C . ILE B 1 59 ? -69.875 5.535 -25.411 1.00 24.31 57 ILE B C 1
ATOM 2846 O O . ILE B 1 59 ? -70.536 4.606 -25.895 1.00 25.23 57 ILE B O 1
ATOM 2851 N N . ILE B 1 60 ? -69.656 6.689 -26.037 1.00 24.12 58 ILE B N 1
ATOM 2852 C CA . ILE B 1 60 ? -70.226 6.986 -27.330 1.00 23.92 58 ILE B CA 1
ATOM 2853 C C . ILE B 1 60 ? -69.583 6.143 -28.427 1.00 23.87 58 ILE B C 1
ATOM 2854 O O . ILE B 1 60 ? -70.273 5.680 -29.344 1.00 23.13 58 ILE B O 1
ATOM 2859 N N . ASP B 1 61 ? -68.276 5.930 -28.325 1.00 23.17 59 ASP B N 1
ATOM 2860 C CA . ASP B 1 61 ? -67.606 5.008 -29.251 1.00 24.23 59 ASP B CA 1
ATOM 2861 C C . ASP B 1 61 ? -68.226 3.609 -29.179 1.00 24.50 59 ASP B C 1
ATOM 2862 O O . ASP B 1 61 ? -68.470 2.978 -30.223 1.00 24.55 59 ASP B O 1
ATOM 2867 N N . MET B 1 62 ? -68.496 3.147 -27.957 1.00 24.66 60 MET B N 1
ATOM 2868 C CA . MET B 1 62 ? -69.147 1.835 -27.727 1.00 26.52 60 MET B CA 1
ATOM 2869 C C . MET B 1 62 ? -70.554 1.736 -28.305 1.00 27.16 60 MET B C 1
ATOM 2870 O O . MET B 1 62 ? -70.887 0.742 -28.963 1.00 27.83 60 MET B O 1
ATOM 2875 N N . ILE B 1 63 ? -71.375 2.763 -28.083 1.00 27.34 61 ILE B N 1
ATOM 2876 C CA . ILE B 1 63 ? -72.702 2.846 -28.706 1.00 27.78 61 ILE B CA 1
ATOM 2877 C C . ILE B 1 63 ? -72.638 2.810 -30.235 1.00 28.72 61 ILE B C 1
ATOM 2878 O O . ILE B 1 63 ? -73.360 2.038 -30.873 1.00 29.21 61 ILE B O 1
ATOM 2883 N N . LEU B 1 64 ? -71.774 3.633 -30.826 1.00 28.84 62 LEU B N 1
ATOM 2884 C CA . LEU B 1 64 ? -71.656 3.682 -32.280 1.00 29.39 62 LEU B CA 1
ATOM 2885 C C . LEU B 1 64 ? -71.105 2.392 -32.897 1.00 30.04 62 LEU B C 1
ATOM 2886 O O . LEU B 1 64 ? -71.306 2.153 -34.089 1.00 30.22 62 LEU B O 1
ATOM 2891 N N . ASN B 1 65 ? -70.418 1.584 -32.090 1.00 30.50 63 ASN B N 1
ATOM 2892 C CA . ASN B 1 65 ? -69.903 0.291 -32.521 1.00 31.62 63 ASN B CA 1
ATOM 2893 C C . ASN B 1 65 ? -70.719 -0.917 -32.009 1.00 32.07 63 ASN B C 1
ATOM 2894 O O . ASN B 1 65 ? -70.251 -2.057 -32.052 1.00 31.77 63 ASN B O 1
ATOM 2899 N N . ASP B 1 66 ? -71.949 -0.645 -31.568 1.00 33.60 64 ASP B N 1
ATOM 2900 C CA . ASP B 1 66 ? -72.898 -1.608 -30.966 1.00 35.26 64 ASP B CA 1
ATOM 2901 C C . ASP B 1 66 ? -72.364 -2.422 -29.790 1.00 35.55 64 ASP B C 1
ATOM 2902 O O . ASP B 1 66 ? -72.755 -3.579 -29.597 1.00 35.62 64 ASP B O 1
ATOM 2907 N N . GLY B 1 67 ? -71.476 -1.830 -29.003 1.00 35.13 65 GLY B N 1
ATOM 2908 C CA . GLY B 1 67 ? -70.882 -2.545 -27.891 1.00 35.50 65 GLY B CA 1
ATOM 2909 C C . GLY B 1 67 ? -69.830 -3.549 -28.335 1.00 35.70 65 GLY B C 1
ATOM 2910 O O . GLY B 1 67 ? -69.423 -4.385 -27.555 1.00 36.02 65 GLY B O 1
ATOM 2911 N N . ASP B 1 68 ? -69.381 -3.457 -29.582 1.00 36.37 66 ASP B N 1
ATOM 2912 C CA . ASP B 1 68 ? -68.283 -4.313 -30.078 1.00 37.05 66 ASP B CA 1
ATOM 2913 C C . ASP B 1 68 ? -66.930 -3.893 -29.480 1.00 37.66 66 ASP B C 1
ATOM 2914 O O . ASP B 1 68 ? -66.269 -2.992 -29.995 1.00 36.79 66 ASP B O 1
ATOM 2919 N N . ILE B 1 69 ? -66.533 -4.557 -28.392 1.00 38.38 67 ILE B N 1
ATOM 2920 C CA . ILE B 1 69 ? -65.277 -4.242 -27.701 1.00 39.68 67 ILE B CA 1
ATOM 2921 C C . ILE B 1 69 ? -64.038 -4.317 -28.600 1.00 39.84 67 ILE B C 1
ATOM 2922 O O . ILE B 1 69 ? -63.134 -3.491 -28.467 1.00 40.34 67 ILE B O 1
ATOM 2927 N N . GLU B 1 70 ? -63.995 -5.283 -29.514 1.00 40.38 68 GLU B N 1
ATOM 2928 C CA . GLU B 1 70 ? -62.845 -5.407 -30.420 1.00 40.67 68 GLU B CA 1
ATOM 2929 C C . GLU B 1 70 ? -62.695 -4.155 -31.280 1.00 40.02 68 GLU B C 1
ATOM 2930 O O . GLU B 1 70 ? -61.584 -3.652 -31.462 1.00 40.29 68 GLU B O 1
ATOM 2936 N N . LYS B 1 71 ? -63.819 -3.651 -31.796 1.00 39.27 69 LYS B N 1
ATOM 2937 C CA . LYS B 1 71 ? -63.820 -2.440 -32.614 1.00 38.13 69 LYS B CA 1
ATOM 2938 C C . LYS B 1 71 ? -63.450 -1.223 -31.773 1.00 36.85 69 LYS B C 1
ATOM 2939 O O . LYS B 1 71 ? -62.842 -0.303 -32.291 1.00 36.55 69 LYS B O 1
ATOM 2945 N N . CYS B 1 72 ? -63.800 -1.224 -30.484 1.00 35.35 70 CYS B N 1
ATOM 2946 C CA . CYS B 1 72 ? -63.372 -0.134 -29.577 1.00 35.20 70 CYS B CA 1
ATOM 2947 C C . CYS B 1 72 ? -61.886 -0.183 -29.183 1.00 34.65 70 CYS B C 1
ATOM 2948 O O . CYS B 1 72 ? -61.350 0.737 -28.539 1.00 34.14 70 CYS B O 1
ATOM 2951 N N . LYS B 1 73 ? -61.224 -1.256 -29.602 1.00 34.18 71 LYS B N 1
ATOM 2952 C CA . LYS B 1 73 ? -59.821 -1.492 -29.307 1.00 33.82 71 LYS B CA 1
ATOM 2953 C C . LYS B 1 73 ? -58.999 -1.290 -30.544 1.00 32.82 71 LYS B C 1
ATOM 2954 O O . LYS B 1 73 ? -57.797 -1.548 -30.530 1.00 32.50 71 LYS B O 1
ATOM 2960 N N . ARG B 1 74 ? -59.659 -0.823 -31.603 1.00 31.99 72 ARG B N 1
ATOM 2961 C CA . ARG B 1 74 ? -59.014 -0.496 -32.880 1.00 31.74 72 ARG B CA 1
ATOM 2962 C C . ARG B 1 74 ? -57.930 0.583 -32.803 1.00 31.06 72 ARG B C 1
ATOM 2963 O O . ARG B 1 74 ? -57.130 0.705 -33.732 1.00 31.46 72 ARG B O 1
ATOM 2971 N N . GLY B 1 75 ? -57.936 1.383 -31.736 1.00 29.95 73 GLY B N 1
ATOM 2972 C CA . GLY B 1 75 ? -56.993 2.501 -31.619 1.00 28.25 73 GLY B CA 1
ATOM 2973 C C . GLY B 1 75 ? -57.020 3.232 -30.288 1.00 26.89 73 GLY B C 1
ATOM 2974 O O . GLY B 1 75 ? -57.941 3.061 -29.520 1.00 27.12 73 GLY B O 1
ATOM 2975 N N . PHE B 1 76 ? -56.008 4.058 -30.030 1.00 26.12 74 PHE B N 1
ATOM 2976 C CA . PHE B 1 76 ? -55.983 4.914 -28.843 1.00 25.64 74 PHE B CA 1
ATOM 2977 C C . PHE B 1 76 ? -57.096 5.953 -28.924 1.00 25.36 74 PHE B C 1
ATOM 2978 O O . PHE B 1 76 ? -57.517 6.330 -30.010 1.00 24.20 74 PHE B O 1
ATOM 2986 N N . ILE B 1 77 ? -57.590 6.389 -27.771 1.00 24.85 75 ILE B N 1
ATOM 2987 C CA . ILE B 1 77 ? -58.712 7.318 -27.729 1.00 24.32 75 ILE B CA 1
ATOM 2988 C C . ILE B 1 77 ? -58.426 8.614 -28.518 1.00 24.69 75 ILE B C 1
ATOM 2989 O O . ILE B 1 77 ? -59.331 9.246 -29.072 1.00 24.71 75 ILE B O 1
ATOM 2994 N N . THR B 1 78 ? -57.164 9.022 -28.546 1.00 25.08 76 THR B N 1
ATOM 2995 C CA . THR B 1 78 ? -56.778 10.211 -29.294 1.00 25.87 76 THR B CA 1
ATOM 2996 C C . THR B 1 78 ? -57.022 10.035 -30.798 1.00 26.10 76 THR B C 1
ATOM 2997 O O . THR B 1 78 ? -57.274 11.013 -31.492 1.00 26.39 76 THR B O 1
ATOM 3001 N N . GLU B 1 79 ? -56.972 8.796 -31.297 1.00 26.32 77 GLU B N 1
ATOM 3002 C CA . GLU B 1 79 ? -57.266 8.556 -32.720 1.00 26.60 77 GLU B CA 1
ATOM 3003 C C . GLU B 1 79 ? -58.732 8.326 -32.972 1.00 25.63 77 GLU B C 1
ATOM 3004 O O . GLU B 1 79 ? -59.263 8.798 -33.967 1.00 24.80 77 GLU B O 1
ATOM 3010 N N . LYS B 1 80 ? -59.385 7.605 -32.060 1.00 24.77 78 LYS B N 1
ATOM 3011 C CA . LYS B 1 80 ? -60.816 7.301 -32.214 1.00 24.68 78 LYS B CA 1
ATOM 3012 C C . LYS B 1 80 ? -61.689 8.567 -32.066 1.00 24.07 78 LYS B C 1
ATOM 3013 O O . LYS B 1 80 ? -62.663 8.745 -32.789 1.00 22.59 78 LYS B O 1
ATOM 3019 N N . VAL B 1 81 ? -61.346 9.417 -31.094 1.00 23.74 79 VAL B N 1
ATOM 3020 C CA . VAL B 1 81 ? -62.151 10.602 -30.779 1.00 23.07 79 VAL B CA 1
ATOM 3021 C C . VAL B 1 81 ? -61.221 11.785 -30.586 1.00 24.35 79 VAL B C 1
ATOM 3022 O O . VAL B 1 81 ? -60.883 12.142 -29.451 1.00 24.13 79 VAL B O 1
ATOM 3026 N N . PRO B 1 82 ? -60.764 12.380 -31.701 1.00 24.07 80 PRO B N 1
ATOM 3027 C CA . PRO B 1 82 ? -59.750 13.422 -31.601 1.00 24.14 80 PRO B CA 1
ATOM 3028 C C . PRO B 1 82 ? -60.273 14.724 -30.976 1.00 24.09 80 PRO B C 1
ATOM 3029 O O . PRO B 1 82 ? -61.433 15.058 -31.136 1.00 23.83 80 PRO B O 1
ATOM 3033 N N . MET B 1 83 ? -59.393 15.451 -30.291 1.00 24.10 81 MET B N 1
ATOM 3034 C CA . MET B 1 83 ? -59.718 16.769 -29.752 1.00 25.55 81 MET B CA 1
ATOM 3035 C C . MET B 1 83 ? -59.536 17.799 -30.870 1.00 24.07 81 MET B C 1
ATOM 3036 O O . MET B 1 83 ? -58.427 17.979 -31.376 1.00 24.36 81 MET B O 1
ATOM 3041 N N . LEU B 1 84 ? -60.632 18.460 -31.237 1.00 22.79 82 LEU B N 1
ATOM 3042 C CA . LEU B 1 84 ? -60.660 19.404 -32.348 1.00 21.16 82 LEU B CA 1
ATOM 3043 C C . LEU B 1 84 ? -59.533 20.428 -32.366 1.00 21.28 82 LEU B C 1
ATOM 3044 O O . LEU B 1 84 ? -58.839 20.612 -33.391 1.00 21.20 82 LEU B O 1
ATOM 3049 N N . GLU B 1 85 ? -59.395 21.126 -31.239 1.00 19.95 83 GLU B N 1
ATOM 3050 C CA . GLU B 1 85 ? -58.448 22.204 -31.109 1.00 20.14 83 GLU B CA 1
ATOM 3051 C C . GLU B 1 85 ? -57.034 21.734 -30.755 1.00 19.83 83 GLU B C 1
ATOM 3052 O O . GLU B 1 85 ? -56.157 22.573 -30.579 1.00 21.45 83 GLU B O 1
ATOM 3058 N N . MET B 1 86 ? -56.796 20.425 -30.645 1.00 20.54 84 MET B N 1
ATOM 3059 C CA . MET B 1 86 ? -55.454 19.961 -30.281 1.00 22.23 84 MET B CA 1
ATOM 3060 C C . MET B 1 86 ? -54.459 20.096 -31.428 1.00 22.97 84 MET B C 1
ATOM 3061 O O . MET B 1 86 ? -54.787 19.768 -32.572 1.00 21.83 84 MET B O 1
ATOM 3066 N N . THR B 1 87 ? -53.267 20.623 -31.100 1.00 24.12 85 THR B N 1
ATOM 3067 C CA . THR B 1 87 ? -52.104 20.577 -31.980 1.00 25.70 85 THR B CA 1
ATOM 3068 C C . THR B 1 87 ? -50.824 20.403 -31.155 1.00 25.87 85 THR B C 1
ATOM 3069 O O . THR B 1 87 ? -50.723 20.924 -30.025 1.00 25.82 85 THR B O 1
ATOM 3073 N N . LEU B 1 88 ? -49.873 19.657 -31.724 1.00 24.94 86 LEU B N 1
ATOM 3074 C CA . LEU B 1 88 ? -48.628 19.343 -31.055 1.00 25.87 86 LEU B CA 1
ATOM 3075 C C . LEU B 1 88 ? -47.539 19.291 -32.143 1.00 25.84 86 LEU B C 1
ATOM 3076 O O . LEU B 1 88 ? -47.078 18.210 -32.524 1.00 26.06 86 LEU B O 1
ATOM 3081 N N . PRO B 1 89 ? -47.106 20.472 -32.634 1.00 25.31 87 PRO B N 1
ATOM 3082 C CA . PRO B 1 89 ? -46.292 20.525 -33.860 1.00 25.51 87 PRO B CA 1
ATOM 3083 C C . PRO B 1 89 ? -45.039 19.648 -33.793 1.00 26.01 87 PRO B C 1
ATOM 3084 O O . PRO B 1 89 ? -44.302 19.660 -32.781 1.00 26.41 87 PRO B O 1
ATOM 3088 N N . GLY B 1 90 ? -44.825 18.854 -34.834 1.00 24.97 88 GLY B N 1
ATOM 3089 C CA . GLY B 1 90 ? -43.679 17.940 -34.873 1.00 25.23 88 GLY B CA 1
ATOM 3090 C C . GLY B 1 90 ? -43.737 16.738 -33.949 1.00 25.28 88 GLY B C 1
ATOM 3091 O O . GLY B 1 90 ? -42.796 15.970 -33.894 1.00 25.57 88 GLY B O 1
ATOM 3092 N N . LEU B 1 91 ? -44.826 16.545 -33.216 1.00 24.85 89 LEU B N 1
ATOM 3093 C CA . LEU B 1 91 ? -44.848 15.417 -32.277 1.00 24.13 89 LEU B CA 1
ATOM 3094 C C . LEU B 1 91 ? -46.008 14.466 -32.501 1.00 24.84 89 LEU B C 1
ATOM 3095 O O . LEU B 1 91 ? -45.841 13.239 -32.481 1.00 24.79 89 LEU B O 1
ATOM 3100 N N . ARG B 1 92 ? -47.201 15.018 -32.657 1.00 25.11 90 ARG B N 1
ATOM 3101 C CA . ARG B 1 92 ? -48.364 14.183 -32.913 1.00 25.33 90 ARG B CA 1
ATOM 3102 C C . ARG B 1 92 ? -49.227 14.856 -33.969 1.00 25.75 90 ARG B C 1
ATOM 3103 O O . ARG B 1 92 ? -49.168 16.084 -34.157 1.00 25.53 90 ARG B O 1
ATOM 3111 N N . THR B 1 93 ? -50.022 14.048 -34.654 1.00 25.11 91 THR B N 1
ATOM 3112 C CA . THR B 1 93 ? -50.998 14.527 -35.629 1.00 25.41 91 THR B CA 1
ATOM 3113 C C . THR B 1 93 ? -52.001 15.429 -34.920 1.00 24.35 91 THR B C 1
ATOM 3114 O O . THR B 1 93 ? -52.478 15.102 -33.825 1.00 24.49 91 THR B O 1
ATOM 3118 N N . SER B 1 94 ? -52.285 16.580 -35.513 1.00 23.24 92 SER B N 1
ATOM 3119 C CA . SER B 1 94 ? -53.232 17.515 -34.911 1.00 22.83 92 SER B CA 1
ATOM 3120 C C . SER B 1 94 ? -54.624 16.843 -34.902 1.00 22.56 92 SER B C 1
ATOM 3121 O O . SER B 1 94 ? -54.833 15.885 -35.626 1.00 22.46 92 SER B O 1
ATOM 3124 N N . GLY B 1 95 ? -55.555 17.329 -34.083 1.00 21.77 93 GLY B N 1
ATOM 3125 C CA . GLY B 1 95 ? -56.882 16.723 -34.012 1.00 21.92 93 GLY B CA 1
ATOM 3126 C C . GLY B 1 95 ? -57.637 16.862 -35.332 1.00 22.76 93 GLY B C 1
ATOM 3127 O O . GLY B 1 95 ? -58.410 15.972 -35.721 1.00 22.39 93 GLY B O 1
ATOM 3128 N N . ILE B 1 96 ? -57.421 17.990 -36.005 1.00 23.30 94 ILE B N 1
ATOM 3129 C CA . ILE B 1 96 ? -58.063 18.272 -37.296 1.00 24.34 94 ILE B CA 1
ATOM 3130 C C . ILE B 1 96 ? -57.521 17.390 -38.421 1.00 24.42 94 ILE B C 1
ATOM 3131 O O . ILE B 1 96 ? -58.297 16.923 -39.255 1.00 23.60 94 ILE B O 1
ATOM 3136 N N . GLU B 1 97 ? -56.204 17.160 -38.444 1.00 24.60 95 GLU B N 1
ATOM 3137 C CA . GLU B 1 97 ? -55.646 16.225 -39.408 1.00 25.38 95 GLU B CA 1
ATOM 3138 C C . GLU B 1 97 ? -56.129 14.822 -39.119 1.00 24.56 95 GLU B C 1
ATOM 3139 O O . GLU B 1 97 ? -56.354 14.041 -40.052 1.00 24.33 95 GLU B O 1
ATOM 3145 N N . GLN B 1 98 ? -56.302 14.484 -37.838 1.00 24.34 96 GLN B N 1
ATOM 3146 C CA . GLN B 1 98 ? -56.810 13.139 -37.490 1.00 24.22 96 GLN B CA 1
ATOM 3147 C C . GLN B 1 98 ? -58.302 12.967 -37.859 1.00 24.17 96 GLN B C 1
ATOM 3148 O O . GLN B 1 98 ? -58.701 11.930 -38.368 1.00 24.08 96 GLN B O 1
ATOM 3154 N N . LEU B 1 99 ? -59.096 14.000 -37.637 1.00 24.07 97 LEU B N 1
ATOM 3155 C CA . LEU B 1 99 ? -60.507 13.985 -38.018 1.00 25.27 97 LEU B CA 1
ATOM 3156 C C . LEU B 1 99 ? -60.697 13.882 -39.526 1.00 26.62 97 LEU B C 1
ATOM 3157 O O . LEU B 1 99 ? -61.656 13.285 -39.978 1.00 26.58 97 LEU B O 1
ATOM 3162 N N . GLU B 1 100 ? -59.812 14.509 -40.296 1.00 28.45 98 GLU B N 1
ATOM 3163 C CA . GLU B 1 100 ? -59.871 14.396 -41.753 1.00 30.87 98 GLU B CA 1
ATOM 3164 C C . GLU B 1 100 ? -59.436 13.005 -42.259 1.00 31.44 98 GLU B C 1
ATOM 3165 O O . GLU B 1 100 ? -59.751 12.652 -43.384 1.00 32.87 98 GLU B O 1
ATOM 3171 N N . LYS B 1 101 ? -58.753 12.212 -41.425 1.00 31.80 99 LYS B N 1
ATOM 3172 C CA . LYS B 1 101 ? -58.516 10.776 -41.707 1.00 32.01 99 LYS B CA 1
ATOM 3173 C C . LYS B 1 101 ? -59.660 9.859 -41.257 1.00 31.42 99 LYS B C 1
ATOM 3174 O O . LYS B 1 101 ? -59.748 8.711 -41.710 1.00 31.64 99 LYS B O 1
ATOM 3180 N N . ASN B 1 102 ? -60.509 10.336 -40.348 1.00 30.48 100 ASN B N 1
ATOM 3181 C CA . ASN B 1 102 ? -61.470 9.449 -39.677 1.00 29.46 100 ASN B CA 1
ATOM 3182 C C . ASN B 1 102 ? -62.739 9.221 -40.473 1.00 29.52 100 ASN B C 1
ATOM 3183 O O . ASN B 1 102 ? -63.229 10.149 -41.128 1.00 28.74 100 ASN B O 1
ATOM 3188 N N . PRO B 1 103 ? -63.251 7.975 -40.444 1.00 29.88 101 PRO B N 1
ATOM 3189 C CA . PRO B 1 103 ? -64.526 7.665 -41.103 1.00 30.57 101 PRO B CA 1
ATOM 3190 C C . PRO B 1 103 ? -65.755 8.213 -40.365 1.00 31.01 101 PRO B C 1
ATOM 3191 O O . PRO B 1 103 ? -65.801 8.186 -39.128 1.00 31.56 101 PRO B O 1
ATOM 3195 N N . SER B 1 104 ? -66.722 8.721 -41.127 1.00 30.99 102 SER B N 1
ATOM 3196 C CA . SER B 1 104 ? -68.063 9.037 -40.620 1.00 31.25 102 SER B CA 1
ATOM 3197 C C . SER B 1 104 ? -68.852 7.805 -40.153 1.00 31.17 102 SER B C 1
ATOM 3198 O O . SER B 1 104 ? -68.717 6.726 -40.722 1.00 32.45 102 SER B O 1
ATOM 3201 N N . PRO B 1 105 ? -69.671 7.954 -39.097 1.00 30.42 103 PRO B N 1
ATOM 3202 C CA . PRO B 1 105 ? -69.836 9.179 -38.305 1.00 29.03 103 PRO B CA 1
ATOM 3203 C C . PRO B 1 105 ? -68.615 9.413 -37.403 1.00 27.27 103 PRO B C 1
ATOM 3204 O O . PRO B 1 105 ? -68.142 8.502 -36.754 1.00 26.90 103 PRO B O 1
ATOM 3208 N N . ARG B 1 106 ? -68.085 10.624 -37.415 1.00 26.70 104 ARG B N 1
ATOM 3209 C CA . ARG B 1 106 ? -66.928 10.970 -36.601 1.00 25.98 104 ARG B CA 1
ATOM 3210 C C . ARG B 1 106 ? -67.383 11.512 -35.240 1.00 25.47 104 ARG B C 1
ATOM 3211 O O . ARG B 1 106 ? -68.278 12.341 -35.165 1.00 26.21 104 ARG B O 1
ATOM 3219 N N . ILE B 1 107 ? -66.744 11.064 -34.175 1.00 24.80 105 ILE B N 1
ATOM 3220 C CA . ILE B 1 107 ? -66.892 11.693 -32.861 1.00 23.53 105 ILE B CA 1
ATOM 3221 C C . ILE B 1 107 ? -65.758 12.710 -32.692 1.00 23.74 105 ILE B C 1
ATOM 3222 O O . ILE B 1 107 ? -64.582 12.402 -32.942 1.00 22.90 105 ILE B O 1
ATOM 3227 N N . VAL B 1 108 ? -66.137 13.925 -32.312 1.00 23.75 106 VAL B N 1
ATOM 3228 C CA . VAL B 1 108 ? -65.215 15.040 -32.096 1.00 24.32 106 VAL B CA 1
ATOM 3229 C C . VAL B 1 108 ? -65.319 15.504 -30.641 1.00 24.30 106 VAL B C 1
ATOM 3230 O O . VAL B 1 108 ? -66.401 15.851 -30.191 1.00 24.98 106 VAL B O 1
ATOM 3234 N N . LYS B 1 109 ? -64.197 15.524 -29.932 1.00 23.81 107 LYS B N 1
ATOM 3235 C CA . LYS B 1 109 ? -64.117 16.048 -28.568 1.00 24.56 107 LYS B CA 1
ATOM 3236 C C . LYS B 1 109 ? -63.653 17.503 -28.640 1.00 23.53 107 LYS B C 1
ATOM 3237 O O . LYS B 1 109 ? -62.828 17.857 -29.482 1.00 23.82 107 LYS B O 1
ATOM 3243 N N . THR B 1 110 ? -64.211 18.347 -27.783 1.00 23.37 108 THR B N 1
ATOM 3244 C CA . THR B 1 110 ? -63.762 19.735 -27.694 1.00 23.06 108 THR B CA 1
ATOM 3245 C C . THR B 1 110 ? -64.040 20.320 -26.317 1.00 22.32 108 THR B C 1
ATOM 3246 O O . THR B 1 110 ? -64.957 19.853 -25.620 1.00 21.66 108 THR B O 1
ATOM 3250 N N . HIS B 1 111 ? -63.246 21.324 -25.917 1.00 21.91 109 HIS B N 1
ATOM 3251 C CA . HIS B 1 111 ? -63.543 22.062 -24.668 1.00 20.94 109 HIS B CA 1
ATOM 3252 C C . HIS B 1 111 ? -63.950 23.495 -24.934 1.00 21.09 109 HIS B C 1
ATOM 3253 O O . HIS B 1 111 ? -64.031 24.311 -24.020 1.00 20.75 109 HIS B O 1
ATOM 3260 N N . LEU B 1 112 ? -64.211 23.807 -26.194 1.00 21.39 110 LEU B N 1
ATOM 3261 C CA . LEU B 1 112 ? -64.390 25.204 -26.578 1.00 21.93 110 LEU B CA 1
ATOM 3262 C C . LEU B 1 112 ? -65.669 25.731 -25.990 1.00 22.99 110 LEU B C 1
ATOM 3263 O O . LEU B 1 112 ? -66.636 24.974 -25.882 1.00 22.18 110 LEU B O 1
ATOM 3268 N N . PRO B 1 113 ? -65.658 27.009 -25.553 1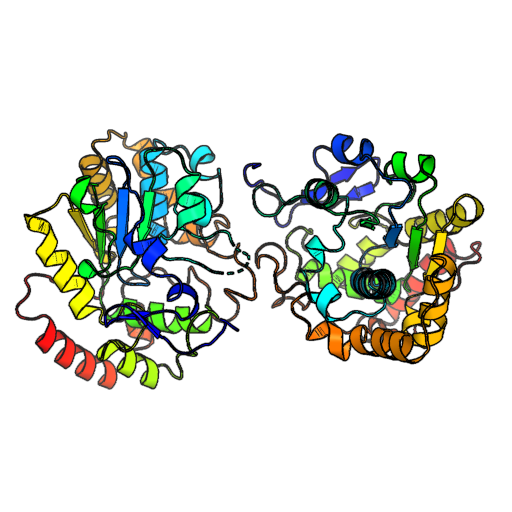.00 23.52 111 PRO B N 1
A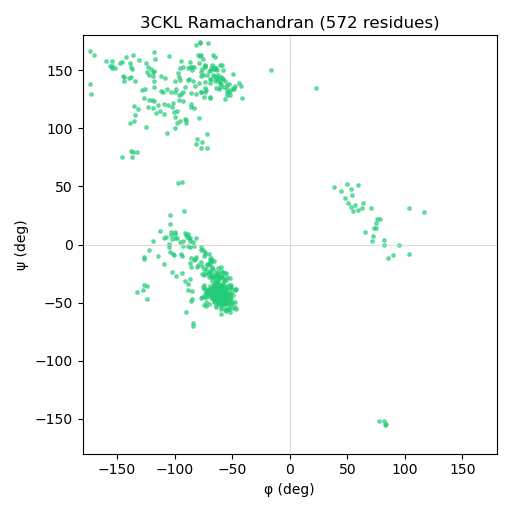TOM 3269 C CA . PRO B 1 113 ? -66.884 27.735 -25.228 1.00 25.10 111 PRO B CA 1
ATOM 3270 C C . PRO B 1 113 ? -67.796 27.845 -26.465 1.00 26.33 111 PRO B C 1
ATOM 3271 O O . PRO B 1 113 ? -67.318 27.807 -27.608 1.00 26.66 111 PRO B O 1
ATOM 3275 N N . THR B 1 114 ? -69.099 27.979 -26.252 1.00 27.78 112 THR B N 1
ATOM 3276 C CA . THR B 1 114 ? -70.032 27.985 -27.394 1.00 29.15 112 THR B CA 1
ATOM 3277 C C . THR B 1 114 ? -69.643 28.961 -28.503 1.00 30.04 112 THR B C 1
ATOM 3278 O O . THR B 1 114 ? -69.833 28.669 -29.689 1.00 30.66 112 THR B O 1
ATOM 3282 N N . ASP B 1 115 ? -69.119 30.129 -28.128 1.00 30.72 113 ASP B N 1
ATOM 3283 C CA . ASP B 1 115 ? -68.797 31.147 -29.128 1.00 31.03 113 ASP B CA 1
ATOM 3284 C C . ASP B 1 115 ? -67.462 30.959 -29.849 1.00 30.32 113 ASP B C 1
ATOM 3285 O O . ASP B 1 115 ? -67.142 31.753 -30.725 1.00 30.62 113 ASP B O 1
ATOM 3290 N N A LEU B 1 116 ? -66.696 29.932 -29.478 0.50 29.73 114 LEU B N 1
ATOM 3291 N N B LEU B 1 116 ? -66.707 29.919 -29.483 0.50 29.81 114 LEU B N 1
ATOM 3292 C CA A LEU B 1 116 ? -65.473 29.592 -30.203 0.50 28.92 114 LEU B CA 1
ATOM 3293 C CA B LEU B 1 116 ? -65.455 29.571 -30.166 0.50 29.03 114 LEU B CA 1
ATOM 3294 C C A LEU B 1 116 ? -65.633 28.399 -31.143 0.50 28.61 114 LEU B C 1
ATOM 3295 C C B LEU B 1 116 ? -65.553 28.311 -31.030 0.50 28.74 114 LEU B C 1
ATOM 3296 O O A LEU B 1 116 ? -64.827 28.223 -32.053 0.50 28.86 114 LEU B O 1
ATOM 3297 O O B LEU B 1 116 ? -64.620 27.995 -31.768 0.50 29.01 114 LEU B O 1
ATOM 3306 N N . LEU B 1 117 ? -66.669 27.586 -30.920 1.00 27.91 115 LEU B N 1
ATOM 3307 C CA . LEU B 1 117 ? -66.882 26.366 -31.696 1.00 27.16 115 LEU B CA 1
ATOM 3308 C C . LEU B 1 117 ? -67.038 26.732 -33.177 1.00 26.98 115 LEU B C 1
ATOM 3309 O O . LEU B 1 117 ? -67.754 27.684 -33.488 1.00 27.38 115 LEU B O 1
ATOM 3314 N N . PRO B 1 118 ? -66.335 26.012 -34.078 1.00 26.65 116 PRO B N 1
ATOM 3315 C CA . PRO B 1 118 ? -66.411 26.307 -35.516 1.00 26.78 116 PRO B CA 1
ATOM 3316 C C . PRO B 1 118 ? -67.852 26.422 -36.000 1.00 27.50 116 PRO B C 1
ATOM 3317 O O . PRO B 1 118 ? -68.685 25.600 -35.645 1.00 26.29 116 PRO B O 1
ATOM 3321 N N . LYS B 1 119 ? -68.134 27.451 -36.806 1.00 28.30 117 LYS B N 1
ATOM 3322 C CA . LYS B 1 119 ? -69.515 27.742 -37.211 1.00 28.87 117 LYS B CA 1
ATOM 3323 C C . LYS B 1 119 ? -70.101 26.602 -38.018 1.00 28.19 117 LYS B C 1
ATOM 3324 O O . LYS B 1 119 ? -71.324 26.391 -38.037 1.00 28.15 117 LYS B O 1
ATOM 3330 N N . SER B 1 120 ? -69.223 25.840 -38.664 1.00 28.01 118 SER B N 1
ATOM 3331 C CA . SER B 1 120 ? -69.650 24.682 -39.458 1.00 27.53 118 SER B CA 1
ATOM 3332 C C . SER B 1 120 ? -70.543 23.709 -38.681 1.00 27.59 118 SER B C 1
ATOM 3333 O O . SER B 1 120 ? -71.523 23.188 -39.236 1.00 27.70 118 SER B O 1
ATOM 3336 N N . PHE B 1 121 ? -70.194 23.443 -37.411 1.00 26.74 119 PHE B N 1
ATOM 3337 C CA . PHE B 1 121 ? -71.008 22.536 -36.569 1.00 25.75 119 PHE B CA 1
ATOM 3338 C C . PHE B 1 121 ? -72.486 22.982 -36.377 1.00 25.79 119 PHE B C 1
ATOM 3339 O O . PHE B 1 121 ? -73.397 22.156 -36.383 1.00 25.10 119 PHE B O 1
ATOM 3347 N N . TRP B 1 122 ? -72.695 24.284 -36.179 1.00 26.30 120 TRP B N 1
ATOM 3348 C CA . TRP B 1 122 ? -74.034 24.866 -36.073 1.00 27.32 120 TRP B CA 1
ATOM 3349 C C . TRP B 1 122 ? -74.766 24.778 -37.420 1.00 28.18 120 TRP B C 1
ATOM 3350 O O . TRP B 1 122 ? -75.942 24.390 -37.491 1.00 28.90 120 TRP B O 1
ATOM 3361 N N . GLU B 1 123 ? -74.049 25.093 -38.494 1.00 28.57 121 GLU B N 1
ATOM 3362 C CA . GLU B 1 123 ? -74.636 25.131 -39.832 1.00 28.96 121 GLU B CA 1
ATOM 3363 C C . GLU B 1 123 ? -75.080 23.771 -40.301 1.00 29.45 121 GLU B C 1
ATOM 3364 O O . GLU B 1 123 ? -76.122 23.662 -40.927 1.00 30.60 121 GLU B O 1
ATOM 3370 N N . ASN B 1 124 ? -74.293 22.733 -39.997 1.00 29.16 122 ASN B N 1
ATOM 3371 C CA . ASN B 1 124 ? -74.654 21.356 -40.317 1.00 29.21 122 ASN B CA 1
ATOM 3372 C C . ASN B 1 124 ? -75.614 20.687 -39.325 1.00 28.38 122 ASN B C 1
ATOM 3373 O O . ASN B 1 124 ? -75.883 19.504 -39.440 1.00 28.32 122 ASN B O 1
ATOM 3378 N N . ASN B 1 125 ? -76.113 21.444 -38.354 1.00 28.87 123 ASN B N 1
ATOM 3379 C CA . ASN B 1 125 ? -77.001 20.930 -37.303 1.00 28.86 123 ASN B CA 1
ATOM 3380 C C . ASN B 1 125 ? -76.512 19.637 -36.630 1.00 28.43 123 ASN B C 1
ATOM 3381 O O . ASN B 1 125 ? -77.297 18.722 -36.338 1.00 27.62 123 ASN B O 1
ATOM 3386 N N . CYS B 1 126 ? -75.198 19.576 -36.396 1.00 27.16 124 CYS B N 1
ATOM 3387 C CA . CYS B 1 126 ? -74.583 18.426 -35.759 1.00 26.29 124 CYS B CA 1
ATOM 3388 C C . CYS B 1 126 ? -75.141 18.191 -34.365 1.00 25.88 124 CYS B C 1
ATOM 3389 O O . CYS B 1 126 ? -75.337 19.153 -33.615 1.00 25.32 124 CYS B O 1
ATOM 3392 N N . LYS B 1 127 ? -75.433 16.926 -34.049 1.00 24.91 125 LYS B N 1
ATOM 3393 C CA . LYS B 1 127 ? -75.823 16.552 -32.681 1.00 25.51 125 LYS B CA 1
ATOM 3394 C C . LYS B 1 127 ? -74.600 16.709 -31.777 1.00 25.15 125 LYS B C 1
ATOM 3395 O O . LYS B 1 127 ? -73.480 16.381 -32.193 1.00 23.68 125 LYS B O 1
ATOM 3401 N N . MET B 1 128 ? -74.833 17.179 -30.550 1.00 25.91 126 MET B N 1
ATOM 3402 C CA . MET B 1 128 ? -73.762 17.401 -29.591 1.00 26.11 126 MET B CA 1
ATOM 3403 C C . MET B 1 128 ? -74.214 16.930 -28.232 1.00 25.28 126 MET B C 1
ATOM 3404 O O . MET B 1 128 ? -75.394 17.027 -27.892 1.00 24.68 126 MET B O 1
ATOM 3409 N N . ILE B 1 129 ? -73.273 16.379 -27.475 1.00 24.31 127 ILE B N 1
ATOM 3410 C CA . ILE B 1 129 ? -73.498 15.977 -26.089 1.00 23.63 127 ILE B CA 1
ATOM 3411 C C . ILE B 1 129 ? -72.601 16.879 -25.239 1.00 23.52 127 ILE B C 1
ATOM 3412 O O . ILE B 1 129 ? -71.363 16.878 -25.409 1.00 22.97 127 ILE B O 1
ATOM 3417 N N . TYR B 1 130 ? -73.216 17.638 -24.336 1.00 23.11 128 TYR B N 1
ATOM 3418 C CA . TYR B 1 130 ? -72.463 18.457 -23.397 1.00 22.99 128 TYR B CA 1
ATOM 3419 C C . TYR B 1 130 ? -72.473 17.866 -21.982 1.00 23.19 128 TYR B C 1
ATOM 3420 O O . TYR B 1 130 ? -73.534 17.687 -21.391 1.00 23.03 128 TYR B O 1
ATOM 3429 N N . LEU B 1 131 ? -71.298 17.558 -21.445 1.00 22.33 129 LEU B N 1
ATOM 3430 C CA . LEU B 1 131 ? -71.225 16.962 -20.124 1.00 23.50 129 LEU B CA 1
ATOM 3431 C C . LEU B 1 131 ? -70.642 17.986 -19.163 1.00 23.18 129 LEU B C 1
ATOM 3432 O O . LEU B 1 131 ? -69.628 18.647 -19.470 1.00 23.50 129 LEU B O 1
ATOM 3437 N N . ALA B 1 132 ? -71.322 18.143 -18.030 1.00 22.49 130 ALA B N 1
ATOM 3438 C CA . ALA B 1 132 ? -70.939 19.109 -17.023 1.00 21.85 130 ALA B CA 1
ATOM 3439 C C . ALA B 1 132 ? -70.657 18.370 -15.724 1.00 21.68 130 ALA B C 1
ATOM 3440 O O . ALA B 1 132 ? -71.220 17.309 -15.481 1.00 22.85 130 ALA B O 1
ATOM 3442 N N . ARG B 1 133 ? -69.776 18.926 -14.905 1.00 21.02 131 ARG B N 1
ATOM 3443 C CA . ARG B 1 133 ? -69.385 18.315 -13.641 1.00 20.18 131 ARG B CA 1
ATOM 3444 C C . ARG B 1 133 ? -69.332 19.436 -12.612 1.00 19.67 131 ARG B C 1
ATOM 3445 O O . ARG B 1 133 ? -69.092 20.608 -12.967 1.00 19.88 131 ARG B O 1
ATOM 3453 N N . ASN B 1 134 ? -69.548 19.099 -11.344 1.00 19.06 132 ASN B N 1
ATOM 3454 C CA . ASN B 1 134 ? -69.630 20.135 -10.311 1.00 19.63 132 ASN B CA 1
ATOM 3455 C C . ASN B 1 134 ? -68.288 20.871 -10.243 1.00 19.38 132 ASN B C 1
ATOM 3456 O O . ASN B 1 134 ? -67.237 20.252 -10.444 1.00 18.26 132 ASN B O 1
ATOM 3461 N N . ALA B 1 135 ? -68.342 22.189 -10.052 1.00 19.64 133 ALA B N 1
ATOM 3462 C CA . ALA B 1 135 ? -67.172 23.053 -10.143 1.00 19.53 133 ALA B CA 1
ATOM 3463 C C . ALA B 1 135 ? -66.076 22.771 -9.134 1.00 19.62 133 ALA B C 1
ATOM 3464 O O . ALA B 1 135 ? -64.936 23.102 -9.393 1.00 19.93 133 ALA B O 1
ATOM 3466 N N . LYS B 1 136 ? -66.426 22.197 -7.983 1.00 19.96 134 LYS B N 1
ATOM 3467 C CA . LYS B 1 136 ? -65.453 21.889 -6.943 1.00 20.37 134 LYS B CA 1
ATOM 3468 C C . LYS B 1 136 ? -64.572 20.714 -7.338 1.00 20.49 134 LYS B C 1
ATOM 3469 O O . LYS B 1 136 ? -63.360 20.787 -7.243 1.00 21.23 134 LYS B O 1
ATOM 3475 N N . ASP B 1 137 ? -65.167 19.628 -7.785 1.00 20.57 135 ASP B N 1
ATOM 3476 C CA . ASP B 1 137 ? -64.352 18.500 -8.292 1.00 20.87 135 ASP B CA 1
ATOM 3477 C C . ASP B 1 137 ? -63.594 18.884 -9.573 1.00 20.48 135 ASP B C 1
ATOM 3478 O O . ASP B 1 137 ? -62.451 18.492 -9.774 1.00 20.76 135 ASP B O 1
ATOM 3483 N N . VAL B 1 138 ? -64.227 19.670 -10.422 1.00 19.95 136 VAL B N 1
ATOM 3484 C CA . VAL B 1 138 ? -63.537 20.166 -11.635 1.00 20.58 136 VAL B CA 1
ATOM 3485 C C . VAL B 1 138 ? -62.259 20.912 -11.231 1.00 19.62 136 VAL B C 1
ATOM 3486 O O . VAL B 1 138 ? -61.190 20.666 -11.789 1.00 18.98 136 VAL B O 1
ATOM 3490 N N . SER B 1 139 ? -62.371 21.836 -10.265 1.00 20.13 137 SER B N 1
ATOM 3491 C CA . SER B 1 139 ? -61.221 22.690 -9.920 1.00 19.48 137 SER B CA 1
ATOM 3492 C C . SER B 1 139 ? -60.080 21.837 -9.367 1.00 19.85 137 SER B C 1
ATOM 3493 O O . SER B 1 139 ? -58.900 22.131 -9.646 1.00 20.10 137 SER B O 1
ATOM 3496 N N . VAL B 1 140 ? -60.417 20.789 -8.602 1.00 19.24 138 VAL B N 1
ATOM 3497 C CA . VAL B 1 140 ? -59.388 19.867 -8.035 1.00 19.97 138 VAL B CA 1
ATOM 3498 C C . VAL B 1 140 ? -58.804 18.948 -9.125 1.00 19.88 138 VAL B C 1
ATOM 3499 O O . VAL B 1 140 ? -57.597 18.714 -9.205 1.00 20.03 138 VAL B O 1
ATOM 3503 N N . SER B 1 141 ? -59.667 18.430 -9.976 1.00 19.86 139 SER B N 1
ATOM 3504 C CA . SER B 1 141 ? -59.209 17.621 -11.109 1.00 20.44 139 SER B CA 1
ATOM 3505 C C . SER B 1 141 ? -58.296 18.424 -12.064 1.00 20.11 139 SER B C 1
ATOM 3506 O O . SER B 1 141 ? -57.266 17.892 -12.547 1.00 21.33 139 SER B O 1
ATOM 3509 N N . TYR B 1 142 ? -58.655 19.680 -12.324 1.00 19.55 140 TYR B N 1
ATOM 3510 C CA . TYR B 1 142 ? -57.908 20.579 -13.232 1.00 19.05 140 TYR B CA 1
ATOM 3511 C C . TYR B 1 142 ? -56.546 20.987 -12.637 1.00 19.03 140 TYR B C 1
ATOM 3512 O O . TYR B 1 142 ? -55.529 21.001 -13.331 1.00 17.33 140 TYR B O 1
ATOM 3521 N N . TYR B 1 143 ? -56.523 21.253 -11.342 1.00 19.69 141 TYR B N 1
ATOM 3522 C CA . TYR B 1 143 ? -55.268 21.521 -10.637 1.00 20.66 141 TYR B CA 1
ATOM 3523 C C . TYR B 1 143 ? -54.289 20.374 -10.845 1.00 20.13 141 TYR B C 1
ATOM 3524 O O . TYR B 1 143 ? -53.181 20.571 -11.330 1.00 21.49 141 TYR B O 1
ATOM 3533 N N . HIS B 1 144 ? -54.693 19.173 -10.478 1.00 21.11 142 HIS B N 1
ATOM 3534 C CA . HIS B 1 144 ? -53.857 18.001 -10.658 1.00 20.71 142 HIS B CA 1
ATOM 3535 C C . HIS B 1 144 ? -53.490 17.740 -12.108 1.00 21.52 142 HIS B C 1
ATOM 3536 O O . HIS B 1 144 ? -52.339 17.384 -12.408 1.00 21.37 142 HIS B O 1
ATOM 3543 N N . PHE B 1 145 ? -54.441 17.926 -13.013 1.00 20.70 143 PHE B N 1
ATOM 3544 C CA . PHE B 1 145 ? -54.118 17.901 -14.442 1.00 21.21 143 PHE B CA 1
ATOM 3545 C C . PHE B 1 145 ? -52.970 18.863 -14.793 1.00 20.78 143 PHE B C 1
ATOM 3546 O O . PHE B 1 145 ? -52.084 18.500 -15.543 1.00 20.73 143 PHE B O 1
ATOM 3554 N N . ASP B 1 146 ? -52.971 20.083 -14.256 1.00 20.68 144 ASP B N 1
ATOM 3555 C CA . ASP B 1 146 ? -51.887 21.025 -14.554 1.00 21.17 144 ASP B CA 1
ATOM 3556 C C . ASP B 1 146 ? -50.537 20.569 -14.004 1.00 20.31 144 ASP B C 1
ATOM 3557 O O . ASP B 1 146 ? -49.507 20.922 -14.548 1.00 20.93 144 ASP B O 1
ATOM 3562 N N . LEU B 1 147 ? -50.549 19.768 -12.953 1.00 20.31 145 LEU B N 1
ATOM 3563 C CA . LEU B 1 147 ? -49.314 19.169 -12.410 1.00 20.35 145 LEU B CA 1
ATOM 3564 C C . LEU B 1 147 ? -48.650 18.226 -13.409 1.00 20.25 145 LEU B C 1
ATOM 3565 O O . LEU B 1 147 ? -47.443 18.253 -13.578 1.00 20.31 145 LEU B O 1
ATOM 3570 N N . MET B 1 148 ? -49.463 17.411 -14.083 1.00 20.90 146 MET B N 1
ATOM 3571 C CA . MET B 1 148 ? -48.951 16.385 -15.011 1.00 20.71 146 MET B CA 1
ATOM 3572 C C . MET B 1 148 ? -48.848 16.810 -16.490 1.00 21.32 146 MET B C 1
ATOM 3573 O O . MET B 1 148 ? -48.034 16.266 -17.257 1.00 21.24 146 MET B O 1
ATOM 3578 N N . ASN B 1 149 ? -49.642 17.795 -16.891 1.00 21.99 147 ASN B N 1
ATOM 3579 C CA . ASN B 1 149 ? -49.698 18.219 -18.289 1.00 23.43 147 ASN B CA 1
ATOM 3580 C C . ASN B 1 149 ? -48.778 19.402 -18.549 1.00 23.61 147 ASN B C 1
ATOM 3581 O O . ASN B 1 149 ? -49.100 20.518 -18.169 1.00 24.48 147 ASN B O 1
ATOM 3586 N N . ASN B 1 150 ? -47.651 19.154 -19.222 1.00 24.21 148 ASN B N 1
ATOM 3587 C CA . ASN B 1 150 ? -46.584 20.172 -19.387 1.00 24.64 148 ASN B CA 1
ATOM 3588 C C . ASN B 1 150 ? -46.859 21.242 -20.431 1.00 24.17 148 ASN B C 1
ATOM 3589 O O . ASN B 1 150 ? -46.073 22.150 -20.590 1.00 24.17 148 ASN B O 1
ATOM 3594 N N . LEU B 1 151 ? -47.992 21.135 -21.119 1.00 23.75 149 LEU B N 1
ATOM 3595 C CA . LEU B 1 151 ? -48.462 22.195 -22.021 1.00 24.14 149 LEU B CA 1
ATOM 3596 C C . LEU B 1 151 ? -49.135 23.342 -21.247 1.00 23.63 149 LEU B C 1
ATOM 3597 O O . LEU B 1 151 ? -49.298 24.455 -21.767 1.00 24.14 149 LEU B O 1
ATOM 3602 N N . GLN B 1 152 ? -49.517 23.056 -20.007 1.00 22.81 150 GLN B N 1
ATOM 3603 C CA . GLN B 1 152 ? -50.173 24.023 -19.145 1.00 23.22 150 GLN B CA 1
ATOM 3604 C C . GLN B 1 152 ? -49.136 24.857 -18.412 1.00 23.63 150 GLN B C 1
ATOM 3605 O O . GLN B 1 152 ? -48.009 24.410 -18.216 1.00 22.96 150 GLN B O 1
ATOM 3611 N N . PRO B 1 153 ? -49.530 26.065 -17.972 1.00 24.70 151 PRO B N 1
ATOM 3612 C CA . PRO B 1 153 ? -48.627 26.790 -17.074 1.00 25.27 151 PRO B CA 1
ATOM 3613 C C . PRO B 1 153 ? -48.557 26.053 -15.725 1.00 25.61 151 PRO B C 1
ATOM 3614 O O . PRO B 1 153 ? -49.497 25.357 -15.353 1.00 24.14 151 PRO B O 1
ATOM 3618 N N . PHE B 1 154 ? -47.427 26.153 -15.030 1.00 27.15 152 PHE B N 1
ATOM 3619 C CA . PHE B 1 154 ? -47.324 25.600 -13.682 1.00 29.47 152 PHE B CA 1
ATOM 3620 C C . PHE B 1 154 ? -48.463 26.204 -12.844 1.00 29.34 152 PHE B C 1
ATOM 3621 O O . PHE B 1 154 ? -48.644 27.423 -12.832 1.00 30.54 152 PHE B O 1
ATOM 3629 N N . PRO B 1 155 ? -49.240 25.360 -12.158 1.00 29.73 153 PRO B N 1
ATOM 3630 C CA . PRO B 1 155 ? -50.411 25.902 -11.445 1.00 30.28 153 PRO B CA 1
ATOM 3631 C C . PRO B 1 155 ? -50.073 26.669 -10.172 1.00 30.87 153 PRO B C 1
ATOM 3632 O O . PRO B 1 155 ? -50.885 27.482 -9.709 1.00 31.99 153 PRO B O 1
ATOM 3636 N N . GLY B 1 156 ? -48.888 26.418 -9.620 1.00 30.96 154 GLY B N 1
ATOM 3637 C CA . GLY B 1 156 ? -48.555 26.878 -8.266 1.00 30.92 154 GLY B CA 1
ATOM 3638 C C . GLY B 1 156 ? -49.097 25.964 -7.171 1.00 29.92 154 GLY B C 1
ATOM 3639 O O . GLY B 1 156 ? -49.266 24.749 -7.368 1.00 30.09 154 GLY B O 1
ATOM 3640 N N . THR B 1 157 ? -49.350 26.559 -6.006 1.00 28.66 155 THR B N 1
ATOM 3641 C CA . THR B 1 157 ? -49.951 25.852 -4.895 1.00 27.58 155 THR B CA 1
ATOM 3642 C C . THR B 1 157 ? -51.444 25.736 -5.189 1.00 27.34 155 THR B C 1
ATOM 3643 O O . THR B 1 157 ? -51.985 26.500 -5.987 1.00 25.65 155 THR B O 1
ATOM 3647 N N . TRP B 1 158 ? -52.106 24.819 -4.492 1.00 27.52 156 TRP B N 1
ATOM 3648 C CA . TRP B 1 158 ? -53.554 24.689 -4.605 1.00 28.33 156 TRP B CA 1
ATOM 3649 C C . TRP B 1 158 ? -54.223 26.029 -4.309 1.00 29.09 156 TRP B C 1
ATOM 3650 O O . TRP B 1 158 ? -55.106 26.454 -5.055 1.00 28.29 156 TRP B O 1
ATOM 3661 N N . GLU B 1 159 ? -53.781 26.709 -3.242 1.00 29.39 157 GLU B N 1
ATOM 3662 C CA . GLU B 1 159 ? -54.364 28.005 -2.873 1.00 30.11 157 GLU B CA 1
ATOM 3663 C C . GLU B 1 159 ? -54.290 29.073 -3.989 1.00 29.47 157 GLU B C 1
ATOM 3664 O O . GLU B 1 159 ? -55.277 29.796 -4.249 1.00 28.61 157 GLU B O 1
ATOM 3670 N N . GLU B 1 160 ? -53.139 29.178 -4.655 1.00 29.05 158 GLU B N 1
ATOM 3671 C CA . GLU B 1 160 ? -52.983 30.110 -5.767 1.00 29.16 158 GLU B CA 1
ATOM 3672 C C . GLU B 1 160 ? -53.834 29.666 -6.943 1.00 28.01 158 GLU B C 1
ATOM 3673 O O . GLU B 1 160 ? -54.435 30.497 -7.639 1.00 27.54 158 GLU B O 1
ATOM 3679 N N . TYR B 1 161 ? -53.848 28.355 -7.182 1.00 27.16 159 TYR B N 1
ATOM 3680 C CA . TYR B 1 161 ? -54.581 27.827 -8.316 1.00 25.98 159 TYR B CA 1
ATOM 3681 C C . TYR B 1 161 ? -56.060 28.105 -8.160 1.00 25.87 159 TYR B C 1
ATOM 3682 O O . TYR B 1 161 ? -56.695 28.567 -9.110 1.00 25.59 159 TYR B O 1
ATOM 3691 N N . LEU B 1 162 ? -56.615 27.830 -6.975 1.00 25.61 160 LEU B N 1
ATOM 3692 C CA . LEU B 1 162 ? -58.061 28.015 -6.779 1.00 26.36 160 LEU B CA 1
ATOM 3693 C C . LEU B 1 162 ? -58.536 29.443 -7.065 1.00 27.04 160 LEU B C 1
ATOM 3694 O O . LEU B 1 162 ? -59.601 29.629 -7.642 1.00 26.54 160 LEU B O 1
ATOM 3699 N N . GLU B 1 163 ? -57.727 30.448 -6.717 1.00 27.90 161 GLU B N 1
ATOM 3700 C CA . GLU B 1 163 ? -58.076 31.831 -7.050 1.00 29.46 161 GLU B CA 1
ATOM 3701 C C . GLU B 1 163 ? -58.099 32.089 -8.577 1.00 28.69 161 GLU B C 1
ATOM 3702 O O . GLU B 1 163 ? -58.945 32.831 -9.084 1.00 29.25 161 GLU B O 1
ATOM 3708 N N . LYS B 1 164 ? -57.180 31.477 -9.306 1.00 28.19 162 LYS B N 1
ATOM 3709 C CA . LYS B 1 164 ? -57.164 31.593 -10.763 1.00 27.88 162 LYS B CA 1
ATOM 3710 C C . LYS B 1 164 ? -58.394 30.962 -11.412 1.00 27.24 162 LYS B C 1
ATOM 3711 O O . LYS B 1 164 ? -58.954 31.507 -12.375 1.00 27.26 162 LYS B O 1
ATOM 3717 N N . PHE B 1 165 ? -58.797 29.813 -10.880 1.00 25.70 163 PHE B N 1
ATOM 3718 C CA . PHE B 1 165 ? -59.963 29.091 -11.343 1.00 25.24 163 PHE B CA 1
ATOM 3719 C C . PHE B 1 165 ? -61.229 29.860 -11.096 1.00 26.27 163 PHE B C 1
ATOM 3720 O O . PHE B 1 165 ? -62.106 29.917 -11.965 1.00 26.07 163 PHE B O 1
ATOM 3728 N N . LEU B 1 166 ? -61.347 30.416 -9.889 1.00 26.46 164 LEU B N 1
ATOM 3729 C CA . LEU B 1 166 ? -62.523 31.192 -9.523 1.00 27.47 164 LEU B CA 1
ATOM 3730 C C . LEU B 1 166 ? -62.681 32.423 -10.382 1.00 27.57 164 LEU B C 1
ATOM 3731 O O . LEU B 1 166 ? -63.805 32.834 -10.673 1.00 28.58 164 LEU B O 1
ATOM 3736 N N . THR B 1 167 ? -61.578 33.002 -10.818 1.00 27.47 165 THR B N 1
ATOM 3737 C CA . THR B 1 167 ? -61.680 34.189 -11.650 1.00 28.43 165 THR B CA 1
ATOM 3738 C C . THR B 1 167 ? -61.514 33.882 -13.133 1.00 27.93 165 THR B C 1
ATOM 3739 O O . THR B 1 167 ? -61.349 34.787 -13.917 1.00 28.67 165 THR B O 1
ATOM 3743 N N . GLY B 1 168 ? -61.530 32.607 -13.514 1.00 27.74 166 GLY B N 1
ATOM 3744 C CA . GLY B 1 168 ? -61.571 32.240 -14.935 1.00 27.17 166 GLY B CA 1
ATOM 3745 C C . GLY B 1 168 ? -60.263 32.430 -15.660 1.00 26.96 166 GLY B C 1
ATOM 3746 O O . GLY B 1 168 ? -60.234 32.472 -16.896 1.00 26.93 166 GLY B O 1
ATOM 3747 N N . LYS B 1 169 ? -59.180 32.521 -14.892 1.00 26.60 167 LYS B N 1
ATOM 3748 C CA . LYS B 1 169 ? -57.849 32.752 -15.440 1.00 26.87 167 LYS B CA 1
ATOM 3749 C C . LYS B 1 169 ? -57.128 31.443 -15.673 1.00 25.65 167 LYS B C 1
ATOM 3750 O O . LYS B 1 169 ? -56.020 31.228 -15.176 1.00 25.59 167 LYS B O 1
ATOM 3756 N N . VAL B 1 170 ? -57.781 30.552 -16.417 1.00 25.47 168 VAL B N 1
ATOM 3757 C CA . VAL B 1 170 ? -57.273 29.200 -16.674 1.00 23.99 168 VAL B CA 1
ATOM 3758 C C . VAL B 1 170 ? -57.631 28.876 -18.129 1.00 23.88 168 VAL B C 1
ATOM 3759 O O . VAL B 1 170 ? -58.498 29.547 -18.712 1.00 23.41 168 VAL B O 1
ATOM 3763 N N . ALA B 1 171 ? -56.957 27.887 -18.723 1.00 22.32 169 ALA B N 1
ATOM 3764 C CA . ALA B 1 171 ? -57.267 27.498 -20.090 1.00 22.52 169 ALA B CA 1
ATOM 3765 C C . ALA B 1 171 ? -58.750 27.225 -20.259 1.00 22.17 169 ALA B C 1
ATOM 3766 O O . ALA B 1 171 ? -59.355 26.490 -19.470 1.00 23.43 169 ALA B O 1
ATOM 3768 N N . TYR B 1 172 ? -59.317 27.871 -21.272 1.00 22.47 170 TYR B N 1
ATOM 3769 C CA . TYR B 1 172 ? -60.744 27.820 -21.669 1.00 22.49 170 TYR B CA 1
ATOM 3770 C C . TYR B 1 172 ? -61.639 28.737 -20.854 1.00 21.98 170 TYR B C 1
ATOM 3771 O O . TYR B 1 172 ? -62.872 28.745 -21.022 1.00 22.43 170 TYR B O 1
ATOM 3780 N N . GLY B 1 173 ? -61.025 29.505 -19.969 1.00 22.72 171 GLY B N 1
ATOM 3781 C CA . GLY B 1 173 ? -61.760 30.531 -19.239 1.00 22.45 171 GLY B CA 1
ATOM 3782 C C . GLY B 1 173 ? -62.609 30.019 -18.093 1.00 23.05 171 GLY B C 1
ATOM 3783 O O . GLY B 1 173 ? -62.301 28.995 -17.485 1.00 23.21 171 GLY B O 1
ATOM 3784 N N . SER B 1 174 ? -63.681 30.756 -17.797 1.00 22.55 172 SER B N 1
ATOM 3785 C CA . SER B 1 174 ? -64.492 30.537 -16.595 1.00 21.86 172 SER B CA 1
ATOM 3786 C C . SER B 1 174 ? -65.391 29.325 -16.778 1.00 21.93 172 SER B C 1
ATOM 3787 O O . SER B 1 174 ? -66.078 29.249 -17.815 1.00 20.32 172 SER B O 1
ATOM 3790 N N . TRP B 1 175 ? -65.386 28.422 -15.788 1.00 19.44 173 TRP B N 1
ATOM 3791 C CA . TRP B 1 175 ? -66.325 27.297 -15.726 1.00 21.37 173 TRP B CA 1
ATOM 3792 C C . TRP B 1 175 ? -67.782 27.781 -15.684 1.00 22.05 173 TRP B C 1
ATOM 3793 O O . TRP B 1 175 ? -68.642 27.168 -16.315 1.00 22.33 173 TRP B O 1
ATOM 3804 N N . PHE B 1 176 ? -68.048 28.869 -14.941 1.00 22.13 174 PHE B N 1
ATOM 3805 C CA . PHE B 1 176 ? -69.398 29.430 -14.846 1.00 22.93 174 PHE B CA 1
ATOM 3806 C C . PHE B 1 176 ? -69.998 29.794 -16.202 1.00 23.43 174 PHE B C 1
ATOM 3807 O O . PHE B 1 176 ? -71.086 29.321 -16.549 1.00 23.88 174 PHE B O 1
ATOM 3815 N N . THR B 1 177 ? -69.278 30.637 -16.943 1.00 23.40 175 THR B N 1
ATOM 3816 C CA . THR B 1 177 ? -69.663 31.040 -18.296 1.00 24.79 175 THR B CA 1
ATOM 3817 C C . THR B 1 177 ? -69.764 29.824 -19.250 1.00 23.97 175 THR B C 1
ATOM 3818 O O . THR B 1 177 ? -70.684 29.764 -20.075 1.00 23.59 175 THR B O 1
ATOM 3822 N N . HIS B 1 178 ? -68.822 28.867 -19.138 1.00 23.09 176 HIS B N 1
ATOM 3823 C CA . HIS B 1 178 ? -68.789 27.706 -20.048 1.00 22.29 176 HIS B CA 1
ATOM 3824 C C . HIS B 1 178 ? -70.112 26.976 -19.882 1.00 22.13 176 HIS B C 1
ATOM 3825 O O . HIS B 1 178 ? -70.846 26.759 -20.832 1.00 22.26 176 HIS B O 1
ATOM 3832 N N . VAL B 1 179 ? -70.430 26.648 -18.644 1.00 22.58 177 VAL B N 1
ATOM 3833 C CA . VAL B 1 179 ? -71.563 25.818 -18.320 1.00 22.68 177 VAL B CA 1
ATOM 3834 C C . VAL B 1 179 ? -72.898 26.557 -18.585 1.00 23.50 177 VAL B C 1
ATOM 3835 O O . VAL B 1 179 ? -73.840 25.983 -19.151 1.00 22.78 177 VAL B O 1
ATOM 3839 N N . LYS B 1 180 ? -72.969 27.833 -18.218 1.00 23.70 178 LYS B N 1
ATOM 3840 C CA . LYS B 1 180 ? -74.211 28.601 -18.454 1.00 24.84 178 LYS B CA 1
ATOM 3841 C C . LYS B 1 180 ? -74.479 28.819 -19.969 1.00 24.86 178 LYS B C 1
ATOM 3842 O O . LYS B 1 180 ? -75.593 28.571 -20.445 1.00 25.15 178 LYS B O 1
ATOM 3848 N N . ASN B 1 181 ? -73.454 29.217 -20.727 1.00 25.89 179 ASN B N 1
ATOM 3849 C CA . ASN B 1 181 ? -73.635 29.418 -22.184 1.00 27.06 179 ASN B CA 1
ATOM 3850 C C . ASN B 1 181 ? -73.952 28.118 -22.969 1.00 27.67 179 ASN B C 1
ATOM 3851 O O . ASN B 1 181 ? -74.770 28.117 -23.904 1.00 27.31 179 ASN B O 1
ATOM 3856 N N . TRP B 1 182 ? -73.356 26.995 -22.570 1.00 27.76 180 TRP B N 1
ATOM 3857 C CA . TRP B 1 182 ? -73.759 25.712 -23.157 1.00 27.65 180 TRP B CA 1
ATOM 3858 C C . TRP B 1 182 ? -75.196 25.283 -22.781 1.00 28.61 180 TRP B C 1
ATOM 3859 O O . TRP B 1 182 ? -75.921 24.725 -23.615 1.00 28.20 180 TRP B O 1
ATOM 3870 N N . TRP B 1 183 ? -75.611 25.553 -21.545 1.00 28.90 181 TRP B N 1
ATOM 3871 C CA . TRP B 1 183 ? -76.983 25.259 -21.110 1.00 30.15 181 TRP B CA 1
ATOM 3872 C C . TRP B 1 183 ? -78.016 26.094 -21.900 1.00 30.37 181 TRP B C 1
ATOM 3873 O O . TRP B 1 183 ? -79.063 25.577 -22.276 1.00 30.82 181 TRP B O 1
ATOM 3884 N N . LYS B 1 184 ? -77.688 27.357 -22.159 1.00 30.69 182 LYS B N 1
ATOM 3885 C CA . LYS B 1 184 ? -78.514 28.284 -22.951 1.00 31.67 182 LYS B CA 1
ATOM 3886 C C . LYS B 1 184 ? -78.646 27.847 -24.409 1.00 32.01 182 LYS B C 1
ATOM 3887 O O . LYS B 1 184 ? -79.677 28.066 -25.028 1.00 31.94 182 LYS B O 1
ATOM 3891 N N . LYS B 1 185 ? -77.575 27.265 -24.945 1.00 32.22 183 LYS B N 1
ATOM 3892 C CA . LYS B 1 185 ? -77.518 26.843 -26.331 1.00 33.02 183 LYS B CA 1
ATOM 3893 C C . LYS B 1 185 ? -78.445 25.685 -26.627 1.00 33.65 183 LYS B C 1
ATOM 3894 O O . LYS B 1 185 ? -78.880 25.534 -27.770 1.00 33.84 183 LYS B O 1
ATOM 3900 N N . LYS B 1 186 ? -78.750 24.860 -25.625 1.00 33.96 184 LYS B N 1
ATOM 3901 C CA . LYS B 1 186 ? -79.539 23.642 -25.868 1.00 35.66 184 LYS B CA 1
ATOM 3902 C C . LYS B 1 186 ? -80.987 23.902 -26.281 1.00 35.95 184 LYS B C 1
ATOM 3903 O O . LYS B 1 186 ? -81.623 23.036 -26.874 1.00 36.78 184 LYS B O 1
ATOM 3909 N N . GLU B 1 187 ? -81.490 25.096 -25.986 1.00 36.39 185 GLU B N 1
ATOM 3910 C CA . GLU B 1 187 ? -82.806 25.522 -26.444 1.00 36.64 185 GLU B CA 1
ATOM 3911 C C . GLU B 1 187 ? -82.805 25.733 -27.963 1.00 37.20 185 GLU B C 1
ATOM 3912 O O . GLU B 1 187 ? -83.851 25.658 -28.609 1.00 37.80 185 GLU B O 1
ATOM 3914 N N . GLU B 1 188 ? -81.615 25.965 -28.518 1.00 37.23 186 GLU B N 1
ATOM 3915 C CA . GLU B 1 188 ? -81.426 26.467 -29.875 1.00 37.13 186 GLU B CA 1
ATOM 3916 C C . GLU B 1 188 ? -80.844 25.430 -30.865 1.00 36.77 186 GLU B C 1
ATOM 3917 O O . GLU B 1 188 ? -80.928 25.614 -32.078 1.00 36.71 186 GLU B O 1
ATOM 3920 N N . HIS B 1 189 ? -80.264 24.348 -30.339 1.00 35.63 187 HIS B N 1
ATOM 3921 C CA . HIS B 1 189 ? -79.516 23.370 -31.121 1.00 34.97 187 HIS B CA 1
ATOM 3922 C C . HIS B 1 189 ? -79.736 22.016 -30.459 1.00 33.55 187 HIS B C 1
ATOM 3923 O O . HIS B 1 189 ? -80.108 21.978 -29.277 1.00 34.02 187 HIS B O 1
ATOM 3930 N N . PRO B 1 190 ? -79.576 20.907 -31.216 1.00 31.76 188 PRO B N 1
ATOM 3931 C CA . PRO B 1 190 ? -79.692 19.571 -30.641 1.00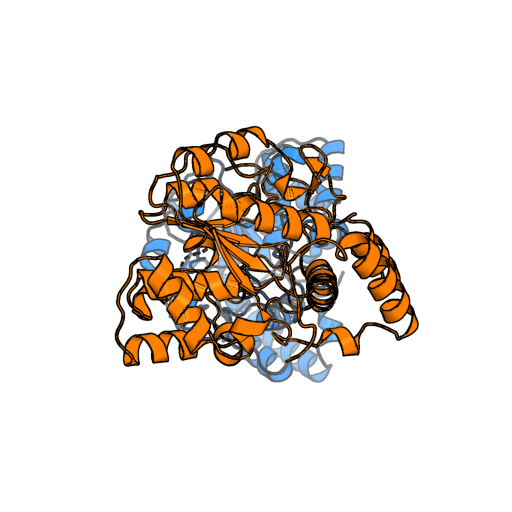 31.07 188 PRO B CA 1
ATOM 3932 C C . PRO B 1 190 ? -78.520 19.179 -29.735 1.00 29.69 188 PRO B C 1
ATOM 3933 O O . PRO B 1 190 ? -77.590 18.481 -30.173 1.00 29.64 188 PRO B O 1
ATOM 3937 N N . ILE B 1 191 ? -78.599 19.621 -28.480 1.00 28.03 189 ILE B N 1
ATOM 3938 C CA . ILE B 1 191 ? -77.573 19.337 -27.477 1.00 26.88 189 ILE B CA 1
ATOM 3939 C C . ILE B 1 191 ? -78.173 18.527 -26.328 1.00 26.88 189 ILE B C 1
ATOM 3940 O O . ILE B 1 191 ? -79.142 18.950 -25.703 1.00 27.33 189 ILE B O 1
ATOM 3945 N N . LEU B 1 192 ? -77.586 17.373 -26.057 1.00 25.65 190 LEU B N 1
ATOM 3946 C CA . LEU B 1 192 ? -77.902 16.602 -24.870 1.00 24.49 190 LEU B CA 1
ATOM 3947 C C . LEU B 1 192 ? -77.061 17.101 -23.702 1.00 24.61 190 LEU B C 1
ATOM 3948 O O . LEU B 1 192 ? -75.820 17.089 -23.776 1.00 24.34 190 LEU B O 1
ATOM 3953 N N . PHE B 1 193 ? -77.721 17.555 -22.638 1.00 23.95 191 PHE B N 1
ATOM 3954 C CA . PHE B 1 193 ? -77.025 18.099 -21.478 1.00 23.85 191 PHE B CA 1
ATOM 3955 C C . PHE B 1 193 ? -76.995 17.076 -20.348 1.00 24.04 191 PHE B C 1
ATOM 3956 O O . PHE B 1 193 ? -78.045 16.622 -19.865 1.00 23.66 191 PHE B O 1
ATOM 3964 N N . LEU B 1 194 ? -75.784 16.679 -19.964 1.00 22.64 192 LEU B N 1
ATOM 3965 C CA . LEU B 1 194 ? -75.606 15.638 -18.972 1.00 22.40 192 LEU B CA 1
ATOM 3966 C C . LEU B 1 194 ? -74.740 16.132 -17.810 1.00 22.12 192 LEU B C 1
ATOM 3967 O O . LEU B 1 194 ? -73.940 17.060 -17.961 1.00 21.33 192 LEU B O 1
ATOM 3972 N N . TYR B 1 195 ? -74.915 15.472 -16.669 1.00 22.42 193 TYR B N 1
ATOM 3973 C CA . TYR B 1 195 ? -74.132 15.700 -15.464 1.00 22.58 193 TYR B CA 1
ATOM 3974 C C . TYR B 1 195 ? -73.236 14.492 -15.139 1.00 22.31 193 TYR B C 1
ATOM 3975 O O . TYR B 1 195 ? -73.686 13.324 -15.135 1.00 21.32 193 TYR B O 1
ATOM 3984 N N . TYR B 1 196 ? -71.968 14.792 -14.859 1.00 21.60 194 TYR B N 1
ATOM 3985 C CA . TYR B 1 196 ? -70.995 13.769 -14.443 1.00 22.30 194 TYR B CA 1
ATOM 3986 C C . TYR B 1 196 ? -71.548 12.994 -13.257 1.00 21.70 194 TYR B C 1
ATOM 3987 O O . TYR B 1 196 ? -71.470 11.770 -13.224 1.00 21.43 194 TYR B O 1
ATOM 3996 N N . GLU B 1 197 ? -72.114 13.714 -12.289 1.00 22.34 195 GLU B N 1
ATOM 3997 C CA . GLU B 1 197 ? -72.612 13.092 -11.067 1.00 23.32 195 GLU B CA 1
ATOM 3998 C C . GLU B 1 197 ? -73.761 12.091 -11.306 1.00 24.06 195 GLU B C 1
ATOM 3999 O O . GLU B 1 197 ? -73.831 11.049 -10.623 1.00 24.10 195 GLU B O 1
ATOM 4005 N N . ASP B 1 198 ? -74.641 12.380 -12.275 1.00 24.29 196 ASP B N 1
ATOM 4006 C CA . ASP B 1 198 ? -75.720 11.428 -12.625 1.00 24.83 196 ASP B CA 1
ATOM 4007 C C . ASP B 1 198 ? -75.179 10.141 -13.235 1.00 25.38 196 ASP B C 1
ATOM 4008 O O . ASP B 1 198 ? -75.656 9.026 -12.942 1.00 24.94 196 ASP B O 1
ATOM 4013 N N . MET B 1 199 ? -74.173 10.302 -14.092 1.00 25.90 197 MET B N 1
ATOM 4014 C CA . MET B 1 199 ? -73.513 9.181 -14.729 1.00 26.05 197 MET B CA 1
ATOM 4015 C C . MET B 1 199 ? -72.767 8.326 -13.707 1.00 26.38 197 MET B C 1
ATOM 4016 O O . MET B 1 199 ? -72.737 7.090 -13.824 1.00 25.96 197 MET B O 1
ATOM 4021 N N . LYS B 1 200 ? -72.154 8.986 -12.721 1.00 26.17 198 LYS B N 1
ATOM 4022 C CA . LYS B 1 200 ? -71.498 8.279 -11.616 1.00 26.70 198 LYS B CA 1
ATOM 4023 C C . LYS B 1 200 ? -72.511 7.478 -10.781 1.00 27.34 198 LYS B C 1
ATOM 4024 O O . LYS B 1 200 ? -72.258 6.326 -10.431 1.00 27.38 198 LYS B O 1
ATOM 4030 N N . GLU B 1 201 ? -73.668 8.080 -10.506 1.00 27.19 199 GLU B N 1
ATOM 4031 C CA . GLU B 1 201 ? -74.715 7.460 -9.678 1.00 27.93 199 GLU B CA 1
ATOM 4032 C C . GLU B 1 201 ? -75.529 6.377 -10.423 1.00 28.03 199 GLU B C 1
ATOM 4033 O O . GLU B 1 201 ? -75.777 5.295 -9.862 1.00 26.66 199 GLU B O 1
ATOM 4039 N N . ASN B 1 202 ? -75.952 6.671 -11.663 1.00 27.61 200 ASN B N 1
ATOM 4040 C CA . ASN B 1 202 ? -76.754 5.718 -12.445 1.00 28.34 200 ASN B CA 1
ATOM 4041 C C . ASN B 1 202 ? -76.329 5.613 -13.912 1.00 28.44 200 ASN B C 1
ATOM 4042 O O . ASN B 1 202 ? -77.033 6.149 -14.783 1.00 28.27 200 ASN B O 1
ATOM 4047 N N . PRO B 1 203 ? -75.190 4.915 -14.192 1.00 28.15 201 PRO B N 1
ATOM 4048 C CA . PRO B 1 203 ? -74.685 4.841 -15.571 1.00 28.21 201 PRO B CA 1
ATOM 4049 C C . PRO B 1 203 ? -75.694 4.250 -16.553 1.00 27.82 201 PRO B C 1
ATOM 4050 O O . PRO B 1 203 ? -75.770 4.713 -17.680 1.00 28.09 201 PRO B O 1
ATOM 4054 N N . LYS B 1 204 ? -76.466 3.241 -16.134 1.00 28.01 202 LYS B N 1
ATOM 4055 C CA . LYS B 1 204 ? -77.481 2.654 -17.020 1.00 27.92 202 LYS B CA 1
ATOM 4056 C C . LYS B 1 204 ? -78.447 3.694 -17.577 1.00 27.29 202 LYS B C 1
ATOM 4057 O O . LYS B 1 204 ? -78.685 3.758 -18.785 1.00 26.72 202 LYS B O 1
ATOM 4063 N N . GLU B 1 205 ? -78.990 4.524 -16.701 1.00 27.71 203 GLU B N 1
ATOM 4064 C CA . GLU B 1 205 ? -80.041 5.452 -17.116 1.00 28.18 203 GLU B CA 1
ATOM 4065 C C . GLU B 1 205 ? -79.483 6.592 -17.973 1.00 27.76 203 GLU B C 1
ATOM 4066 O O . GLU B 1 205 ? -80.085 7.005 -18.970 1.00 27.09 203 GLU B O 1
ATOM 4072 N N . GLU B 1 206 ? -78.294 7.061 -17.601 1.00 27.47 204 GLU B N 1
ATOM 4073 C CA . GLU B 1 206 ? -77.635 8.101 -18.359 1.00 27.38 204 GLU B CA 1
ATOM 4074 C C . GLU B 1 206 ? -77.241 7.592 -19.730 1.00 26.53 204 GLU B C 1
ATOM 4075 O O . GLU B 1 206 ? -77.477 8.263 -20.716 1.00 27.20 204 GLU B O 1
ATOM 4081 N N . ILE B 1 207 ? -76.675 6.388 -19.774 1.00 26.74 205 ILE B N 1
ATOM 4082 C CA . ILE B 1 207 ? -76.309 5.745 -21.021 1.00 26.41 205 ILE B CA 1
ATOM 4083 C C . ILE B 1 207 ? -77.521 5.537 -21.946 1.00 26.74 205 ILE B C 1
ATOM 4084 O O . ILE B 1 207 ? -77.449 5.824 -23.138 1.00 24.90 205 ILE B O 1
ATOM 4089 N N . LYS B 1 208 ? -78.641 5.060 -21.394 1.00 27.43 206 LYS B N 1
ATOM 4090 C CA . LYS B 1 208 ? -79.887 5.046 -22.159 1.00 27.61 206 LYS B CA 1
ATOM 4091 C C . LYS B 1 208 ? -80.234 6.404 -22.780 1.00 27.81 206 LYS B C 1
ATOM 4092 O O . LYS B 1 208 ? -80.737 6.434 -23.899 1.00 27.32 206 LYS B O 1
ATOM 4098 N N . LYS B 1 209 ? -79.951 7.509 -22.072 1.00 27.23 207 LYS B N 1
ATOM 4099 C CA . LYS B 1 209 ? -80.266 8.856 -22.573 1.00 28.23 207 LYS B CA 1
ATOM 4100 C C . LYS B 1 209 ? -79.499 9.139 -23.857 1.00 27.46 207 LYS B C 1
ATOM 4101 O O . LYS B 1 209 ? -80.049 9.668 -24.819 1.00 27.02 207 LYS B O 1
ATOM 4107 N N . ILE B 1 210 ? -78.206 8.799 -23.844 1.00 27.58 208 ILE B N 1
ATOM 4108 C CA . ILE B 1 210 ? -77.340 9.000 -25.007 1.00 27.27 208 ILE B CA 1
ATOM 4109 C C . ILE B 1 210 ? -77.791 8.108 -26.161 1.00 27.81 208 ILE B C 1
ATOM 4110 O O . ILE B 1 210 ? -77.870 8.552 -27.304 1.00 27.78 208 ILE B O 1
ATOM 4115 N N . ILE B 1 211 ? -78.049 6.842 -25.862 1.00 28.00 209 ILE B N 1
ATOM 4116 C CA . ILE B 1 211 ? -78.607 5.928 -26.856 1.00 29.13 209 ILE B CA 1
ATOM 4117 C C . ILE B 1 211 ? -79.836 6.544 -27.545 1.00 29.29 209 ILE B C 1
ATOM 4118 O O . ILE B 1 211 ? -79.905 6.579 -28.785 1.00 29.85 209 ILE B O 1
ATOM 4123 N N . ARG B 1 212 ? -80.789 7.047 -26.754 1.00 28.87 210 ARG B N 1
ATOM 4124 C CA . ARG B 1 212 ? -82.004 7.638 -27.331 1.00 28.97 210 ARG B CA 1
ATOM 4125 C C . ARG B 1 212 ? -81.652 8.825 -28.237 1.00 28.70 210 ARG B C 1
ATOM 4126 O O . ARG B 1 212 ? -82.109 8.906 -29.377 1.00 28.58 210 ARG B O 1
ATOM 4134 N N . PHE B 1 213 ? -80.785 9.704 -27.734 1.00 27.74 211 PHE B N 1
ATOM 4135 C CA . PHE B 1 213 ? -80.393 10.918 -28.432 1.00 26.96 211 PHE B CA 1
ATOM 4136 C C . PHE B 1 213 ? -79.672 10.573 -29.724 1.00 27.14 211 PHE B C 1
ATOM 4137 O O . PHE B 1 213 ? -79.785 11.278 -30.719 1.00 27.54 211 PHE B O 1
ATOM 4145 N N . LEU B 1 214 ? -78.937 9.474 -29.727 1.00 27.46 212 LEU B N 1
ATOM 4146 C CA . LEU B 1 214 ? -78.238 9.097 -30.936 1.00 28.45 212 LEU B CA 1
ATOM 4147 C C . LEU B 1 214 ? -79.118 8.237 -31.866 1.00 29.78 212 LEU B C 1
ATOM 4148 O O . LEU B 1 214 ? -78.646 7.721 -32.891 1.00 29.68 212 LEU B O 1
ATOM 4153 N N . GLU B 1 215 ? -80.388 8.075 -31.488 1.00 31.17 213 GLU B N 1
ATOM 4154 C CA . GLU B 1 215 ? -81.341 7.270 -32.264 1.00 33.03 213 GLU B CA 1
ATOM 4155 C C . GLU B 1 215 ? -80.788 5.868 -32.513 1.00 32.67 213 GLU B C 1
ATOM 4156 O O . GLU B 1 215 ? -80.864 5.323 -33.626 1.00 32.93 213 GLU B O 1
ATOM 4162 N N . LYS B 1 216 ? -80.188 5.296 -31.474 1.00 32.21 214 LYS B N 1
ATOM 4163 C CA . LYS B 1 216 ? -79.698 3.922 -31.548 1.00 32.13 214 LYS B CA 1
ATOM 4164 C C . LYS B 1 216 ? -80.655 3.026 -30.754 1.00 31.73 214 LYS B C 1
ATOM 4165 O O . LYS B 1 216 ? -81.453 3.512 -29.962 1.00 31.33 214 LYS B O 1
ATOM 4171 N N . ASN B 1 217 ? -80.588 1.723 -30.992 1.00 31.67 215 ASN B N 1
ATOM 4172 C CA . ASN B 1 217 ? -81.358 0.748 -30.242 1.00 32.03 215 ASN B CA 1
ATOM 4173 C C . ASN B 1 217 ? -80.380 -0.368 -29.930 1.00 32.20 215 ASN B C 1
ATOM 4174 O O . ASN B 1 217 ? -79.823 -0.969 -30.841 1.00 31.54 215 ASN B O 1
ATOM 4179 N N . LEU B 1 218 ? -80.160 -0.622 -28.645 1.00 32.84 216 LEU B N 1
ATOM 4180 C CA . LEU B 1 218 ? -79.242 -1.660 -28.188 1.00 32.88 216 LEU B CA 1
ATOM 4181 C C . LEU B 1 218 ? -79.931 -2.458 -27.079 1.00 32.93 216 LEU B C 1
ATOM 4182 O O . LEU B 1 218 ? -80.622 -1.877 -26.236 1.00 31.98 216 LEU B O 1
ATOM 4187 N N . ASN B 1 219 ? -79.733 -3.779 -27.090 1.00 32.84 217 ASN B N 1
ATOM 4188 C CA . ASN B 1 219 ? -80.402 -4.677 -26.139 1.00 33.41 217 ASN B CA 1
ATOM 4189 C C . ASN B 1 219 ? -79.708 -4.605 -24.780 1.00 33.66 217 ASN B C 1
ATOM 4190 O O . ASN B 1 219 ? -78.676 -3.940 -24.649 1.00 33.15 217 ASN B O 1
ATOM 4195 N N . ASP B 1 220 ? -80.263 -5.279 -23.778 1.00 34.52 218 ASP B N 1
ATOM 4196 C CA . ASP B 1 220 ? -79.836 -5.117 -22.389 1.00 35.27 218 ASP B CA 1
ATOM 4197 C C . ASP B 1 220 ? -78.399 -5.570 -22.125 1.00 35.83 218 ASP B C 1
ATOM 4198 O O . ASP B 1 220 ? -77.704 -5.021 -21.272 1.00 36.26 218 ASP B O 1
ATOM 4203 N N . GLU B 1 221 ? -77.987 -6.616 -22.821 1.00 36.28 219 GLU B N 1
ATOM 4204 C CA . GLU B 1 221 ? -76.677 -7.209 -22.616 1.00 36.77 219 GLU B CA 1
ATOM 4205 C C . GLU B 1 221 ? -75.580 -6.309 -23.191 1.00 35.71 219 GLU B C 1
ATOM 4206 O O . GLU B 1 221 ? -74.535 -6.144 -22.562 1.00 35.11 219 GLU B O 1
ATOM 4212 N N . ILE B 1 222 ? -75.819 -5.736 -24.380 1.00 35.14 220 ILE B N 1
ATOM 4213 C CA . ILE B 1 222 ? -74.897 -4.745 -24.935 1.00 34.97 220 ILE B CA 1
ATOM 4214 C C . ILE B 1 222 ? -74.806 -3.539 -23.980 1.00 34.64 220 ILE B C 1
ATOM 4215 O O . ILE B 1 222 ? -73.714 -3.026 -23.722 1.00 34.63 220 ILE B O 1
ATOM 4220 N N . LEU B 1 223 ? -75.948 -3.101 -23.454 1.00 33.85 221 LEU B N 1
ATOM 4221 C CA . LEU B 1 223 ? -75.977 -2.020 -22.476 1.00 33.53 221 LEU B CA 1
ATOM 4222 C C . LEU B 1 223 ? -75.150 -2.360 -21.241 1.00 33.24 221 LEU B C 1
ATOM 4223 O O . LEU B 1 223 ? -74.319 -1.544 -20.795 1.00 32.62 221 LEU B O 1
ATOM 4228 N N . ASP B 1 224 ? -75.342 -3.574 -20.715 1.00 32.21 222 ASP B N 1
ATOM 4229 C CA . ASP B 1 224 ? -74.544 -4.071 -19.589 1.00 31.50 222 ASP B CA 1
ATOM 4230 C C . ASP B 1 224 ? -73.039 -4.067 -19.874 1.00 31.05 222 ASP B C 1
ATOM 4231 O O . ASP B 1 224 ? -72.240 -3.693 -19.019 1.00 29.97 222 ASP B O 1
ATOM 4236 N N . ARG B 1 225 ? -72.661 -4.471 -21.086 1.00 30.67 223 ARG B N 1
ATOM 4237 C CA . ARG B 1 225 ? -71.255 -4.421 -21.530 1.00 30.88 223 ARG B CA 1
ATOM 4238 C C . ARG B 1 225 ? -70.662 -2.999 -21.537 1.00 30.21 223 ARG B C 1
ATOM 4239 O O . ARG B 1 225 ? -69.538 -2.771 -21.076 1.00 29.61 223 ARG B O 1
ATOM 4247 N N . ILE B 1 226 ? -71.413 -2.059 -22.099 1.00 29.40 224 ILE B N 1
ATOM 4248 C CA . ILE B 1 226 ? -70.991 -0.670 -22.110 1.00 29.40 224 ILE B CA 1
ATOM 4249 C C . ILE B 1 226 ? -70.711 -0.178 -20.682 1.00 29.14 224 ILE B C 1
ATOM 4250 O O . ILE B 1 226 ? -69.647 0.391 -20.406 1.00 28.71 224 ILE B O 1
ATOM 4255 N N . ILE B 1 227 ? -71.662 -0.407 -19.784 1.00 29.46 225 ILE B N 1
ATOM 4256 C CA . ILE B 1 227 ? -71.515 -0.008 -18.391 1.00 30.20 225 ILE B CA 1
ATOM 4257 C C . ILE B 1 227 ? -70.246 -0.625 -17.823 1.00 30.60 225 ILE B C 1
ATOM 4258 O O . ILE B 1 227 ? -69.494 0.031 -17.085 1.00 31.31 225 ILE B O 1
ATOM 4263 N N . HIS B 1 228 ? -70.001 -1.892 -18.146 1.00 30.80 226 HIS B N 1
ATOM 4264 C CA . HIS B 1 228 ? -68.839 -2.551 -17.566 1.00 31.56 226 HIS B CA 1
ATOM 4265 C C . HIS B 1 228 ? -67.504 -2.014 -18.126 1.00 31.19 226 HIS B C 1
ATOM 4266 O O . HIS B 1 228 ? -66.602 -1.652 -17.376 1.00 30.94 226 HIS B O 1
ATOM 4273 N N . HIS B 1 229 ? -67.407 -1.971 -19.449 1.00 31.29 227 HIS B N 1
ATOM 4274 C CA . HIS B 1 229 ? -66.231 -1.463 -20.149 1.00 31.41 227 HIS B CA 1
ATOM 4275 C C . HIS B 1 229 ? -65.898 0.007 -19.802 1.00 31.03 227 HIS B C 1
ATOM 4276 O O . HIS B 1 229 ? -64.733 0.390 -19.838 1.00 31.46 227 HIS B O 1
ATOM 4283 N N . THR B 1 230 ? -66.902 0.808 -19.432 1.00 30.11 228 THR B N 1
ATOM 4284 C CA . THR B 1 230 ? -66.700 2.250 -19.180 1.00 30.03 228 THR B CA 1
ATOM 4285 C C . THR B 1 230 ? -66.641 2.678 -17.705 1.00 30.20 228 THR B C 1
ATOM 4286 O O . THR B 1 230 ? -66.649 3.869 -17.387 1.00 29.77 228 THR B O 1
ATOM 4290 N N . SER B 1 231 ? -66.550 1.707 -16.801 1.00 30.45 229 SER B N 1
ATOM 4291 C CA . SER B 1 231 ? -66.388 2.019 -15.383 1.00 31.22 229 SER B CA 1
ATOM 4292 C C . SER B 1 231 ? -64.962 2.509 -15.164 1.00 31.08 229 SER B C 1
ATOM 4293 O O . SER B 1 231 ? -64.065 2.144 -15.938 1.00 31.59 229 SER B O 1
ATOM 4296 N N . PHE B 1 232 ? -64.756 3.335 -14.133 1.00 31.62 230 PHE B N 1
ATOM 4297 C CA . PHE B 1 232 ? -63.440 3.909 -13.851 1.00 31.68 230 PHE B CA 1
ATOM 4298 C C . PHE B 1 232 ? -62.433 2.809 -13.561 1.00 33.04 230 PHE B C 1
ATOM 4299 O O . PHE B 1 232 ? -61.286 2.868 -14.026 1.00 33.34 230 PHE B O 1
ATOM 4307 N N . GLU B 1 233 ? -62.874 1.808 -12.795 1.00 34.16 231 GLU B N 1
ATOM 4308 C CA . GLU B 1 233 ? -62.063 0.640 -12.469 1.00 35.06 231 GLU B CA 1
ATOM 4309 C C . GLU B 1 233 ? -61.451 -0.005 -13.712 1.00 34.22 231 GLU B C 1
ATOM 4310 O O . GLU B 1 233 ? -60.257 -0.299 -13.717 1.00 35.26 231 GLU B O 1
ATOM 4316 N N . VAL B 1 234 ? -62.258 -0.218 -14.756 1.00 33.14 232 VAL B N 1
ATOM 4317 C CA . VAL B 1 234 ? -61.771 -0.806 -16.005 1.00 31.83 232 VAL B CA 1
ATOM 4318 C C . VAL B 1 234 ? -60.949 0.200 -16.812 1.00 31.14 232 VAL B C 1
ATOM 4319 O O . VAL B 1 234 ? -59.812 -0.092 -17.200 1.00 31.31 232 VAL B O 1
ATOM 4323 N N . MET B 1 235 ? -61.517 1.383 -17.037 1.00 30.20 233 MET B N 1
ATOM 4324 C CA . MET B 1 235 ? -60.903 2.385 -17.910 1.00 29.17 233 MET B CA 1
ATOM 4325 C C . MET B 1 235 ? -59.525 2.833 -17.406 1.00 30.23 233 MET B C 1
ATOM 4326 O O . MET B 1 235 ? -58.634 3.085 -18.202 1.00 29.99 233 MET B O 1
ATOM 4331 N N . LYS B 1 236 ? -59.350 2.900 -16.089 1.00 31.43 234 LYS B N 1
ATOM 4332 C CA . LYS B 1 236 ? -58.064 3.308 -15.506 1.00 32.29 234 LYS B CA 1
ATOM 4333 C C . LYS B 1 236 ? -56.942 2.360 -15.898 1.00 31.99 234 LYS B C 1
ATOM 4334 O O . LYS B 1 236 ? -55.781 2.769 -15.975 1.00 32.81 234 LYS B O 1
ATOM 4340 N N . ASP B 1 237 ? -57.284 1.091 -16.127 1.00 31.85 235 ASP B N 1
ATOM 4341 C CA . ASP B 1 237 ? -56.294 0.076 -16.468 1.00 31.18 235 ASP B CA 1
ATOM 4342 C C . ASP B 1 237 ? -56.307 -0.217 -17.971 1.00 30.40 235 ASP B C 1
ATOM 4343 O O . ASP B 1 237 ? -55.610 -1.122 -18.419 1.00 30.50 235 ASP B O 1
ATOM 4348 N N . ASN B 1 238 ? -57.101 0.532 -18.742 1.00 28.78 236 ASN B N 1
ATOM 4349 C CA . ASN B 1 238 ? -57.128 0.382 -20.196 1.00 27.84 236 ASN B CA 1
ATOM 4350 C C . ASN B 1 238 ? -56.109 1.336 -20.865 1.00 27.97 236 ASN B C 1
ATOM 4351 O O . ASN B 1 238 ? -56.336 2.533 -20.898 1.00 26.80 236 ASN B O 1
ATOM 4356 N N . PRO B 1 239 ? -54.984 0.804 -21.417 1.00 28.23 237 PRO B N 1
ATOM 4357 C CA . PRO B 1 239 ? -53.916 1.679 -21.971 1.00 28.03 237 PRO B CA 1
ATOM 4358 C C . PRO B 1 239 ? -54.314 2.429 -23.241 1.00 27.43 237 PRO B C 1
ATOM 4359 O O . PRO B 1 239 ? -53.611 3.349 -23.668 1.00 27.12 237 PRO B O 1
ATOM 4363 N N . LEU B 1 240 ? -55.431 2.036 -23.839 1.00 26.61 238 LEU B N 1
ATOM 4364 C CA . LEU B 1 240 ? -55.948 2.706 -25.026 1.00 25.89 238 LEU B CA 1
ATOM 4365 C C . LEU B 1 240 ? -56.769 3.953 -24.676 1.00 25.94 238 LEU B C 1
ATOM 4366 O O . LEU B 1 240 ? -57.055 4.769 -25.561 1.00 25.85 238 LEU B O 1
ATOM 4371 N N . VAL B 1 241 ? -57.133 4.113 -23.402 1.00 24.89 239 VAL B N 1
ATOM 4372 C CA . VAL B 1 241 ? -57.942 5.296 -22.976 1.00 24.34 239 VAL B CA 1
ATOM 4373 C C . VAL B 1 241 ? -57.336 6.073 -21.815 1.00 23.83 239 VAL B C 1
ATOM 4374 O O . VAL B 1 241 ? -57.751 7.210 -21.523 1.00 24.38 239 VAL B O 1
ATOM 4378 N N . ASN B 1 242 ? -56.330 5.504 -21.160 1.00 23.17 240 ASN B N 1
ATOM 4379 C CA . ASN B 1 242 ? -55.834 6.114 -19.917 1.00 23.20 240 ASN B CA 1
ATOM 4380 C C . ASN B 1 242 ? -54.700 7.164 -20.065 1.00 22.55 240 ASN B C 1
ATOM 4381 O O . ASN B 1 242 ? -54.177 7.649 -19.076 1.00 21.84 240 ASN B O 1
ATOM 4386 N N . TYR B 1 243 ? -54.365 7.512 -21.320 1.00 21.97 241 TYR B N 1
ATOM 4387 C CA . TYR B 1 243 ? -53.442 8.594 -21.669 1.00 21.51 241 TYR B CA 1
ATOM 4388 C C . TYR B 1 243 ? -51.932 8.308 -21.386 1.00 21.73 241 TYR B C 1
ATOM 4389 O O . TYR B 1 243 ? -51.075 9.188 -21.568 1.00 20.27 241 TYR B O 1
ATOM 4398 N N . THR B 1 244 ? -51.631 7.065 -20.997 1.00 21.72 242 THR B N 1
ATOM 4399 C CA . THR B 1 244 ? -50.235 6.597 -20.872 1.00 21.85 242 THR B CA 1
ATOM 4400 C C . THR B 1 244 ? -49.479 6.455 -22.219 1.00 21.43 242 THR B C 1
ATOM 4401 O O . THR B 1 244 ? -48.242 6.310 -22.223 1.00 23.41 242 THR B O 1
ATOM 4405 N N . HIS B 1 245 ? -50.182 6.524 -23.352 1.00 20.72 243 HIS B N 1
ATOM 4406 C CA . HIS B 1 245 ? -49.545 6.423 -24.669 1.00 20.27 243 HIS B CA 1
ATOM 4407 C C . HIS B 1 245 ? -48.932 7.754 -25.124 1.00 20.16 243 HIS B C 1
ATOM 4408 O O . HIS B 1 245 ? -48.220 7.794 -26.123 1.00 20.39 243 HIS B O 1
ATOM 4415 N N . LEU B 1 246 ? -49.239 8.844 -24.415 1.00 19.29 244 LEU B N 1
ATOM 4416 C CA . LEU B 1 246 ? -48.750 10.150 -24.814 1.00 19.24 244 LEU B CA 1
ATOM 4417 C C . LEU B 1 246 ? -47.286 10.316 -24.394 1.00 19.13 244 LEU B C 1
ATOM 4418 O O . LEU B 1 246 ? -46.848 9.636 -23.462 1.00 17.73 244 LEU B O 1
ATOM 4423 N N . PRO B 1 247 ? -46.543 11.211 -25.079 1.00 19.16 245 PRO B N 1
ATOM 4424 C CA . PRO B 1 247 ? -45.163 11.556 -24.668 1.00 20.09 245 PRO B CA 1
ATOM 4425 C C . PRO B 1 247 ? -45.108 12.011 -23.218 1.00 20.61 245 PRO B C 1
ATOM 4426 O O . PRO B 1 247 ? -45.986 12.771 -22.778 1.00 20.16 245 PRO B O 1
ATOM 4430 N N . THR B 1 248 ? -44.108 11.539 -22.487 1.00 21.92 246 THR B N 1
ATOM 4431 C CA . THR B 1 248 ? -43.834 11.998 -21.134 1.00 23.30 246 THR B CA 1
ATOM 4432 C C . THR B 1 248 ? -43.761 13.540 -21.112 1.00 24.51 246 THR B C 1
ATOM 4433 O O . THR B 1 248 ? -44.189 14.192 -20.135 1.00 24.76 246 THR B O 1
ATOM 4437 N N . THR B 1 249 ? -43.248 14.118 -22.193 1.00 24.44 247 THR B N 1
ATOM 4438 C CA . THR B 1 249 ? -43.016 15.564 -22.215 1.00 26.41 247 THR B CA 1
ATOM 4439 C C . THR B 1 249 ? -44.339 16.369 -22.250 1.00 26.24 247 THR B C 1
ATOM 4440 O O . THR B 1 249 ? -44.378 17.510 -21.797 1.00 26.81 247 THR B O 1
ATOM 4444 N N . VAL B 1 250 ? -45.406 15.717 -22.731 1.00 25.75 248 VAL B N 1
ATOM 4445 C CA . VAL B 1 250 ? -46.784 16.241 -22.786 1.00 24.82 248 VAL B CA 1
ATOM 4446 C C . VAL B 1 250 ? -47.522 15.888 -21.499 1.00 24.26 248 VAL B C 1
ATOM 4447 O O . VAL B 1 250 ? -47.982 16.779 -20.786 1.00 24.76 248 VAL B O 1
ATOM 4451 N N . MET B 1 251 ? -47.618 14.599 -21.183 1.00 23.13 249 MET B N 1
ATOM 4452 C CA . MET B 1 251 ? -48.203 14.178 -19.899 1.00 23.82 249 MET B CA 1
ATOM 4453 C C . MET B 1 251 ? -47.266 13.319 -19.053 1.00 23.57 249 MET B C 1
ATOM 4454 O O . MET B 1 251 ? -46.868 12.229 -19.454 1.00 22.44 249 MET B O 1
ATOM 4459 N N . ASP B 1 252 ? -46.925 13.812 -17.872 1.00 24.10 250 ASP B N 1
ATOM 4460 C CA . ASP B 1 252 ? -46.023 13.065 -16.974 1.00 24.59 250 ASP B CA 1
ATOM 4461 C C . ASP B 1 252 ? -46.860 12.501 -15.830 1.00 24.08 250 ASP B C 1
ATOM 4462 O O . ASP B 1 252 ? -47.160 13.204 -14.871 1.00 24.31 250 ASP B O 1
ATOM 4467 N N . HIS B 1 253 ? -47.281 11.249 -15.963 1.00 24.60 251 HIS B N 1
ATOM 4468 C CA . HIS B 1 253 ? -48.202 10.635 -14.996 1.00 25.21 251 HIS B CA 1
ATOM 4469 C C . HIS B 1 253 ? -47.556 10.431 -13.616 1.00 25.96 251 HIS B C 1
ATOM 4470 O O . HIS B 1 253 ? -48.273 10.202 -12.657 1.00 26.13 251 HIS B O 1
ATOM 4477 N N . SER B 1 254 ? -46.226 10.544 -13.520 1.00 26.67 252 SER B N 1
ATOM 4478 C CA . SER B 1 254 ? -45.529 10.483 -12.210 1.00 28.19 252 SER B CA 1
ATOM 4479 C C . SER B 1 254 ? -45.845 11.697 -11.333 1.00 27.87 252 SER B C 1
ATOM 4480 O O . SER B 1 254 ? -45.631 11.658 -10.136 1.00 28.22 252 SER B O 1
ATOM 4483 N N . LYS B 1 255 ? -46.336 12.771 -11.949 1.00 28.00 253 LYS B N 1
ATOM 4484 C CA . LYS B 1 255 ? -46.750 13.968 -11.229 1.00 27.99 253 LYS B CA 1
ATOM 4485 C C . LYS B 1 255 ? -48.224 13.881 -10.799 1.00 27.52 253 LYS B C 1
ATOM 4486 O O . LYS B 1 255 ? -48.617 14.427 -9.760 1.00 28.01 253 LYS B O 1
ATOM 4492 N N . SER B 1 256 ? -49.043 13.232 -11.624 1.00 25.85 254 SER B N 1
ATOM 4493 C CA . SER B 1 256 ? -50.418 12.847 -11.269 1.00 25.32 254 SER B CA 1
ATOM 4494 C C . SER B 1 256 ? -50.956 11.980 -12.415 1.00 24.97 254 SER B C 1
ATOM 4495 O O . SER B 1 256 ? -50.750 12.330 -13.560 1.00 25.45 254 SER B O 1
ATOM 4498 N N . PRO B 1 257 ? -51.677 10.877 -12.116 1.00 25.11 255 PRO B N 1
ATOM 4499 C CA . PRO B 1 257 ? -52.177 10.045 -13.216 1.00 24.73 255 PRO B CA 1
ATOM 4500 C C . PRO B 1 257 ? -53.366 10.731 -13.878 1.00 24.09 255 PRO B C 1
ATOM 4501 O O . PRO B 1 257 ? -54.122 11.444 -13.180 1.00 23.08 255 PRO B O 1
ATOM 4505 N N . PHE B 1 258 ? -53.503 10.566 -15.197 1.00 22.87 256 PHE B N 1
ATOM 4506 C CA . PHE B 1 258 ? -54.662 11.105 -15.880 1.00 23.09 256 PHE B CA 1
ATOM 4507 C C . PHE B 1 258 ? -55.951 10.548 -15.260 1.00 23.31 256 PHE B C 1
ATOM 4508 O O . PHE B 1 258 ? -56.858 11.322 -14.918 1.00 22.65 256 PHE B O 1
ATOM 4516 N N . MET B 1 259 ? -56.020 9.214 -15.141 1.00 22.92 257 MET B N 1
ATOM 4517 C CA . MET B 1 259 ? -57.126 8.552 -14.500 1.00 24.15 257 MET B CA 1
ATOM 4518 C C . MET B 1 259 ? -56.848 8.623 -12.986 1.00 24.71 257 MET B C 1
ATOM 4519 O O . MET B 1 259 ? -56.266 7.709 -12.425 1.00 24.80 257 MET B O 1
ATOM 4524 N N . ARG B 1 260 ? -57.257 9.725 -12.359 1.00 25.22 258 ARG B N 1
ATOM 4525 C CA . ARG B 1 260 ? -56.816 10.080 -11.004 1.00 25.47 258 ARG B CA 1
ATOM 4526 C C . ARG B 1 260 ? -57.637 9.389 -9.911 1.00 26.22 258 ARG B C 1
ATOM 4527 O O . ARG B 1 260 ? -57.143 8.485 -9.239 1.00 26.21 258 ARG B O 1
ATOM 4535 N N . LYS B 1 261 ? -58.899 9.786 -9.760 1.00 27.13 259 LYS B N 1
ATOM 4536 C CA . LYS B 1 261 ? -59.782 9.241 -8.727 1.00 27.89 259 LYS B CA 1
ATOM 4537 C C . LYS B 1 261 ? -61.143 8.845 -9.283 1.00 28.05 259 LYS B C 1
ATOM 4538 O O . LYS B 1 261 ? -61.715 7.840 -8.877 1.00 26.88 259 LYS B O 1
ATOM 4544 N N . GLY B 1 262 ? -61.679 9.673 -10.177 1.00 28.10 260 GLY B N 1
ATOM 4545 C CA . GLY B 1 262 ? -62.953 9.380 -10.828 1.00 28.97 260 GLY B CA 1
ATOM 4546 C C . GLY B 1 262 ? -64.119 9.328 -9.866 1.00 29.57 260 GLY B C 1
ATOM 4547 O O . GLY B 1 262 ? -65.036 8.531 -10.055 1.00 30.25 260 GLY B O 1
ATOM 4548 N N . THR B 1 263 ? -64.080 10.190 -8.847 1.00 29.90 261 THR B N 1
ATOM 4549 C CA . THR B 1 263 ? -65.079 10.217 -7.773 1.00 30.54 261 THR B CA 1
ATOM 4550 C C . THR B 1 263 ? -65.786 11.563 -7.759 1.00 29.86 261 THR B C 1
ATOM 4551 O O . THR B 1 263 ? -65.161 12.608 -8.037 1.00 30.68 261 THR B O 1
ATOM 4555 N N . ALA B 1 264 ? -67.080 11.532 -7.430 1.00 27.48 262 ALA B N 1
ATOM 4556 C CA . ALA B 1 264 ? -67.792 12.723 -7.016 1.00 26.84 262 ALA B CA 1
ATOM 4557 C C . ALA B 1 264 ? -67.511 12.990 -5.534 1.00 26.60 262 ALA B C 1
ATOM 4558 O O . ALA B 1 264 ? -67.622 12.084 -4.694 1.00 27.05 262 ALA B O 1
ATOM 4560 N N . GLY B 1 265 ? -67.127 14.217 -5.208 1.00 26.59 263 GLY B N 1
ATOM 4561 C CA . GLY B 1 265 ? -66.826 14.586 -3.805 1.00 26.17 263 GLY B CA 1
ATOM 4562 C C . GLY B 1 265 ? -65.372 14.517 -3.356 1.00 26.10 263 GLY B C 1
ATOM 4563 O O . GLY B 1 265 ? -65.065 14.861 -2.200 1.00 25.58 263 GLY B O 1
ATOM 4564 N N . ASP B 1 266 ? -64.470 14.118 -4.255 1.00 25.46 264 ASP B N 1
ATOM 4565 C CA . ASP B 1 266 ? -63.024 14.094 -3.947 1.00 25.23 264 ASP B CA 1
ATOM 4566 C C . ASP B 1 266 ? -62.504 15.477 -3.516 1.00 25.12 264 ASP B C 1
ATOM 4567 O O . ASP B 1 266 ? -61.484 15.582 -2.800 1.00 25.24 264 ASP B O 1
ATOM 4572 N N . TRP B 1 267 ? -63.209 16.531 -3.946 1.00 23.92 265 TRP B N 1
ATOM 4573 C CA . TRP B 1 267 ? -62.806 17.911 -3.649 1.00 23.61 265 TRP B CA 1
ATOM 4574 C C . TRP B 1 267 ? -62.685 18.183 -2.142 1.00 23.57 265 TRP B C 1
ATOM 4575 O O . TRP B 1 267 ? -61.927 19.054 -1.733 1.00 24.59 265 TRP B O 1
ATOM 4586 N N . LYS B 1 268 ? -63.472 17.479 -1.345 1.00 22.88 266 LYS B N 1
ATOM 4587 C CA . LYS B 1 268 ? -63.469 17.639 0.125 1.00 23.27 266 LYS B CA 1
ATOM 4588 C C . LYS B 1 268 ? -62.095 17.341 0.767 1.00 24.13 266 LYS B C 1
ATOM 4589 O O . LYS B 1 268 ? -61.767 17.856 1.839 1.00 24.37 266 LYS B O 1
ATOM 4595 N N . ASN B 1 269 ? -61.301 16.505 0.106 1.00 24.60 267 ASN B N 1
ATOM 4596 C CA . ASN B 1 269 ? -59.932 16.220 0.552 1.00 25.03 267 ASN B CA 1
ATOM 4597 C C . ASN B 1 269 ? -58.953 17.340 0.318 1.00 24.13 267 ASN B C 1
ATOM 4598 O O . ASN B 1 269 ? -57.817 17.241 0.777 1.00 24.12 267 ASN B O 1
ATOM 4603 N N . TYR B 1 270 ? -59.370 18.386 -0.406 1.00 23.26 268 TYR B N 1
ATOM 4604 C CA . TYR B 1 270 ? -58.475 19.484 -0.766 1.00 22.79 268 TYR B CA 1
ATOM 4605 C C . TYR B 1 270 ? -58.933 20.855 -0.344 1.00 22.45 268 TYR B C 1
ATOM 4606 O O . TYR B 1 270 ? -58.104 21.695 -0.015 1.00 22.33 268 TYR B O 1
ATOM 4615 N N . PHE B 1 271 ? -60.241 21.106 -0.389 1.00 21.66 269 PHE B N 1
ATOM 4616 C CA . PHE B 1 271 ? -60.748 22.423 -0.060 1.00 21.10 269 PHE B CA 1
ATOM 4617 C C . PHE B 1 271 ? -60.615 22.571 1.445 1.00 21.10 269 PHE B C 1
ATOM 4618 O O . PHE B 1 271 ? -61.051 21.675 2.160 1.00 19.59 269 PHE B O 1
ATOM 4626 N N . THR B 1 272 ? -60.079 23.702 1.918 1.00 20.85 270 THR B N 1
ATOM 4627 C CA . THR B 1 272 ? -60.248 24.044 3.331 1.00 21.19 270 THR B CA 1
ATOM 4628 C C . THR B 1 272 ? -61.669 24.578 3.525 1.00 22.26 270 THR B C 1
ATOM 4629 O O . THR B 1 272 ? -62.352 24.930 2.565 1.00 21.32 270 THR B O 1
ATOM 4633 N N . VAL B 1 273 ? -62.130 24.612 4.775 1.00 22.44 271 VAL B N 1
ATOM 4634 C CA . VAL B 1 273 ? -63.434 25.218 5.099 1.00 21.99 271 VAL B CA 1
ATOM 4635 C C . VAL B 1 273 ? -63.482 26.686 4.659 1.00 22.11 271 VAL B C 1
ATOM 4636 O O . VAL B 1 273 ? -64.492 27.133 4.101 1.00 22.85 271 VAL B O 1
ATOM 4640 N N . ALA B 1 274 ? -62.386 27.413 4.874 1.00 21.87 272 ALA B N 1
ATOM 4641 C CA . ALA B 1 274 ? -62.251 28.796 4.430 1.00 21.58 272 ALA B CA 1
ATOM 4642 C C . ALA B 1 274 ? -62.438 28.889 2.917 1.00 22.21 272 ALA B C 1
ATOM 4643 O O . ALA B 1 274 ? -63.194 29.730 2.435 1.00 22.53 272 ALA B O 1
ATOM 4645 N N . GLN B 1 275 ? -61.742 28.023 2.187 1.00 22.58 273 GLN B N 1
ATOM 4646 C CA . GLN B 1 275 ? -61.780 28.024 0.720 1.00 23.28 273 GLN B CA 1
ATOM 4647 C C . GLN B 1 275 ? -63.168 27.685 0.265 1.00 23.91 273 GLN B C 1
ATOM 4648 O O . GLN B 1 275 ? -63.678 28.314 -0.670 1.00 25.04 273 GLN B O 1
ATOM 4654 N N . ASN B 1 276 ? -63.768 26.684 0.918 1.00 24.37 274 ASN B N 1
ATOM 4655 C CA . ASN B 1 276 ? -65.157 26.277 0.670 1.00 24.30 274 ASN B CA 1
ATOM 4656 C C . ASN B 1 276 ? -66.154 27.425 0.838 1.00 24.78 274 ASN B C 1
ATOM 4657 O O . ASN B 1 276 ? -66.975 27.668 -0.056 1.00 24.25 274 ASN B O 1
ATOM 4662 N N . GLU B 1 277 ? -66.072 28.143 1.965 1.00 25.52 275 GLU B N 1
ATOM 4663 C CA . GLU B 1 277 ? -66.909 29.325 2.208 1.00 26.44 275 GLU B CA 1
ATOM 4664 C C . GLU B 1 277 ? -66.804 30.381 1.122 1.00 26.52 275 GLU B C 1
ATOM 4665 O O . GLU B 1 277 ? -67.818 30.903 0.644 1.00 27.09 275 GLU B O 1
ATOM 4671 N N . LYS B 1 278 ? -65.572 30.704 0.753 1.00 27.08 276 LYS B N 1
ATOM 4672 C CA . LYS B 1 278 ? -65.280 31.697 -0.258 1.00 27.34 276 LYS B CA 1
ATOM 4673 C C . LYS B 1 278 ? -65.832 31.206 -1.614 1.00 27.08 276 LYS B C 1
ATOM 4674 O O . LYS B 1 278 ? -66.513 31.965 -2.324 1.00 26.59 276 LYS B O 1
ATOM 4680 N N . PHE B 1 279 ? -65.540 29.944 -1.957 1.00 25.34 277 PHE B N 1
ATOM 4681 C CA . PHE B 1 279 ? -66.056 29.339 -3.189 1.00 24.43 277 PHE B CA 1
ATOM 4682 C C . PHE B 1 279 ? -67.580 29.482 -3.310 1.00 24.55 277 PHE B C 1
ATOM 4683 O O . PHE B 1 279 ? -68.065 29.930 -4.351 1.00 22.97 277 PHE B O 1
ATOM 4691 N N . ASP B 1 280 ? -68.297 29.052 -2.264 1.00 25.27 278 ASP B N 1
ATOM 4692 C CA . ASP B 1 280 ? -69.770 29.024 -2.200 1.00 26.67 278 ASP B CA 1
ATOM 4693 C C . ASP B 1 280 ? -70.400 30.405 -2.378 1.00 27.56 278 ASP B C 1
ATOM 4694 O O . ASP B 1 280 ? -71.477 30.513 -2.991 1.00 28.51 278 ASP B O 1
ATOM 4699 N N . ALA B 1 281 ? -69.738 31.436 -1.846 1.00 27.64 279 ALA B N 1
ATOM 4700 C CA . ALA B 1 281 ? -70.175 32.833 -2.013 1.00 27.99 279 ALA B CA 1
ATOM 4701 C C . ALA B 1 281 ? -70.091 33.293 -3.480 1.00 28.19 279 ALA B C 1
ATOM 4702 O O . ALA B 1 281 ? -71.044 33.867 -4.024 1.00 28.34 279 ALA B O 1
ATOM 4704 N N . ILE B 1 282 ? -68.948 33.039 -4.106 1.00 28.52 280 ILE B N 1
ATOM 4705 C CA . ILE B 1 282 ? -68.747 33.348 -5.520 1.00 29.19 280 ILE B CA 1
ATOM 4706 C C . ILE B 1 282 ? -69.698 32.532 -6.392 1.00 29.08 280 ILE B C 1
ATOM 4707 O O . ILE B 1 282 ? -70.305 33.075 -7.318 1.00 30.07 280 ILE B O 1
ATOM 4712 N N . TYR B 1 283 ? -69.834 31.243 -6.074 1.00 28.47 281 TYR B N 1
ATOM 4713 C CA . TYR B 1 283 ? -70.744 30.365 -6.768 1.00 28.89 281 TYR B CA 1
ATOM 4714 C C . TYR B 1 283 ? -72.161 30.957 -6.815 1.00 29.95 281 TYR B C 1
ATOM 4715 O O . TYR B 1 283 ? -72.756 31.005 -7.894 1.00 29.52 281 TYR B O 1
ATOM 4724 N N . GLU B 1 284 ? -72.678 31.414 -5.671 1.00 30.35 282 GLU B N 1
ATOM 4725 C CA . GLU B 1 284 ? -74.060 31.943 -5.589 1.00 32.11 282 GLU B CA 1
ATOM 4726 C C . GLU B 1 284 ? -74.281 33.219 -6.391 1.00 32.32 282 GLU B C 1
ATOM 4727 O O . GLU B 1 284 ? -75.358 33.402 -6.972 1.00 33.38 282 GLU B O 1
ATOM 4733 N N . THR B 1 285 ? -73.256 34.074 -6.440 1.00 32.43 283 THR B N 1
ATOM 4734 C CA . THR B 1 285 ? -73.229 35.295 -7.261 1.00 33.99 283 THR B CA 1
ATOM 4735 C C . THR B 1 285 ? -73.309 34.966 -8.756 1.00 34.31 283 THR B C 1
ATOM 4736 O O . THR B 1 285 ? -73.939 35.693 -9.528 1.00 35.03 283 THR B O 1
ATOM 4740 N N . GLU B 1 286 ? -72.667 33.867 -9.150 1.00 34.84 284 GLU B N 1
ATOM 4741 C CA . GLU B 1 286 ? -72.617 33.444 -10.556 1.00 34.94 284 GLU B CA 1
ATOM 4742 C C . GLU B 1 286 ? -73.809 32.578 -10.972 1.00 34.72 284 GLU B C 1
ATOM 4743 O O . GLU B 1 286 ? -74.186 32.576 -12.143 1.00 35.35 284 GLU B O 1
ATOM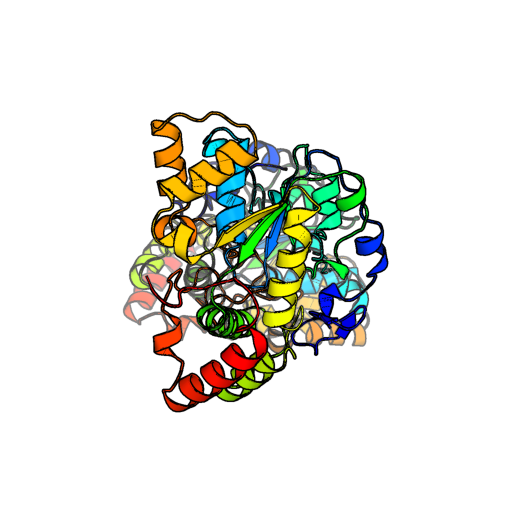 4749 N N . MET B 1 287 ? -74.376 31.822 -10.037 1.00 34.19 285 MET B N 1
ATOM 4750 C CA . MET B 1 287 ? -75.274 30.728 -10.402 1.00 35.11 285 MET B CA 1
ATOM 4751 C C . MET B 1 287 ? -76.710 30.861 -9.880 1.00 36.46 285 MET B C 1
ATOM 4752 O O . MET B 1 287 ? -77.530 29.967 -10.082 1.00 37.37 285 MET B O 1
ATOM 4757 N N . SER B 1 288 ? -77.012 31.967 -9.210 1.00 38.42 286 SER B N 1
ATOM 4758 C CA . SER B 1 288 ? -78.323 32.146 -8.548 1.00 39.38 286 SER B CA 1
ATOM 4759 C C . SER B 1 288 ? -79.506 32.091 -9.514 1.00 39.50 286 SER B C 1
ATOM 4760 O O . SER B 1 288 ? -80.570 31.577 -9.158 1.00 39.56 286 SER B O 1
ATOM 4763 N N . LYS B 1 289 ? -79.309 32.618 -10.727 1.00 39.99 287 LYS B N 1
ATOM 4764 C CA . LYS B 1 289 ? -80.404 32.820 -11.680 1.00 40.54 287 LYS B CA 1
ATOM 4765 C C . LYS B 1 289 ? -80.619 31.627 -12.608 1.00 40.50 287 LYS B C 1
ATOM 4766 O O . LYS B 1 289 ? -81.753 31.357 -13.026 1.00 41.30 287 LYS B O 1
ATOM 4768 N N . THR B 1 290 ? -79.538 30.914 -12.917 1.00 39.64 288 THR B N 1
ATOM 4769 C CA . THR B 1 290 ? -79.587 29.777 -13.841 1.00 38.36 288 THR B CA 1
ATOM 4770 C C . THR B 1 290 ? -80.429 28.627 -13.275 1.00 37.79 288 THR B C 1
ATOM 4771 O O . THR B 1 290 ? -80.551 28.492 -12.066 1.00 38.12 288 THR B O 1
ATOM 4775 N N . ALA B 1 291 ? -81.014 27.816 -14.155 1.00 36.81 289 ALA B N 1
ATOM 4776 C CA . ALA B 1 291 ? -81.746 26.616 -13.761 1.00 35.67 289 ALA B CA 1
ATOM 4777 C C . ALA B 1 291 ? -80.834 25.394 -13.621 1.00 35.61 289 ALA B C 1
ATOM 4778 O O . ALA B 1 291 ? -81.308 24.305 -13.273 1.00 35.59 289 ALA B O 1
ATOM 4780 N N . LEU B 1 292 ? -79.537 25.563 -13.905 1.00 34.84 290 LEU B N 1
ATOM 4781 C CA . LEU B 1 292 ? -78.541 24.485 -13.719 1.00 34.48 290 LEU B CA 1
ATOM 4782 C C . LEU B 1 292 ? -78.508 24.095 -12.258 1.00 34.40 290 LEU B C 1
ATOM 4783 O O . LEU B 1 292 ? -78.566 24.963 -11.401 1.00 34.59 290 LEU B O 1
ATOM 4788 N N . GLN B 1 293 ? -78.425 22.796 -11.980 1.00 34.77 291 GLN B N 1
ATOM 4789 C CA . GLN B 1 293 ? -78.376 22.296 -10.609 1.00 34.92 291 GLN B CA 1
ATOM 4790 C C . GLN B 1 293 ? -77.302 21.212 -10.441 1.00 33.46 291 GLN B C 1
ATOM 4791 O O . GLN B 1 293 ? -77.457 20.094 -10.921 1.00 34.15 291 GLN B O 1
ATOM 4797 N N . PHE B 1 294 ? -76.198 21.559 -9.790 1.00 31.42 292 PHE B N 1
ATOM 4798 C CA . PHE B 1 294 ? -75.105 20.615 -9.601 1.00 29.97 292 PHE B CA 1
ATOM 4799 C C . PHE B 1 294 ? -75.138 19.926 -8.228 1.00 30.16 292 PHE B C 1
ATOM 4800 O O . PHE B 1 294 ? -75.604 20.507 -7.242 1.00 29.58 292 PHE B O 1
ATOM 4808 N N . ARG B 1 295 ? -74.678 18.677 -8.175 1.00 29.35 293 ARG B N 1
ATOM 4809 C CA . ARG B 1 295 ? -74.433 18.035 -6.894 1.00 30.18 293 ARG B CA 1
ATOM 4810 C C . ARG B 1 295 ? -72.923 17.935 -6.713 1.00 30.08 293 ARG B C 1
ATOM 4811 O O . ARG B 1 295 ? -72.201 17.691 -7.681 1.00 30.20 293 ARG B O 1
ATOM 4819 N N . THR B 1 296 ? -72.457 18.116 -5.480 1.00 29.82 294 THR B N 1
ATOM 4820 C CA . THR B 1 296 ? -71.028 18.075 -5.179 1.00 29.63 294 THR B CA 1
ATOM 4821 C C . THR B 1 296 ? -70.668 16.750 -4.473 1.00 30.45 294 THR B C 1
ATOM 4822 O O . THR B 1 296 ? -69.511 16.517 -4.103 1.00 30.06 294 THR B O 1
ATOM 4826 N N . GLU B 1 297 ? -71.688 15.909 -4.286 1.00 31.15 295 GLU B N 1
ATOM 4827 C CA . GLU B 1 297 ? -71.580 14.531 -3.794 1.00 32.45 295 GLU B CA 1
ATOM 4828 C C . GLU B 1 297 ? -72.834 13.736 -4.172 1.00 32.07 295 GLU B C 1
ATOM 4829 O O . GLU B 1 297 ? -73.887 14.304 -4.407 1.00 31.33 295 GLU B O 1
ATOM 4835 N N . ILE B 1 298 ? -72.713 12.413 -4.211 1.00 33.03 296 ILE B N 1
ATOM 4836 C CA . ILE B 1 298 ? -73.851 11.531 -4.501 1.00 33.88 296 ILE B CA 1
ATOM 4837 C C . ILE B 1 298 ? -74.116 10.581 -3.333 1.00 33.90 296 ILE B C 1
ATOM 4838 O O . ILE B 1 298 ? -73.247 10.427 -2.459 1.00 35.34 296 ILE B O 1
#

Sequence (585 aa):
DILRKDLKLVHGYPMTCAFASNWEKIEQFHSRPDDIVIATYPKSGTTWVSEIIDMILNDGDIEKCKRGFITEKVPMLEMTTLGRTSGIEQLEKNPSPRIVKTHLPTDLLPKSSFWENNCKMIYLARNAKDVSVSYYHFDLMNNLQPFPGTWEEYLEKFLTGKVAYGSWFTHVKNWWKKKEEHPILFLYYEDMKENPKEEIKKIIRFLEKNLNDEILDRIIHHTSFEVMKDNPLVNYTHLPTTVMDHSKSPFMRKGTAGDWKNYFTVAQNEKFDAIYETEMSKTALQFRTEIMLSPKDILRKDLKLVHGYPMTCAFASNWEKIEQFHSRPDDIVIATYPKSGTTWVSEIIDMILNDGDIEKCKRGFITEKVPMLEMTLPGLRTSGIEQLEKNPSPRIVKTHLPTDLLLPKSFWENNCKMIYLARNAKDVSVSYYHFDLMNNLQPFPGTWEEYLEKFLTGKVAYGSWFTHVKNWWKKKEEHPILFLYYEDMKENPKEEIKKIIRFLEKNLNDEILDRIIHHTSFEVMKDNPLVNYTHLPTTVMDHSKSPFMRKGTAGDWKNYFTVAQNEKFDAIYETEMSKTALQFRTEI

Solvent-accessible surface area: 25050 Å² total; per-residue (Å²): 163,55,77,51,92,117,47,102,134,9,122,60,31,23,0,6,19,12,15,15,62,100,19,113,138,4,78,135,6,135,12,72,92,72,1,10,0,0,0,0,1,3,29,0,13,7,10,38,0,1,1,0,0,2,0,0,39,30,74,0,55,62,136,108,2,56,104,10,11,3,27,65,12,4,1,37,1,0,26,40,56,123,71,68,16,0,26,100,14,0,100,128,21,110,55,64,4,7,0,17,0,15,0,2,9,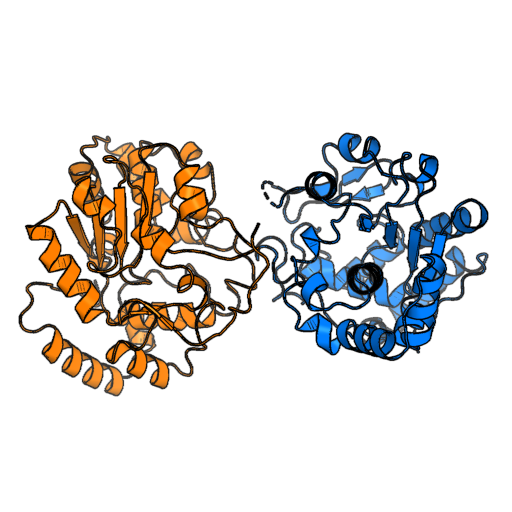72,13,3,3,116,23,0,31,142,47,96,1,54,1,0,1,0,6,12,1,2,16,2,0,0,0,14,3,27,26,29,6,53,0,14,28,8,6,32,147,17,39,82,38,59,105,6,8,96,70,1,14,78,9,84,8,1,8,2,24,1,3,51,4,3,44,40,0,90,137,42,54,105,116,46,45,11,32,33,4,44,13,1,40,1,71,96,64,39,64,72,10,0,57,87,0,10,148,42,16,136,54,142,29,88,90,141,30,2,82,95,0,38,118,13,3,27,41,108,48,4,80,104,24,46,17,0,15,19,30,7,25,24,22,39,17,13,31,25,72,130,7,69,35,26,39,105,14,61,14,14,7,18,106,110,74,17,76,116,75,34,36,118,120,1,62,58,40,49,119,114,62,7,79,132,26,83,12,153,29,87,44,90,90,231,112,52,22,110,108,21,55,50,75,118,50,76,133,8,124,59,33,24,0,7,14,5,14,14,70,113,24,47,84,12,78,124,6,136,12,74,95,71,1,14,0,0,0,0,1,5,30,0,13,7,10,38,1,1,1,0,0,1,0,0,41,26,71,0,49,60,132,108,2,118,133,17,69,3,25,70,14,4,1,37,1,1,32,31,9,19,27,28,88,58,19,0,14,72,24,0,88,140,20,112,52,69,4,8,0,18,0,15,0,3,9,85,10,3,2,118,23,0,39,140,48,91,0,56,0,0,0,0,0,12,0,1,18,0,0,0,0,13,3,28,26,31,6,52,1,12,29,8,6,30,146,15,39,82,35,126,103,4,4,81,107,1,11,69,9,128,7,1,7,3,26,1,4,53,4,0,50,47,0,64,102,58,80,97,98,19,42,13,33,22,1,35,12,2,36,2,68,98,66,41,72,75,10,1,72,72,0,14,154,39,14,131,54,140,32,89,108,112,30,9,72,80,0,39,124,16,3,38,39,112,47,4,80,101,20,76,31,0,17,15,30,17,17,0,14,12,7,13,27,26,73,129,10,71,33,30,37,99,16,64,12,13,9,17,111,112,71,17,76,117,72,24,38,120,98,0,59,63,59,42,108,118,68,16,88,105,32,74,7,140,27,86,42,93,94